Protein AF-A0A8T5WMW9-F1 (afdb_monomer)

Structure (mmCIF, N/CA/C/O backbone):
data_AF-A0A8T5WMW9-F1
#
_entry.id   AF-A0A8T5WMW9-F1
#
loop_
_atom_site.group_PDB
_atom_site.id
_atom_site.type_symbol
_atom_site.label_atom_id
_atom_site.label_alt_id
_atom_site.label_comp_id
_atom_site.label_asym_id
_atom_site.label_entity_id
_atom_site.label_seq_id
_atom_site.pdbx_PDB_ins_code
_atom_site.Cartn_x
_atom_site.Cartn_y
_atom_site.Cartn_z
_atom_site.occupancy
_atom_site.B_iso_or_equiv
_atom_site.auth_seq_id
_atom_site.auth_comp_id
_atom_site.auth_asym_id
_atom_site.auth_atom_id
_atom_site.pdbx_PDB_model_num
ATOM 1 N N . MET A 1 1 ? -25.796 -13.324 1.309 1.00 33.06 1 MET A N 1
ATOM 2 C CA . MET A 1 1 ? -25.576 -14.087 0.063 1.00 33.06 1 MET A CA 1
ATOM 3 C C . MET A 1 1 ? -24.129 -13.866 -0.349 1.00 33.06 1 MET A C 1
ATOM 5 O O . MET A 1 1 ? -23.845 -12.893 -1.033 1.00 33.06 1 MET A O 1
ATOM 9 N N . SER A 1 2 ? -23.211 -14.688 0.161 1.00 37.06 2 SER A N 1
ATOM 10 C CA . SER A 1 2 ? -21.808 -14.712 -0.258 1.00 37.06 2 SER A CA 1
ATOM 11 C C . SER A 1 2 ? -21.726 -15.506 -1.561 1.00 37.06 2 SER A C 1
ATOM 13 O O . SER A 1 2 ? -21.982 -16.705 -1.582 1.00 37.06 2 SER A O 1
ATOM 15 N N . ASN A 1 3 ? -21.465 -14.814 -2.668 1.00 36.22 3 ASN A N 1
ATOM 16 C CA . ASN A 1 3 ? -21.406 -15.403 -4.007 1.00 36.22 3 ASN A CA 1
ATOM 17 C C . ASN A 1 3 ? -19.974 -15.361 -4.570 1.00 36.22 3 ASN A C 1
ATOM 19 O O . ASN A 1 3 ? -19.788 -15.187 -5.769 1.00 36.22 3 ASN A O 1
ATOM 23 N N . ASP A 1 4 ? -18.970 -15.509 -3.699 1.00 46.19 4 ASP A N 1
ATOM 24 C CA . ASP A 1 4 ? -17.547 -15.574 -4.073 1.00 46.19 4 ASP A CA 1
ATOM 25 C C . ASP A 1 4 ? -17.046 -17.030 -4.237 1.00 46.19 4 ASP A C 1
ATOM 27 O O . ASP A 1 4 ? -15.858 -17.282 -4.424 1.00 46.19 4 ASP A O 1
ATOM 31 N N . GLY A 1 5 ? -17.960 -18.010 -4.254 1.00 38.88 5 GLY A N 1
ATOM 32 C CA . GLY A 1 5 ? -17.666 -19.449 -4.350 1.00 38.88 5 GLY A CA 1
ATOM 33 C C . GLY A 1 5 ? -17.042 -19.945 -5.665 1.00 38.88 5 GLY A C 1
ATOM 34 O O . GLY A 1 5 ? -16.945 -21.152 -5.851 1.00 38.88 5 GLY A O 1
ATOM 35 N N . ALA A 1 6 ? -16.625 -19.062 -6.576 1.00 40.75 6 ALA A N 1
ATOM 36 C CA . ALA A 1 6 ? -16.029 -19.438 -7.864 1.00 40.75 6 ALA A CA 1
ATOM 37 C C . ALA A 1 6 ? -14.504 -19.217 -7.956 1.00 40.75 6 ALA A C 1
ATOM 39 O O . ALA A 1 6 ? -13.912 -19.617 -8.951 1.00 40.75 6 ALA A O 1
ATOM 40 N N . TYR A 1 7 ? -13.863 -18.610 -6.947 1.00 49.50 7 TYR A N 1
ATOM 41 C CA . TYR A 1 7 ? -12.430 -18.252 -6.994 1.00 49.50 7 TYR A CA 1
ATOM 42 C C . TYR A 1 7 ? -11.539 -18.983 -5.980 1.00 49.50 7 TYR A C 1
ATOM 44 O O . TYR A 1 7 ? -10.352 -18.702 -5.885 1.00 49.50 7 TYR A O 1
ATOM 52 N N . MET A 1 8 ? -12.092 -19.936 -5.232 1.00 50.12 8 MET A N 1
ATOM 53 C CA . MET A 1 8 ? -11.418 -20.616 -4.114 1.00 50.12 8 MET A CA 1
ATOM 54 C C . MET A 1 8 ? -10.580 -21.844 -4.528 1.00 50.12 8 MET A C 1
ATOM 56 O O . MET A 1 8 ? -10.418 -22.749 -3.719 1.00 50.12 8 MET A O 1
ATOM 60 N N . GLY A 1 9 ? -10.109 -21.939 -5.777 1.00 58.06 9 GLY A N 1
ATOM 61 C CA . GLY A 1 9 ? -9.568 -23.211 -6.285 1.00 58.06 9 GLY A CA 1
ATOM 62 C C . GLY A 1 9 ? -8.241 -23.176 -7.030 1.00 58.06 9 GLY A C 1
ATOM 63 O O . GLY A 1 9 ? -7.642 -24.236 -7.182 1.00 58.06 9 GLY A O 1
ATOM 64 N N . GLU A 1 10 ? -7.785 -22.025 -7.519 1.00 78.50 10 GLU A N 1
ATOM 65 C CA . GLU A 1 10 ? -6.490 -21.959 -8.196 1.00 78.50 10 GLU A CA 1
ATOM 66 C C . GLU A 1 10 ? -5.423 -21.530 -7.191 1.00 78.50 10 GLU A C 1
ATOM 68 O O . GLU A 1 10 ? -5.435 -20.409 -6.687 1.00 78.50 10 GLU A O 1
ATOM 73 N N . GLU A 1 11 ? -4.510 -22.443 -6.877 1.00 92.00 11 GLU A N 1
ATOM 74 C CA . GLU A 1 11 ? -3.313 -22.126 -6.104 1.00 92.00 11 GLU A CA 1
ATOM 75 C C . GLU A 1 11 ? -2.273 -21.464 -7.016 1.00 92.00 11 GLU A C 1
ATOM 77 O O . GLU A 1 11 ? -2.175 -21.777 -8.208 1.00 92.00 11 GLU A O 1
ATOM 82 N N . LEU A 1 12 ? -1.453 -20.562 -6.466 1.00 95.44 12 LEU A N 1
ATOM 83 C CA . LEU A 1 12 ? -0.460 -19.823 -7.256 1.00 95.44 12 LEU A CA 1
ATOM 84 C C . LEU A 1 12 ? 0.505 -20.781 -7.971 1.00 95.44 12 LEU A C 1
ATOM 86 O O . LEU A 1 12 ? 0.788 -20.591 -9.153 1.00 95.44 12 LEU A O 1
ATOM 90 N N . ARG A 1 13 ? 0.986 -21.830 -7.297 1.00 94.69 13 ARG A N 1
ATOM 91 C CA . ARG A 1 13 ? 1.838 -22.856 -7.920 1.00 94.69 13 ARG A CA 1
ATOM 92 C C . ARG A 1 13 ? 1.172 -23.582 -9.082 1.00 94.69 13 ARG A C 1
ATOM 94 O O . ARG A 1 13 ? 1.869 -23.926 -10.035 1.00 94.69 13 ARG A O 1
ATOM 101 N N . ASP A 1 14 ? -0.133 -23.819 -9.026 1.00 95.25 14 ASP A N 1
ATOM 102 C CA . ASP A 1 14 ? -0.844 -24.470 -10.125 1.00 95.25 14 ASP A CA 1
ATOM 103 C C . ASP A 1 14 ? -0.980 -23.527 -11.317 1.00 95.25 14 ASP A C 1
ATOM 105 O O . ASP A 1 14 ? -0.620 -23.918 -12.427 1.00 95.25 14 ASP A O 1
ATOM 109 N N . PHE A 1 15 ? -1.340 -22.263 -11.082 1.00 96.25 15 PHE A N 1
ATOM 110 C CA . PHE A 1 15 ? -1.322 -21.227 -12.117 1.00 96.25 15 PHE A CA 1
ATOM 111 C C . PHE A 1 15 ? 0.057 -21.128 -12.789 1.00 96.25 15 PHE A C 1
ATOM 113 O O . PHE A 1 15 ? 0.168 -21.232 -14.012 1.00 96.25 15 PHE A O 1
ATOM 120 N N . LEU A 1 16 ? 1.128 -21.012 -11.995 1.00 96.19 16 LEU A N 1
ATOM 121 C CA . LEU A 1 16 ? 2.501 -20.861 -12.491 1.00 96.19 16 LEU A CA 1
ATOM 122 C C . LEU A 1 16 ? 2.993 -22.059 -13.320 1.00 96.19 16 LEU A C 1
ATOM 124 O O . LEU A 1 16 ? 3.872 -21.884 -14.158 1.00 96.19 16 LEU A O 1
ATOM 128 N N . ARG A 1 17 ? 2.423 -23.259 -13.140 1.00 95.69 17 ARG A N 1
ATOM 129 C CA . ARG A 1 17 ? 2.720 -24.439 -13.978 1.00 95.69 17 ARG A CA 1
ATOM 130 C C . ARG A 1 17 ? 2.068 -24.381 -15.359 1.00 95.69 17 ARG A C 1
ATOM 132 O O . ARG A 1 17 ? 2.499 -25.103 -16.254 1.00 95.69 17 ARG A O 1
ATOM 139 N N . THR A 1 18 ? 1.023 -23.573 -15.529 1.00 95.50 18 THR A N 1
ATOM 140 C CA . THR A 1 18 ? 0.281 -23.453 -16.797 1.00 95.50 18 THR A CA 1
ATOM 141 C C . THR A 1 18 ? 0.801 -22.342 -17.705 1.00 95.50 18 THR A C 1
ATOM 143 O O . THR A 1 18 ? 0.436 -22.288 -18.880 1.00 95.50 18 THR A O 1
ATOM 146 N N . VAL A 1 19 ? 1.667 -21.473 -17.183 1.00 95.31 19 VAL A N 1
ATOM 147 C CA . VAL A 1 19 ? 2.201 -20.301 -17.883 1.00 95.31 19 VAL A CA 1
ATOM 148 C C . VAL A 1 19 ? 3.719 -20.385 -18.018 1.00 95.31 19 VAL A C 1
ATOM 150 O O . VAL A 1 19 ? 4.400 -21.047 -17.238 1.00 95.31 19 VAL A O 1
ATOM 153 N N . ASP A 1 20 ? 4.273 -19.674 -18.998 1.00 95.06 20 ASP A N 1
ATOM 154 C CA . ASP A 1 20 ? 5.717 -19.451 -19.057 1.00 95.06 20 ASP A CA 1
ATOM 155 C C . ASP A 1 20 ? 6.116 -18.422 -17.993 1.00 95.06 20 ASP A C 1
ATOM 157 O O . ASP A 1 20 ? 6.078 -17.211 -18.220 1.00 95.06 20 ASP A O 1
ATOM 161 N N . ALA A 1 21 ? 6.504 -18.923 -16.820 1.00 89.06 21 ALA A N 1
ATOM 162 C CA . ALA A 1 21 ? 6.990 -18.135 -15.692 1.00 89.06 21 ALA A CA 1
ATOM 163 C C . ALA A 1 21 ? 8.073 -17.111 -16.084 1.00 89.06 21 ALA A C 1
ATOM 165 O O . ALA A 1 21 ? 8.080 -15.997 -15.564 1.00 89.06 21 ALA A O 1
ATOM 166 N N . SER A 1 22 ? 8.955 -17.452 -17.030 1.00 89.50 22 SER A N 1
ATOM 167 C CA . SER A 1 22 ? 10.065 -16.589 -17.451 1.00 89.50 22 SER A CA 1
ATOM 168 C C . SER A 1 22 ? 9.633 -15.408 -18.327 1.00 89.50 22 SER A C 1
ATOM 170 O O . SER A 1 22 ? 10.430 -14.500 -18.579 1.00 89.50 22 SER A O 1
ATOM 172 N N . ASN A 1 23 ? 8.382 -15.411 -18.797 1.00 94.94 23 ASN A N 1
ATOM 173 C CA . ASN A 1 23 ? 7.799 -14.384 -19.655 1.00 94.94 23 ASN A CA 1
ATOM 174 C C . ASN A 1 23 ? 6.387 -13.957 -19.206 1.00 94.94 23 ASN A C 1
ATOM 176 O O . ASN A 1 23 ? 5.615 -13.418 -20.000 1.00 94.94 23 ASN A O 1
ATOM 180 N N . LEU A 1 24 ? 6.048 -14.192 -17.938 1.00 97.25 24 LEU A N 1
ATOM 181 C CA . LEU A 1 24 ? 4.749 -13.865 -17.356 1.00 97.25 24 LEU A CA 1
ATOM 182 C C . LEU A 1 24 ? 4.517 -12.345 -17.330 1.00 97.25 24 LEU A C 1
ATOM 184 O O . LEU A 1 24 ? 5.390 -11.599 -16.902 1.00 97.25 24 LEU A O 1
ATOM 188 N N . ASP A 1 25 ? 3.341 -11.865 -17.740 1.00 97.62 25 ASP A N 1
ATOM 189 C CA . ASP A 1 25 ? 2.918 -10.474 -17.524 1.00 97.62 25 ASP A CA 1
ATOM 190 C C . ASP A 1 25 ? 2.029 -10.406 -16.275 1.00 97.62 25 ASP A C 1
ATOM 192 O O . ASP A 1 25 ? 1.104 -11.202 -16.115 1.00 97.62 25 ASP A O 1
ATOM 196 N N . ALA A 1 26 ? 2.257 -9.424 -15.401 1.00 97.25 26 ALA A N 1
ATOM 197 C CA . ALA A 1 26 ? 1.444 -9.235 -14.198 1.00 97.25 26 ALA A CA 1
ATOM 198 C C . ALA A 1 26 ? -0.044 -8.984 -14.515 1.00 97.25 26 ALA A C 1
ATOM 200 O O . ALA A 1 26 ? -0.904 -9.220 -13.670 1.00 97.25 26 ALA A O 1
ATOM 201 N N . LEU A 1 27 ? -0.361 -8.508 -15.727 1.00 97.19 27 LEU A N 1
ATOM 202 C CA . LEU A 1 27 ? -1.739 -8.307 -16.187 1.00 97.19 27 LEU A CA 1
ATOM 203 C C . LEU A 1 27 ? -2.515 -9.611 -16.412 1.00 97.19 27 LEU A C 1
ATOM 205 O O . LEU A 1 27 ? -3.744 -9.570 -16.412 1.00 97.19 27 LEU A O 1
ATOM 209 N N . ASP A 1 28 ? -1.816 -10.733 -16.594 1.00 97.19 28 ASP A N 1
ATOM 210 C CA . ASP A 1 28 ? -2.425 -12.044 -16.845 1.00 97.19 28 ASP A CA 1
ATOM 211 C C . ASP A 1 28 ? -2.688 -12.826 -15.550 1.00 97.19 28 ASP A C 1
ATOM 213 O O . ASP A 1 28 ? -3.263 -13.910 -15.587 1.00 97.19 28 ASP A O 1
ATOM 217 N N . ILE A 1 29 ? -2.280 -12.284 -14.399 1.00 97.25 29 ILE A N 1
ATOM 218 C CA . ILE A 1 29 ? -2.441 -12.925 -13.094 1.00 97.25 29 ILE A CA 1
ATOM 219 C C . ILE A 1 29 ? -3.836 -12.596 -12.544 1.00 97.25 29 ILE A C 1
ATOM 221 O O . ILE A 1 29 ? -4.156 -11.414 -12.351 1.00 97.25 29 ILE A O 1
ATOM 225 N N . PRO A 1 30 ? -4.669 -13.605 -12.234 1.00 97.19 30 PRO A N 1
ATOM 226 C CA . PRO A 1 30 ? -5.902 -13.392 -11.490 1.00 97.19 30 PRO A CA 1
ATOM 227 C C . PRO A 1 30 ? -5.644 -12.631 -10.183 1.00 97.19 30 PRO A C 1
ATOM 229 O O . PRO A 1 30 ? -4.748 -12.976 -9.413 1.00 97.19 30 PRO A O 1
ATOM 232 N N . VAL A 1 31 ? -6.446 -11.602 -9.887 1.00 96.94 31 VAL A N 1
ATOM 233 C CA . VAL A 1 31 ? -6.163 -10.670 -8.776 1.00 96.94 31 VAL A CA 1
ATOM 234 C C . VAL A 1 31 ? -6.054 -11.367 -7.417 1.00 96.94 31 VAL A C 1
ATOM 236 O O . VAL A 1 31 ? -5.268 -10.940 -6.575 1.00 96.94 31 VAL A O 1
ATOM 239 N N . HIS A 1 32 ? -6.795 -12.462 -7.219 1.00 96.25 32 HIS A N 1
ATOM 240 C CA . HIS A 1 32 ? -6.809 -13.217 -5.968 1.00 96.25 32 HIS A CA 1
ATOM 241 C C . HIS A 1 32 ? -5.473 -13.915 -5.669 1.00 96.25 32 HIS A C 1
ATOM 243 O O . HIS A 1 32 ? -5.099 -14.029 -4.501 1.00 96.25 32 HIS A O 1
ATOM 249 N N . LEU A 1 33 ? -4.701 -14.287 -6.699 1.00 96.94 33 LEU A N 1
ATOM 250 C CA . LEU A 1 33 ? -3.384 -14.909 -6.531 1.00 96.94 33 LEU A CA 1
ATOM 251 C C . LEU A 1 33 ? -2.355 -13.946 -5.931 1.00 96.94 33 LEU A C 1
ATOM 253 O O . LEU A 1 33 ? -1.374 -14.391 -5.338 1.00 96.94 33 LEU A O 1
ATOM 257 N N . ALA A 1 34 ? -2.585 -12.629 -5.994 1.00 96.12 34 ALA A N 1
ATOM 258 C CA . ALA A 1 34 ? -1.765 -11.661 -5.266 1.00 96.12 34 ALA A CA 1
ATOM 259 C C . ALA A 1 34 ? -1.859 -11.833 -3.741 1.00 96.12 34 ALA A C 1
ATOM 261 O O . ALA A 1 34 ? -0.952 -11.416 -3.023 1.00 96.12 34 ALA A O 1
ATOM 262 N N . GLY A 1 35 ? -2.931 -12.463 -3.252 1.00 95.25 35 GLY A N 1
ATOM 263 C CA . GLY A 1 35 ? -3.142 -12.778 -1.844 1.00 95.25 35 GLY A CA 1
ATOM 264 C C . GLY A 1 35 ? -2.518 -14.097 -1.386 1.00 95.25 35 GLY A C 1
ATOM 265 O O . GLY A 1 35 ? -2.589 -14.397 -0.197 1.00 95.25 35 GLY A O 1
ATOM 266 N N . SER A 1 36 ? -1.903 -14.873 -2.288 1.00 95.75 36 SER A N 1
ATOM 267 C CA . SER A 1 36 ? -1.282 -16.156 -1.936 1.00 95.75 36 SER A CA 1
ATOM 268 C C . SER A 1 36 ? -0.043 -15.967 -1.056 1.00 95.75 36 SER A C 1
ATOM 270 O O . SER A 1 36 ? 0.855 -15.182 -1.382 1.00 95.75 36 SER A O 1
ATOM 272 N N . GLU A 1 37 ? 0.029 -16.712 0.048 1.00 93.62 37 GLU A N 1
ATOM 273 C CA . GLU A 1 37 ? 1.192 -16.755 0.945 1.00 93.62 37 GLU A CA 1
ATOM 274 C C . GLU A 1 37 ? 2.416 -17.406 0.291 1.00 93.62 37 GLU A C 1
ATOM 276 O O . GLU A 1 37 ? 3.546 -17.151 0.715 1.00 93.62 37 GLU A O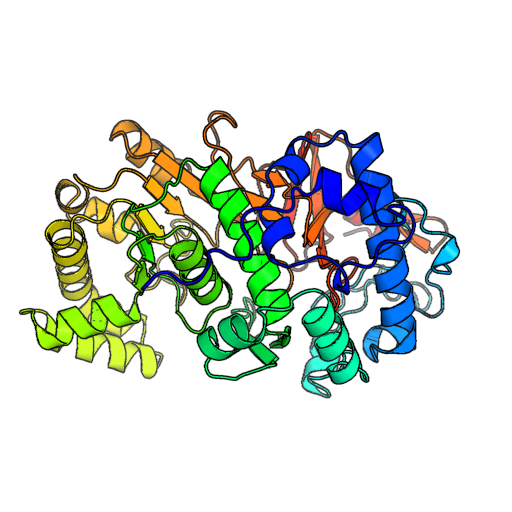 1
ATOM 281 N N . GLU A 1 38 ? 2.216 -18.180 -0.781 1.00 95.31 38 GLU A N 1
ATOM 282 C CA . GLU A 1 38 ? 3.297 -18.801 -1.548 1.00 95.31 38 GLU A CA 1
ATOM 283 C C . GLU A 1 38 ? 4.271 -17.760 -2.096 1.00 95.31 38 GLU A C 1
ATOM 285 O O . GLU A 1 38 ? 5.468 -18.009 -2.135 1.00 95.31 38 GLU A O 1
ATOM 290 N N . TRP A 1 39 ? 3.806 -16.549 -2.414 1.00 95.12 39 TRP A N 1
ATOM 291 C CA . TRP A 1 39 ? 4.691 -15.446 -2.790 1.00 95.12 39 TRP A CA 1
ATOM 292 C C . TRP A 1 39 ? 5.786 -15.180 -1.749 1.00 95.12 39 TRP A C 1
ATOM 294 O O . TRP A 1 39 ? 6.924 -14.895 -2.121 1.00 95.12 39 TRP A O 1
ATOM 304 N N . ASN A 1 40 ? 5.463 -15.283 -0.457 1.00 90.50 40 ASN A N 1
ATOM 305 C CA . ASN A 1 40 ? 6.396 -15.003 0.635 1.00 90.50 40 ASN A CA 1
ATOM 306 C C . ASN A 1 40 ? 7.325 -16.188 0.925 1.00 90.50 40 ASN A C 1
ATOM 308 O O . ASN A 1 40 ? 8.476 -15.975 1.297 1.00 90.50 40 ASN A O 1
ATOM 312 N N . THR A 1 41 ? 6.824 -17.415 0.767 1.00 91.94 41 THR A N 1
ATOM 313 C CA . THR A 1 41 ? 7.538 -18.655 1.121 1.00 91.94 41 THR A CA 1
ATOM 314 C C . THR A 1 41 ? 8.295 -19.285 -0.048 1.00 91.94 41 THR A C 1
ATOM 316 O O . THR A 1 41 ? 9.149 -20.140 0.173 1.00 91.94 41 THR A O 1
ATOM 319 N N . MET A 1 42 ? 8.012 -18.862 -1.283 1.00 94.56 42 MET A N 1
ATOM 320 C CA . MET A 1 42 ? 8.736 -19.272 -2.484 1.00 94.56 42 MET A CA 1
ATOM 321 C C . MET A 1 42 ? 10.209 -18.872 -2.395 1.00 94.56 42 MET A C 1
ATOM 323 O O . MET A 1 42 ? 10.539 -17.738 -2.027 1.00 94.56 42 MET A O 1
ATOM 327 N N . ASP A 1 43 ? 11.085 -19.812 -2.756 1.00 94.06 43 ASP A N 1
ATOM 328 C CA . ASP A 1 43 ? 12.526 -19.591 -2.769 1.00 94.06 43 ASP A CA 1
ATOM 329 C C . ASP A 1 43 ? 12.889 -18.442 -3.719 1.00 94.06 43 ASP A C 1
ATOM 331 O O . ASP A 1 43 ? 12.276 -18.266 -4.774 1.00 94.06 43 ASP A O 1
ATOM 335 N N . ALA A 1 44 ? 13.893 -17.643 -3.355 1.00 92.38 44 ALA A N 1
ATOM 336 C CA . ALA A 1 44 ? 14.290 -16.497 -4.164 1.00 92.38 44 ALA A CA 1
ATOM 337 C C . ALA A 1 44 ? 14.757 -16.911 -5.572 1.00 92.38 44 ALA A C 1
ATOM 339 O O . ALA A 1 44 ? 14.460 -16.205 -6.530 1.00 92.38 44 ALA A O 1
ATOM 340 N N . THR A 1 45 ? 15.415 -18.065 -5.724 1.00 94.00 45 THR A N 1
ATOM 341 C CA . THR A 1 45 ? 15.865 -18.566 -7.035 1.00 94.00 45 THR A CA 1
ATOM 342 C C . THR A 1 45 ? 14.705 -19.005 -7.931 1.00 94.00 45 THR A C 1
ATOM 344 O O . THR A 1 45 ? 14.814 -18.916 -9.151 1.00 94.00 45 THR A O 1
ATOM 347 N N . GLU A 1 46 ? 13.578 -19.415 -7.340 1.00 95.19 46 GLU A N 1
ATOM 348 C CA . GLU A 1 46 ? 12.327 -19.710 -8.052 1.00 95.19 46 GLU A CA 1
ATOM 349 C C . GLU A 1 46 ? 11.562 -18.413 -8.374 1.00 95.19 46 GLU A C 1
ATOM 351 O O . GLU A 1 46 ? 11.114 -18.202 -9.500 1.00 95.19 46 GLU A O 1
ATOM 356 N N . ARG A 1 47 ? 11.452 -17.509 -7.395 1.00 96.00 47 ARG A N 1
ATOM 357 C CA . ARG A 1 47 ? 10.645 -16.284 -7.478 1.00 96.00 47 ARG A CA 1
ATOM 358 C C . ARG A 1 47 ? 11.255 -15.205 -8.370 1.00 96.00 47 ARG A C 1
ATOM 360 O O . ARG A 1 47 ? 10.520 -14.518 -9.078 1.00 96.00 47 ARG A O 1
ATOM 367 N N . SER A 1 48 ? 12.572 -15.011 -8.327 1.00 95.56 48 SER A N 1
ATOM 368 C CA . SER A 1 48 ? 13.241 -13.906 -9.029 1.00 95.56 48 SER A CA 1
ATOM 369 C C . SER A 1 48 ? 13.053 -13.952 -10.553 1.00 95.56 48 SER A C 1
ATOM 371 O O . SER A 1 48 ? 12.699 -12.912 -11.112 1.00 95.56 48 SER A O 1
ATOM 373 N N . PRO A 1 49 ? 13.180 -15.107 -11.240 1.00 96.50 49 PRO A N 1
ATOM 374 C CA . PRO A 1 49 ? 12.881 -15.202 -12.672 1.00 96.50 49 PRO A CA 1
ATOM 375 C C . PRO A 1 49 ? 11.415 -14.903 -13.019 1.00 96.50 49 PRO A C 1
ATOM 377 O O . PRO A 1 49 ? 11.147 -14.254 -14.028 1.00 96.50 49 PRO A O 1
ATOM 380 N N . ILE A 1 50 ? 10.463 -15.314 -12.167 1.00 97.81 50 ILE A N 1
ATOM 381 C CA . ILE A 1 50 ? 9.029 -15.021 -12.345 1.00 97.81 50 ILE A CA 1
ATOM 382 C C . ILE A 1 50 ? 8.784 -13.506 -12.330 1.00 97.81 50 ILE A C 1
ATOM 384 O O . ILE A 1 50 ? 8.156 -12.948 -13.232 1.00 97.81 50 ILE A O 1
ATOM 388 N N . LEU A 1 51 ? 9.315 -12.821 -11.314 1.00 97.69 51 LEU A N 1
ATOM 389 C CA . LEU A 1 51 ? 9.206 -11.366 -11.197 1.00 97.69 51 LEU A CA 1
ATOM 390 C C . LEU A 1 51 ? 9.979 -10.643 -12.316 1.00 97.69 51 LEU A C 1
ATOM 392 O O . LEU A 1 51 ? 9.528 -9.600 -12.790 1.00 97.69 51 LEU A O 1
ATOM 396 N N . GLY A 1 52 ? 11.093 -11.214 -12.786 1.00 97.25 52 GLY A N 1
ATOM 397 C CA . GLY A 1 52 ? 11.840 -10.738 -13.953 1.00 97.25 52 GLY A CA 1
ATOM 398 C C . GLY A 1 52 ? 11.035 -10.787 -15.249 1.00 97.25 52 GLY A C 1
ATOM 399 O O . GLY A 1 52 ? 11.036 -9.815 -16.004 1.00 97.25 52 GLY A O 1
ATOM 400 N N . GLY A 1 53 ? 10.273 -11.861 -15.478 1.00 97.75 53 GLY A N 1
ATOM 401 C CA . GLY A 1 53 ? 9.320 -11.956 -16.589 1.00 97.75 53 GLY A CA 1
ATOM 402 C C . GLY A 1 53 ? 8.278 -10.830 -16.559 1.00 97.75 53 GLY A C 1
ATOM 403 O O . GLY A 1 53 ? 8.041 -10.168 -17.577 1.00 97.75 53 GLY A O 1
ATOM 404 N N . MET A 1 54 ? 7.731 -10.530 -15.375 1.00 98.25 54 MET A N 1
ATOM 405 C CA . MET A 1 54 ? 6.775 -9.425 -15.203 1.00 98.25 54 MET A CA 1
ATOM 406 C C . MET A 1 54 ? 7.424 -8.068 -15.461 1.00 98.25 54 MET A C 1
ATOM 408 O O . MET A 1 54 ? 6.857 -7.231 -16.167 1.00 98.25 54 MET A O 1
ATOM 412 N N . LEU A 1 55 ? 8.629 -7.856 -14.927 1.00 97.50 55 LEU A N 1
ATOM 413 C CA . LEU A 1 55 ? 9.396 -6.634 -15.138 1.00 97.50 55 LEU A CA 1
ATOM 414 C C . LEU A 1 55 ? 9.726 -6.432 -16.622 1.00 97.50 55 LEU A C 1
ATOM 416 O O . LEU A 1 55 ? 9.565 -5.325 -17.134 1.00 97.50 55 LEU A O 1
ATOM 420 N N . ARG A 1 56 ? 10.130 -7.489 -17.334 1.00 97.50 56 ARG A N 1
ATOM 421 C CA . ARG A 1 56 ? 10.404 -7.458 -18.777 1.00 97.50 56 ARG A CA 1
ATOM 422 C C . ARG A 1 56 ? 9.195 -6.955 -19.561 1.00 97.50 56 ARG A C 1
ATOM 424 O O . ARG A 1 56 ? 9.317 -5.983 -20.312 1.00 97.50 56 ARG A O 1
ATOM 431 N N . ASN A 1 57 ? 8.033 -7.575 -19.351 1.00 97.88 57 ASN A N 1
ATOM 432 C CA . ASN A 1 57 ? 6.782 -7.185 -20.008 1.00 97.88 57 ASN A CA 1
ATOM 433 C C . ASN A 1 57 ? 6.369 -5.750 -19.645 1.00 97.88 57 ASN A C 1
ATOM 435 O O . ASN A 1 57 ? 5.957 -4.972 -20.514 1.00 97.88 57 ASN A O 1
ATOM 439 N N . LEU A 1 58 ? 6.531 -5.365 -18.375 1.00 97.38 58 LEU A N 1
ATOM 440 C CA . LEU A 1 58 ? 6.273 -4.005 -17.919 1.00 97.38 58 LEU A CA 1
ATOM 441 C C . LEU A 1 58 ? 7.179 -2.991 -18.626 1.00 97.38 58 LEU A C 1
ATOM 443 O O . LEU A 1 58 ? 6.677 -1.980 -19.115 1.00 97.38 58 LEU A O 1
ATOM 447 N N . VAL A 1 59 ? 8.488 -3.237 -18.710 1.00 96.81 59 VAL A N 1
ATOM 448 C CA . VAL A 1 59 ? 9.452 -2.336 -19.363 1.00 96.81 59 VAL A CA 1
ATOM 449 C C . VAL A 1 59 ? 9.165 -2.223 -20.858 1.00 96.81 59 VAL A C 1
ATOM 451 O O . VAL A 1 59 ? 9.151 -1.109 -21.387 1.00 96.81 59 VAL A O 1
ATOM 454 N N . GLU A 1 60 ? 8.881 -3.336 -21.539 1.00 96.69 60 GLU A N 1
ATOM 455 C CA . GLU A 1 60 ? 8.505 -3.332 -22.957 1.00 96.69 60 GLU A CA 1
ATOM 456 C C . GLU A 1 60 ? 7.271 -2.458 -23.207 1.00 96.69 60 GLU A C 1
ATOM 458 O O . GLU A 1 60 ? 7.304 -1.545 -24.040 1.00 96.69 60 GLU A O 1
ATOM 463 N N . ARG A 1 61 ? 6.203 -2.690 -22.438 1.00 96.44 61 ARG A N 1
ATOM 464 C CA . ARG A 1 61 ? 4.965 -1.908 -22.506 1.00 96.44 61 ARG A CA 1
ATOM 465 C C . ARG A 1 61 ? 5.214 -0.437 -22.190 1.00 96.44 61 ARG A C 1
ATOM 467 O O . ARG A 1 61 ? 4.748 0.438 -22.916 1.00 96.44 61 ARG A O 1
ATOM 474 N N . THR A 1 62 ? 5.972 -0.158 -21.137 1.00 95.94 62 THR A N 1
ATOM 475 C CA . THR A 1 62 ? 6.226 1.196 -20.633 1.00 95.94 62 THR A CA 1
ATOM 476 C C . THR A 1 62 ? 7.004 2.040 -21.635 1.00 95.94 62 THR A C 1
ATOM 478 O O . THR A 1 62 ? 6.620 3.179 -21.902 1.00 95.94 62 THR A O 1
ATOM 481 N N . LYS A 1 63 ? 8.039 1.469 -22.268 1.00 95.38 63 LYS A N 1
ATOM 482 C CA . LYS A 1 63 ? 8.813 2.145 -23.323 1.00 95.38 63 LYS A CA 1
ATOM 483 C C . LYS A 1 63 ? 7.958 2.495 -24.542 1.00 95.38 63 LYS A C 1
ATOM 485 O O . LYS A 1 63 ? 8.241 3.492 -25.201 1.00 95.38 63 LYS A O 1
ATOM 490 N N . ARG A 1 64 ? 6.923 1.704 -24.845 1.00 96.12 64 ARG A N 1
ATOM 491 C CA . ARG A 1 64 ? 6.022 1.943 -25.984 1.00 96.12 64 ARG A CA 1
ATOM 492 C C . ARG A 1 64 ? 4.889 2.910 -25.659 1.00 96.12 64 ARG A C 1
ATOM 494 O O . ARG A 1 64 ? 4.632 3.814 -26.445 1.00 96.12 64 ARG A O 1
ATOM 501 N N . HIS A 1 65 ? 4.238 2.732 -24.514 1.00 97.56 65 HIS A N 1
ATOM 502 C CA . HIS A 1 65 ? 2.918 3.309 -24.259 1.00 97.56 65 HIS A CA 1
ATOM 503 C C . HIS A 1 65 ? 2.900 4.407 -23.201 1.00 97.56 65 HIS A C 1
ATOM 505 O O . HIS A 1 65 ? 1.987 5.224 -23.217 1.00 97.56 65 HIS A O 1
ATOM 511 N N . VAL A 1 66 ? 3.906 4.516 -22.326 1.00 97.38 66 VAL A N 1
ATOM 512 C CA . VAL A 1 66 ? 3.909 5.553 -21.281 1.00 97.38 66 VAL A CA 1
ATOM 513 C C . VAL A 1 66 ? 4.721 6.770 -21.746 1.00 97.38 66 VAL A C 1
ATOM 515 O O . VAL A 1 66 ? 5.937 6.645 -21.934 1.00 97.38 66 VAL A O 1
ATOM 518 N N . PRO A 1 67 ? 4.095 7.951 -21.942 1.00 96.44 67 PRO A N 1
ATOM 519 C CA . PRO A 1 67 ? 4.758 9.122 -22.524 1.00 96.44 67 PRO A CA 1
ATOM 520 C C . PRO A 1 67 ? 6.049 9.536 -21.809 1.00 96.44 67 PRO A C 1
ATOM 522 O O . PRO A 1 67 ? 7.052 9.814 -22.470 1.00 96.44 67 PRO A O 1
ATOM 525 N N . PHE A 1 68 ? 6.053 9.525 -20.469 1.00 94.69 68 PHE A N 1
ATOM 526 C CA . PHE A 1 68 ? 7.234 9.873 -19.676 1.00 94.69 68 PHE A CA 1
ATOM 527 C C . PHE A 1 68 ? 8.442 9.003 -20.034 1.00 94.69 68 PHE A C 1
ATOM 529 O O . PHE A 1 68 ? 9.510 9.512 -20.367 1.00 94.69 68 PHE A O 1
ATOM 536 N N . TYR A 1 69 ? 8.280 7.684 -19.976 1.00 93.94 69 TYR A N 1
ATOM 537 C CA . TYR A 1 69 ? 9.390 6.757 -20.164 1.00 93.94 69 TYR A CA 1
ATOM 538 C C . TYR A 1 69 ? 9.800 6.672 -21.632 1.00 93.94 69 TYR A C 1
ATOM 540 O O . TYR A 1 69 ? 10.989 6.691 -21.921 1.00 93.94 69 TYR A O 1
ATOM 548 N N . ARG A 1 70 ? 8.855 6.701 -22.579 1.00 93.69 70 ARG A N 1
ATOM 549 C CA . ARG A 1 70 ? 9.160 6.758 -24.021 1.00 93.69 70 ARG A CA 1
ATOM 550 C C . ARG A 1 70 ? 10.109 7.907 -24.373 1.00 93.69 70 ARG A C 1
ATOM 552 O O . ARG A 1 70 ? 10.997 7.741 -25.202 1.00 93.69 70 ARG A O 1
ATOM 559 N N . LYS A 1 71 ? 9.929 9.063 -23.724 1.00 90.81 71 LYS A N 1
ATOM 560 C CA . LYS A 1 71 ? 10.771 10.248 -23.920 1.00 90.81 71 LYS A CA 1
ATOM 561 C C . LYS A 1 71 ? 12.119 10.155 -23.198 1.00 90.81 71 LYS A C 1
ATOM 563 O O . LYS A 1 71 ? 13.118 10.611 -23.743 1.00 90.81 71 LYS A O 1
ATOM 568 N N . ASN A 1 72 ? 12.145 9.614 -21.979 1.00 86.94 72 ASN A N 1
ATOM 569 C CA . ASN A 1 72 ? 13.300 9.733 -21.079 1.00 86.94 72 ASN A CA 1
ATOM 570 C C . ASN A 1 72 ? 14.154 8.456 -20.955 1.00 86.94 72 ASN A C 1
ATOM 572 O O . ASN A 1 72 ? 15.284 8.521 -20.484 1.00 86.94 72 ASN A O 1
ATOM 576 N N . TRP A 1 73 ? 13.660 7.296 -21.391 1.00 88.75 73 TRP A N 1
ATOM 577 C CA . TRP A 1 73 ? 14.369 6.009 -21.360 1.00 88.75 73 TRP A CA 1
ATOM 578 C C . TRP A 1 73 ? 14.957 5.629 -22.723 1.00 88.75 73 TRP A C 1
ATOM 580 O O . TRP A 1 73 ? 14.861 4.484 -23.173 1.00 88.75 73 TRP A O 1
ATOM 590 N N . THR A 1 74 ? 15.601 6.588 -23.384 1.00 81.00 74 THR A N 1
ATOM 591 C CA . THR A 1 74 ? 16.299 6.351 -24.658 1.00 81.00 74 THR A CA 1
ATOM 592 C C . THR A 1 74 ? 17.446 5.348 -24.508 1.00 81.00 74 THR A C 1
ATOM 594 O O . THR A 1 74 ? 17.653 4.530 -25.399 1.00 81.00 74 THR A O 1
ATOM 597 N N . ASN A 1 75 ? 18.117 5.346 -23.350 1.00 79.56 75 ASN A N 1
ATOM 598 C CA . ASN A 1 75 ? 19.268 4.486 -23.048 1.00 79.56 75 ASN A CA 1
ATOM 599 C C . ASN A 1 75 ? 18.951 3.328 -22.085 1.00 79.56 75 ASN A C 1
ATOM 601 O O . ASN A 1 75 ? 19.867 2.646 -21.631 1.00 79.56 75 ASN A O 1
ATOM 605 N N . ALA A 1 76 ? 17.680 3.105 -21.733 1.00 86.00 76 ALA A N 1
ATOM 606 C CA . ALA A 1 76 ? 17.323 1.966 -20.888 1.00 86.00 76 ALA A CA 1
ATOM 607 C C . ALA A 1 76 ? 17.588 0.649 -21.639 1.00 86.00 76 ALA A C 1
ATOM 609 O O . ALA A 1 76 ? 17.274 0.586 -22.841 1.00 86.00 76 ALA A O 1
ATOM 610 N N . PRO A 1 77 ? 18.087 -0.401 -20.956 1.00 87.81 77 PRO A N 1
ATOM 611 C CA . PRO A 1 77 ? 18.381 -1.678 -21.590 1.00 87.81 77 PRO A CA 1
ATOM 612 C C . PRO A 1 77 ? 17.161 -2.215 -22.362 1.00 87.81 77 PRO A C 1
ATOM 614 O O . PRO A 1 77 ? 16.005 -1.913 -22.026 1.00 87.81 77 PRO A O 1
ATOM 617 N N . PRO A 1 78 ? 17.381 -2.952 -23.463 1.00 93.00 78 PRO A N 1
ATOM 618 C CA . PRO A 1 78 ? 16.294 -3.622 -24.160 1.00 93.00 78 PRO A CA 1
ATOM 619 C C . PRO A 1 78 ? 15.605 -4.618 -23.211 1.00 93.00 78 PRO A C 1
ATOM 621 O O . PRO A 1 78 ? 16.299 -5.282 -22.442 1.00 93.00 78 PRO A O 1
ATOM 624 N N . PRO A 1 79 ? 14.267 -4.773 -23.276 1.00 93.75 79 PRO A N 1
ATOM 625 C CA . PRO A 1 79 ? 13.538 -5.662 -22.368 1.00 93.75 79 PRO A CA 1
ATOM 626 C C . PRO A 1 79 ? 14.104 -7.087 -22.319 1.00 93.75 79 PRO A C 1
ATOM 628 O O . PRO A 1 79 ? 14.219 -7.660 -21.246 1.00 93.75 79 PRO A O 1
ATOM 631 N N . GLY A 1 80 ? 14.549 -7.635 -23.455 1.00 94.56 80 GLY A N 1
ATOM 632 C CA . GLY A 1 80 ? 15.135 -8.980 -23.525 1.00 94.56 80 GLY A CA 1
ATOM 633 C C . GLY A 1 80 ? 16.433 -9.189 -22.729 1.00 94.56 80 GLY A C 1
ATOM 634 O O . GLY A 1 80 ? 16.878 -10.324 -22.635 1.00 94.56 80 GLY A O 1
ATOM 635 N N . MET A 1 81 ? 17.043 -8.135 -22.168 1.00 94.81 81 MET A N 1
ATOM 636 C CA . MET A 1 81 ? 18.173 -8.253 -21.232 1.00 94.81 81 MET A CA 1
ATOM 637 C C . MET A 1 81 ? 17.741 -8.446 -19.773 1.00 94.81 81 MET A C 1
ATOM 639 O O . MET A 1 81 ? 18.598 -8.698 -18.941 1.00 94.81 81 MET A O 1
ATOM 643 N N . ILE A 1 82 ? 16.449 -8.318 -19.461 1.00 95.25 82 ILE A N 1
ATOM 644 C CA . ILE A 1 82 ? 15.905 -8.537 -18.118 1.00 95.25 82 ILE A CA 1
ATOM 645 C C . ILE A 1 82 ? 15.588 -10.025 -17.990 1.00 95.25 82 ILE A C 1
ATOM 647 O O . ILE A 1 82 ? 14.644 -10.510 -18.621 1.00 95.25 82 ILE A O 1
ATOM 651 N N . LEU A 1 83 ? 16.382 -10.752 -17.215 1.00 94.38 83 LEU A N 1
ATOM 652 C CA . LEU A 1 83 ? 16.252 -12.184 -16.955 1.00 94.38 83 LEU A CA 1
ATOM 653 C C . LEU A 1 83 ? 15.554 -12.445 -15.619 1.00 94.38 83 LEU A C 1
ATOM 655 O O . LEU A 1 83 ? 14.702 -13.330 -15.547 1.00 94.38 83 LEU A O 1
ATOM 659 N N . ASP A 1 84 ? 15.865 -11.647 -14.602 1.00 95.62 84 ASP A N 1
ATOM 660 C CA . ASP A 1 84 ? 15.289 -11.745 -13.263 1.00 95.62 84 ASP A CA 1
ATOM 661 C C . ASP A 1 84 ? 14.988 -10.353 -12.665 1.00 95.62 84 ASP A C 1
ATOM 663 O O . ASP A 1 84 ? 15.043 -9.326 -13.347 1.00 95.62 84 ASP A O 1
ATOM 667 N N . ILE A 1 85 ? 14.562 -10.314 -11.401 1.00 94.38 85 ILE A N 1
ATOM 668 C CA . ILE A 1 85 ? 14.209 -9.067 -10.714 1.00 94.38 85 ILE A CA 1
ATOM 669 C C . ILE A 1 85 ? 15.426 -8.229 -10.291 1.00 94.38 85 ILE A C 1
ATOM 671 O O . ILE A 1 85 ? 15.272 -7.028 -10.075 1.00 94.38 85 ILE A O 1
ATOM 675 N N . ASP A 1 86 ? 16.626 -8.805 -10.200 1.00 91.62 86 ASP A N 1
ATOM 676 C CA . ASP A 1 86 ? 17.841 -8.083 -9.798 1.00 91.62 86 ASP A CA 1
ATOM 677 C C . ASP A 1 86 ? 18.355 -7.177 -10.934 1.00 91.62 86 ASP A C 1
ATOM 679 O O . ASP A 1 86 ? 18.934 -6.105 -10.687 1.00 91.62 86 ASP A O 1
ATOM 683 N N . ASP A 1 87 ? 18.017 -7.520 -12.184 1.00 92.44 87 ASP A N 1
ATOM 684 C CA . ASP A 1 87 ? 18.216 -6.679 -13.373 1.00 92.44 87 ASP A CA 1
ATOM 685 C C . ASP A 1 87 ? 17.459 -5.345 -13.307 1.00 92.44 87 ASP A C 1
ATOM 687 O O . ASP A 1 87 ? 17.751 -4.419 -14.073 1.00 92.44 87 ASP A O 1
ATOM 691 N N . LEU A 1 88 ? 16.530 -5.185 -12.353 1.00 90.81 88 LEU A N 1
ATOM 692 C CA . LEU A 1 88 ? 15.911 -3.899 -12.046 1.00 90.81 88 LEU A CA 1
ATOM 693 C C . LEU A 1 88 ? 16.984 -2.814 -11.860 1.00 90.81 88 LEU A C 1
ATOM 695 O O . LEU A 1 88 ? 16.824 -1.708 -12.376 1.00 90.81 88 LEU A O 1
ATOM 699 N N . SER A 1 89 ? 18.104 -3.135 -11.199 1.00 88.12 89 SER A N 1
ATOM 700 C CA . SER A 1 89 ? 19.231 -2.218 -10.937 1.00 88.12 89 SER A CA 1
ATOM 701 C C . SER A 1 89 ? 19.878 -1.611 -12.195 1.00 88.12 89 SER A C 1
ATOM 703 O O . SER A 1 89 ? 20.513 -0.557 -12.108 1.00 88.12 89 SER A O 1
ATOM 705 N N . ALA A 1 90 ? 19.677 -2.221 -13.368 1.00 88.00 90 ALA A N 1
ATOM 706 C CA . ALA A 1 90 ? 20.158 -1.713 -14.651 1.00 88.00 90 ALA A CA 1
ATOM 707 C C . ALA A 1 90 ? 19.230 -0.657 -15.286 1.00 88.00 90 ALA A C 1
ATOM 709 O O . ALA A 1 90 ? 19.623 0.008 -16.250 1.00 88.00 90 ALA A O 1
ATOM 710 N N . LEU A 1 91 ? 18.002 -0.495 -14.783 1.00 89.06 91 LEU A N 1
ATOM 711 C CA . LEU A 1 91 ? 17.043 0.484 -15.294 1.00 89.06 91 LEU A CA 1
ATOM 712 C C . LEU A 1 91 ? 17.294 1.889 -14.714 1.00 89.06 91 LEU A C 1
ATOM 714 O O . LEU A 1 91 ? 17.682 2.015 -13.550 1.00 89.06 91 LEU A O 1
ATOM 718 N N . PRO A 1 92 ? 17.034 2.967 -15.483 1.00 86.56 92 PRO A N 1
ATOM 719 C CA . PRO A 1 92 ? 17.205 4.327 -14.983 1.00 86.56 92 PRO A CA 1
ATOM 720 C C . PRO A 1 92 ? 16.238 4.649 -13.838 1.00 86.56 92 PRO A C 1
ATOM 722 O O . PRO A 1 92 ? 15.034 4.412 -13.947 1.00 86.56 92 PRO A O 1
ATOM 725 N N . LEU A 1 93 ? 16.768 5.261 -12.778 1.00 85.94 93 LEU A N 1
ATOM 726 C CA . LEU A 1 93 ? 15.991 5.753 -11.643 1.00 85.94 93 LEU A CA 1
ATOM 727 C C . LEU A 1 93 ? 15.112 6.944 -12.048 1.00 85.94 93 LEU A C 1
ATOM 729 O O . LEU A 1 93 ? 15.534 7.821 -12.804 1.00 85.94 93 LEU A O 1
ATOM 733 N N . VAL A 1 94 ? 13.911 7.009 -11.479 1.00 87.19 94 VAL A N 1
ATOM 734 C CA . VAL A 1 94 ? 13.014 8.163 -11.584 1.00 87.19 94 VAL A CA 1
ATOM 735 C C . VAL A 1 94 ? 12.672 8.683 -10.196 1.00 87.19 94 VAL A C 1
ATOM 737 O O . VAL A 1 94 ? 12.613 7.929 -9.225 1.00 87.19 94 VAL A O 1
ATOM 740 N N . SER A 1 95 ? 12.421 9.980 -10.077 1.00 86.38 95 SER A N 1
ATOM 741 C CA . SER A 1 95 ? 12.016 10.593 -8.813 1.00 86.38 95 SER A CA 1
ATOM 742 C C . SER A 1 95 ? 10.807 11.494 -9.002 1.00 86.38 95 SER A C 1
ATOM 744 O O . SER A 1 95 ? 10.408 11.846 -10.113 1.00 86.38 95 SER A O 1
ATOM 746 N N . LYS A 1 96 ? 10.191 11.867 -7.883 1.00 83.62 96 LYS A N 1
ATOM 747 C CA . LYS A 1 96 ? 9.058 12.788 -7.889 1.00 83.62 96 LYS A CA 1
ATOM 748 C C . LYS A 1 96 ? 9.520 14.175 -8.323 1.00 83.62 96 LYS A C 1
ATOM 750 O O . LYS A 1 96 ? 9.028 14.716 -9.308 1.00 83.62 96 LYS A O 1
ATOM 755 N N . ASP A 1 97 ? 10.519 14.705 -7.632 1.00 80.88 97 ASP A N 1
ATOM 756 C CA . ASP A 1 97 ? 11.189 15.960 -7.964 1.00 80.88 97 ASP A CA 1
ATOM 757 C C . ASP A 1 97 ? 12.566 15.674 -8.541 1.00 80.88 97 ASP A C 1
ATOM 759 O O . ASP A 1 97 ? 13.199 14.687 -8.159 1.00 80.88 97 ASP A O 1
ATOM 763 N N . SER A 1 98 ? 13.023 16.525 -9.459 1.00 78.94 98 SER A N 1
ATOM 764 C CA . SER A 1 98 ? 14.355 16.366 -10.031 1.00 78.94 98 SER A CA 1
ATOM 765 C C . SER A 1 98 ? 15.375 16.541 -8.927 1.00 78.94 98 SER A C 1
ATOM 767 O O . SER A 1 98 ? 15.269 17.480 -8.135 1.00 78.94 98 SER A O 1
ATOM 769 N N . VAL A 1 99 ? 16.361 15.653 -8.888 1.00 74.81 99 VAL A N 1
ATOM 770 C CA . VAL A 1 99 ? 17.474 15.815 -7.966 1.00 74.81 99 VAL A CA 1
ATOM 771 C C . VAL A 1 99 ? 18.682 16.300 -8.750 1.00 74.81 99 VAL A C 1
ATOM 773 O O . VAL A 1 99 ? 19.084 15.594 -9.674 1.00 74.81 99 VAL A O 1
ATOM 776 N N . PRO A 1 100 ? 19.238 17.484 -8.430 1.00 66.31 100 PRO A N 1
ATOM 777 C CA . PRO A 1 100 ? 20.402 18.014 -9.130 1.00 66.31 100 PRO A CA 1
ATOM 778 C C . PRO A 1 100 ? 21.569 17.023 -9.111 1.00 66.31 100 PRO A C 1
ATOM 780 O O . PRO A 1 100 ? 21.813 16.360 -8.105 1.00 66.31 100 PRO A O 1
ATOM 783 N N . GLY A 1 101 ? 22.287 16.920 -10.229 1.00 64.06 101 GLY A N 1
ATOM 784 C CA . GLY A 1 101 ? 23.578 16.233 -10.269 1.00 64.06 101 GLY A CA 1
ATOM 785 C C . GLY A 1 101 ? 24.712 17.131 -9.770 1.00 64.06 101 GLY A C 1
ATOM 786 O O . GLY A 1 101 ? 24.479 18.260 -9.342 1.00 64.06 101 GLY A O 1
ATOM 787 N N . THR A 1 102 ? 25.956 16.667 -9.900 1.00 50.31 102 THR A N 1
ATOM 788 C CA . THR A 1 102 ? 27.192 17.392 -9.516 1.00 50.31 102 THR A CA 1
ATOM 789 C C . THR A 1 102 ? 27.479 18.683 -10.297 1.00 50.31 102 THR A C 1
ATOM 791 O O . THR A 1 102 ? 28.547 19.267 -10.143 1.00 50.31 102 THR A O 1
ATOM 794 N N . GLY A 1 103 ? 26.555 19.159 -11.137 1.00 46.62 103 GLY A N 1
ATOM 795 C CA . GLY A 1 103 ? 26.660 20.468 -11.786 1.00 46.62 103 GLY A CA 1
ATOM 796 C C . GLY A 1 103 ? 27.393 20.512 -13.134 1.00 46.62 103 GLY A C 1
ATOM 797 O O . GLY A 1 103 ? 27.766 21.604 -13.554 1.00 46.62 103 GLY A O 1
ATOM 798 N N . SER A 1 104 ? 27.582 19.395 -13.853 1.00 46.91 104 SER A N 1
ATOM 799 C CA . SER A 1 104 ? 28.034 19.432 -15.261 1.00 46.91 104 SER A CA 1
ATOM 800 C C . SER A 1 104 ? 26.876 19.241 -16.255 1.00 46.91 104 SER A C 1
ATOM 802 O O . SER A 1 104 ? 25.893 18.567 -15.951 1.00 46.91 104 SER A O 1
ATOM 804 N N . LEU A 1 105 ? 27.012 19.795 -17.471 1.00 42.41 105 LEU A N 1
ATOM 805 C CA . LEU A 1 105 ? 26.070 19.626 -18.601 1.00 42.41 105 LEU A CA 1
ATOM 806 C C . LEU A 1 105 ? 25.864 18.154 -19.020 1.00 42.41 105 LEU A C 1
ATOM 808 O O . LEU A 1 105 ? 24.887 17.826 -19.689 1.00 42.41 105 LEU A O 1
ATOM 812 N N . GLU A 1 106 ? 26.780 17.273 -18.619 1.00 51.91 106 GLU A N 1
ATOM 813 C CA . GLU A 1 106 ? 26.755 15.830 -18.882 1.00 51.91 106 GLU A CA 1
ATOM 814 C C . GLU A 1 106 ? 26.143 15.028 -17.715 1.00 51.91 106 GLU A C 1
ATOM 816 O O . GLU A 1 106 ? 25.821 13.853 -17.874 1.00 51.91 106 GLU A O 1
ATOM 821 N N . LYS A 1 107 ? 25.940 15.652 -16.543 1.00 56.41 107 LYS A N 1
ATOM 822 C CA . LYS A 1 107 ? 25.513 15.004 -15.291 1.00 56.41 107 LYS A CA 1
ATOM 823 C C . LYS A 1 107 ? 24.254 15.670 -14.735 1.00 56.41 107 LYS A C 1
ATOM 825 O O . LYS A 1 107 ? 24.259 16.276 -13.666 1.00 56.41 107 LYS A O 1
ATOM 830 N N . ASN A 1 108 ? 23.146 15.509 -15.457 1.00 57.75 108 ASN A N 1
ATOM 831 C CA . ASN A 1 108 ? 21.865 16.189 -15.198 1.00 57.75 108 ASN A CA 1
ATOM 832 C C . ASN A 1 108 ? 21.125 15.765 -13.906 1.00 57.75 108 ASN A C 1
ATOM 834 O O . ASN A 1 108 ? 20.047 16.289 -13.629 1.00 57.75 108 ASN A O 1
ATOM 838 N N . GLY A 1 109 ? 21.682 14.850 -13.105 1.00 71.75 109 GLY A N 1
ATOM 839 C CA . GLY A 1 109 ? 21.029 14.326 -11.901 1.00 71.75 109 GLY A CA 1
ATOM 840 C C . GLY A 1 109 ? 19.885 13.354 -12.204 1.00 71.75 109 GLY A C 1
ATOM 841 O O . GLY A 1 109 ? 19.831 12.795 -13.298 1.00 71.75 109 GLY A O 1
ATOM 842 N N . ILE A 1 110 ? 18.994 13.132 -11.234 1.00 77.25 110 ILE A N 1
ATOM 843 C CA . ILE A 1 110 ? 17.832 12.239 -11.382 1.00 77.25 110 ILE A CA 1
ATOM 844 C C . ILE A 1 110 ? 16.651 13.057 -11.896 1.00 77.25 110 ILE A C 1
ATOM 846 O O . ILE A 1 110 ? 16.324 14.109 -11.340 1.00 77.25 110 ILE A O 1
ATOM 850 N N . LEU A 1 111 ? 15.978 12.561 -12.933 1.00 77.81 111 LEU A N 1
ATOM 851 C CA . LEU A 1 111 ? 14.841 13.258 -13.514 1.00 77.81 111 LEU A CA 1
ATOM 852 C C . LEU A 1 111 ? 13.585 13.134 -12.639 1.00 77.81 111 LEU A C 1
ATOM 854 O O . LEU A 1 111 ? 13.114 12.034 -12.340 1.00 77.81 111 LEU A O 1
ATOM 858 N N . GLY A 1 112 ? 13.004 14.287 -12.312 1.00 84.75 112 GLY A N 1
ATOM 859 C CA . GLY A 1 112 ? 11.715 14.405 -11.649 1.00 84.75 112 GLY A CA 1
ATOM 860 C C . GLY A 1 112 ? 10.549 14.440 -12.626 1.00 84.75 112 GLY A C 1
ATOM 861 O O . GLY A 1 112 ? 10.584 15.182 -13.608 1.00 84.75 112 GLY A O 1
ATOM 862 N N . PHE A 1 113 ? 9.469 13.718 -12.332 1.00 86.88 113 PHE A N 1
ATOM 863 C CA . PHE A 1 113 ? 8.251 13.769 -13.148 1.00 86.88 113 PHE A CA 1
ATOM 864 C C . PHE A 1 113 ? 7.216 14.806 -12.677 1.00 86.88 113 PHE A C 1
ATOM 866 O O . PHE A 1 113 ? 6.323 15.149 -13.449 1.00 86.88 113 PHE A O 1
ATOM 873 N N . ARG A 1 114 ? 7.286 15.331 -11.440 1.00 84.94 114 ARG A N 1
ATOM 874 C CA . ARG A 1 114 ? 6.212 16.158 -10.840 1.00 84.94 114 ARG A CA 1
ATOM 875 C C . ARG A 1 114 ? 5.904 17.411 -11.655 1.00 84.94 114 ARG A C 1
ATOM 877 O O . ARG A 1 114 ? 4.737 17.685 -11.912 1.00 84.94 114 ARG A O 1
ATOM 884 N N . ALA A 1 115 ? 6.925 18.159 -12.076 1.00 82.31 115 ALA A N 1
ATOM 885 C CA . ALA A 1 115 ? 6.724 19.375 -12.867 1.00 82.31 115 ALA A CA 1
ATOM 886 C C . ALA A 1 115 ? 6.020 19.078 -14.202 1.00 82.31 115 ALA A C 1
ATOM 888 O O . ALA A 1 115 ? 5.133 19.819 -14.612 1.00 82.31 115 ALA A O 1
ATOM 889 N N . ALA A 1 116 ? 6.371 17.960 -14.842 1.00 85.06 116 ALA A N 1
ATOM 890 C CA . ALA A 1 116 ? 5.761 17.539 -16.094 1.00 85.06 116 ALA A CA 1
ATOM 891 C C . ALA A 1 116 ? 4.338 16.983 -15.894 1.00 85.06 116 ALA A C 1
ATOM 893 O O . ALA A 1 116 ? 3.470 17.256 -16.714 1.00 85.06 116 ALA A O 1
ATOM 894 N N . LEU A 1 117 ? 4.065 16.295 -14.778 1.00 85.56 117 LEU A N 1
ATOM 895 C CA . LEU A 1 117 ? 2.714 15.842 -14.419 1.00 85.56 117 LEU A CA 1
ATOM 896 C C . LEU A 1 117 ? 1.731 16.988 -14.159 1.00 85.56 117 LEU A C 1
ATOM 898 O O . LEU A 1 117 ? 0.533 16.816 -14.361 1.00 85.56 117 LEU A O 1
ATOM 902 N N . LEU A 1 118 ? 2.212 18.149 -13.701 1.00 82.38 118 LEU A N 1
ATOM 903 C CA . LEU A 1 118 ? 1.362 19.335 -13.555 1.00 82.38 118 LEU A CA 1
ATOM 904 C C . LEU A 1 118 ? 0.893 19.873 -14.913 1.00 82.38 118 LEU A C 1
ATOM 906 O O . LEU A 1 118 ? -0.203 20.418 -14.999 1.00 82.38 118 LEU A O 1
ATOM 910 N N . ALA A 1 119 ? 1.716 19.725 -15.953 1.00 86.25 119 ALA A N 1
ATOM 911 C CA . ALA A 1 119 ? 1.361 20.111 -17.314 1.00 86.25 119 ALA A CA 1
ATOM 912 C C . ALA A 1 119 ? 0.516 19.035 -18.015 1.00 86.25 119 ALA A C 1
ATOM 914 O O . ALA A 1 119 ? -0.415 19.367 -18.743 1.00 86.25 119 ALA A O 1
ATOM 915 N N . ASP A 1 120 ? 0.824 17.759 -17.774 1.00 90.50 120 ASP A N 1
ATOM 916 C CA . ASP A 1 120 ? 0.095 16.615 -18.315 1.00 90.50 120 ASP A CA 1
ATOM 917 C C . ASP A 1 120 ? -0.128 15.543 -17.231 1.00 90.50 120 ASP A C 1
ATOM 919 O O . ASP A 1 120 ? 0.749 14.708 -16.979 1.00 90.50 120 ASP A O 1
ATOM 923 N N . PRO A 1 121 ? -1.318 15.502 -16.608 1.00 88.19 121 PRO A N 1
ATOM 924 C CA . PRO A 1 121 ? -1.648 14.495 -15.604 1.00 88.19 121 PRO A CA 1
ATOM 925 C C . PRO A 1 121 ? -1.616 13.044 -16.113 1.00 88.19 121 PRO A C 1
ATOM 927 O O . PRO A 1 121 ? -1.651 12.125 -15.298 1.00 88.19 121 PRO A O 1
ATOM 930 N N . ASN A 1 122 ? -1.590 12.811 -17.431 1.00 92.94 122 ASN A N 1
ATOM 931 C CA . ASN A 1 122 ? -1.541 11.478 -18.035 1.00 92.94 122 ASN A CA 1
ATOM 932 C C . ASN A 1 122 ? -0.121 11.028 -18.399 1.00 92.94 122 ASN A C 1
ATOM 934 O O . ASN A 1 122 ? 0.050 9.933 -18.924 1.00 92.94 122 ASN A O 1
ATOM 938 N N . LEU A 1 123 ? 0.914 11.809 -18.079 1.00 94.25 123 LEU A N 1
ATOM 939 C CA . LEU A 1 123 ? 2.289 11.531 -18.504 1.00 94.25 123 LEU A CA 1
ATOM 940 C C . LEU A 1 123 ? 2.826 10.158 -18.052 1.00 94.25 123 LEU A C 1
ATOM 942 O O . LEU A 1 123 ? 3.664 9.561 -18.731 1.00 94.25 123 LEU A O 1
ATOM 946 N N . LEU A 1 124 ? 2.358 9.666 -16.899 1.00 95.06 124 LEU A N 1
ATOM 947 C CA . LEU A 1 124 ? 2.707 8.348 -16.353 1.00 95.06 124 LEU A CA 1
ATOM 948 C C . LEU A 1 124 ? 1.692 7.248 -16.704 1.00 95.06 124 LEU A C 1
ATOM 950 O O . LEU A 1 124 ? 1.889 6.103 -16.305 1.00 95.06 124 LEU A O 1
ATOM 954 N N . VAL A 1 125 ? 0.612 7.577 -17.412 1.00 96.94 125 VAL A N 1
ATOM 955 C CA . VAL A 1 125 ? -0.463 6.648 -17.773 1.00 96.94 125 VAL A CA 1
ATOM 956 C C . VAL A 1 125 ? -0.216 6.117 -19.195 1.00 96.94 125 VAL A C 1
ATOM 958 O O . VAL A 1 125 ? 0.062 6.912 -20.093 1.00 96.94 125 VAL A O 1
ATOM 961 N N . PRO A 1 126 ? -0.300 4.795 -19.432 1.00 97.44 126 PRO A N 1
ATOM 962 C CA . PRO A 1 126 ? -0.206 4.224 -20.770 1.00 97.44 126 PRO A CA 1
ATOM 963 C C . PRO A 1 126 ? -1.298 4.764 -21.700 1.00 97.44 126 PRO A C 1
ATOM 965 O O . PRO A 1 126 ? -2.473 4.784 -21.332 1.00 97.44 126 PRO A O 1
ATOM 968 N N . ASP A 1 127 ? -0.933 5.130 -22.929 1.00 97.50 127 ASP A N 1
ATOM 969 C CA . ASP A 1 127 ? -1.891 5.577 -23.954 1.00 97.50 127 ASP A CA 1
ATOM 970 C C . ASP A 1 127 ? -2.853 4.468 -24.424 1.00 97.50 127 ASP A C 1
ATOM 972 O O . ASP A 1 127 ? -3.908 4.755 -24.984 1.00 97.50 127 ASP A O 1
ATOM 976 N N . ASN A 1 128 ? -2.538 3.205 -24.127 1.00 97.69 128 ASN A N 1
ATOM 977 C CA . ASN A 1 128 ? -3.357 2.030 -24.416 1.00 97.69 128 ASN A CA 1
ATOM 978 C C . ASN A 1 128 ? -4.101 1.468 -23.186 1.00 97.69 128 ASN A C 1
ATOM 980 O O . ASN A 1 128 ? -4.441 0.285 -23.170 1.00 97.69 128 ASN A O 1
ATOM 984 N N . LEU A 1 129 ? -4.358 2.278 -22.150 1.00 97.81 129 LEU A N 1
ATOM 985 C CA . LEU A 1 129 ? -4.928 1.824 -20.871 1.00 97.81 129 LEU A CA 1
ATOM 986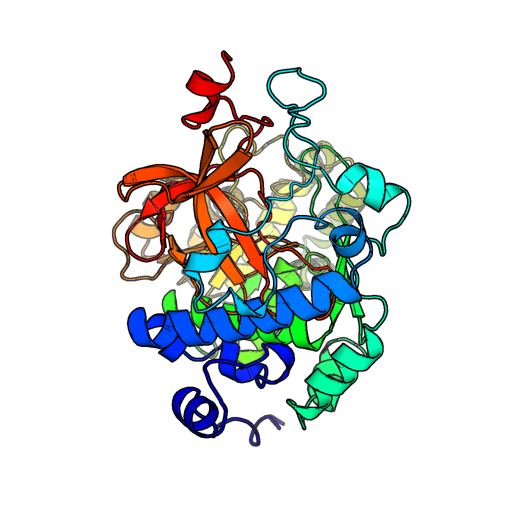 C C . LEU A 1 129 ? -6.200 0.964 -21.010 1.00 97.81 129 LEU A C 1
ATOM 988 O O . LEU A 1 129 ? -6.350 -0.015 -20.283 1.00 97.81 129 LEU A O 1
ATOM 992 N N . GLU A 1 130 ? -7.103 1.279 -21.939 1.00 97.75 130 GLU A N 1
ATOM 993 C CA . GLU A 1 130 ? -8.333 0.496 -22.142 1.00 97.75 130 GLU A CA 1
ATOM 994 C C . GLU A 1 130 ? -8.066 -0.945 -22.601 1.00 97.75 130 GLU A C 1
ATOM 996 O O . GLU A 1 130 ? -8.762 -1.865 -22.168 1.00 97.75 130 GLU A O 1
ATOM 1001 N N . GLU A 1 131 ? -7.053 -1.158 -23.446 1.00 98.12 131 GLU A N 1
ATOM 1002 C CA . GLU A 1 131 ? -6.616 -2.499 -23.854 1.00 98.12 131 GLU A CA 1
ATOM 1003 C C . GLU A 1 131 ? -6.053 -3.263 -22.654 1.00 98.12 131 GLU A C 1
ATOM 1005 O O . GLU A 1 131 ? -6.412 -4.416 -22.430 1.00 98.12 131 GLU A O 1
ATOM 1010 N N . LEU A 1 132 ? -5.236 -2.599 -21.829 1.00 98.00 132 LEU A N 1
ATOM 1011 C CA . LEU A 1 132 ? -4.670 -3.209 -20.624 1.00 98.00 132 LEU A CA 1
ATOM 1012 C C . LEU A 1 132 ? -5.764 -3.624 -19.636 1.00 98.00 132 LEU A C 1
ATOM 1014 O O . LEU A 1 132 ? -5.694 -4.709 -19.063 1.00 98.00 132 LEU A O 1
ATOM 1018 N N . ILE A 1 133 ? -6.799 -2.794 -19.476 1.00 98.38 133 ILE A N 1
ATOM 1019 C CA . ILE A 1 133 ? -7.966 -3.132 -18.655 1.00 98.38 133 ILE A CA 1
ATOM 1020 C C . ILE A 1 133 ? -8.690 -4.349 -19.235 1.00 98.38 133 ILE A C 1
ATOM 1022 O O . ILE A 1 133 ? -8.979 -5.276 -18.485 1.00 98.38 133 ILE A O 1
ATOM 1026 N N . ARG A 1 134 ? -8.953 -4.394 -20.550 1.00 98.12 134 ARG A N 1
ATOM 1027 C CA . ARG A 1 134 ? -9.607 -5.554 -21.187 1.00 98.12 134 ARG A CA 1
ATOM 1028 C C . ARG A 1 134 ? -8.802 -6.842 -21.014 1.00 98.12 134 ARG A C 1
ATOM 1030 O O . ARG A 1 134 ? -9.390 -7.888 -20.756 1.00 98.12 134 ARG A O 1
ATOM 1037 N N . ARG A 1 135 ? -7.473 -6.763 -21.100 1.00 97.19 135 ARG A N 1
ATOM 1038 C CA . ARG A 1 135 ? -6.582 -7.899 -20.839 1.00 97.19 135 ARG A CA 1
ATOM 1039 C C . ARG A 1 135 ? -6.691 -8.387 -19.392 1.00 97.19 135 ARG A C 1
ATOM 1041 O O . ARG A 1 135 ? -6.907 -9.575 -19.180 1.00 97.19 135 ARG A O 1
ATOM 1048 N N . GLN A 1 136 ? -6.647 -7.484 -18.409 1.00 97.06 136 GLN A N 1
ATOM 1049 C CA . GLN A 1 136 ? -6.854 -7.868 -17.006 1.00 97.06 136 GLN A CA 1
ATOM 1050 C C . GLN A 1 136 ? -8.251 -8.454 -16.760 1.00 97.06 136 GLN A C 1
ATOM 1052 O O . GLN A 1 136 ? -8.394 -9.391 -15.980 1.00 97.06 136 GLN A O 1
ATOM 1057 N N . GLU A 1 137 ? -9.290 -7.922 -17.411 1.00 98.00 137 GLU A N 1
ATOM 1058 C CA . GLU A 1 137 ? -10.655 -8.461 -17.327 1.00 98.00 137 GLU A CA 1
ATOM 1059 C C . GLU A 1 137 ? -10.729 -9.899 -17.858 1.00 98.00 137 GLU A C 1
ATOM 1061 O O . GLU A 1 137 ? -11.412 -10.727 -17.260 1.00 98.00 137 GLU A O 1
ATOM 1066 N N . ALA A 1 138 ? -9.982 -10.228 -18.918 1.00 97.38 138 ALA A N 1
ATOM 1067 C CA . ALA A 1 138 ? -9.901 -11.591 -19.446 1.00 97.38 138 ALA A CA 1
ATOM 1068 C C . ALA A 1 138 ? -9.251 -12.573 -18.454 1.00 97.38 138 ALA A C 1
ATOM 1070 O O . ALA A 1 138 ? -9.726 -13.699 -18.322 1.00 97.38 138 ALA A O 1
ATOM 1071 N N . ALA A 1 139 ? -8.236 -12.132 -17.703 1.00 96.00 139 ALA A N 1
ATOM 1072 C CA . ALA A 1 139 ? -7.632 -12.914 -16.618 1.00 96.00 139 ALA A CA 1
ATOM 1073 C C . ALA A 1 139 ? -8.530 -13.024 -15.367 1.00 96.00 139 ALA A C 1
ATOM 1075 O O . ALA A 1 139 ? -8.242 -13.786 -14.447 1.00 96.00 139 ALA A O 1
ATOM 1076 N N . ASN A 1 140 ? -9.631 -12.265 -15.304 1.00 96.69 140 ASN A N 1
ATOM 1077 C CA . ASN A 1 140 ? -10.519 -12.200 -14.146 1.00 96.69 140 ASN A CA 1
ATOM 1078 C C . ASN A 1 140 ? -11.997 -12.351 -14.561 1.00 96.69 140 ASN A C 1
ATOM 1080 O O . ASN A 1 140 ? -12.743 -11.374 -14.528 1.00 96.69 140 ASN A O 1
ATOM 1084 N N . PRO A 1 141 ? -12.486 -13.562 -14.893 1.00 92.25 141 PRO A N 1
ATOM 1085 C CA . PRO A 1 141 ? -13.881 -13.793 -15.308 1.00 92.25 141 PRO A CA 1
ATOM 1086 C C . PRO A 1 141 ? -14.991 -13.152 -14.433 1.00 92.25 141 PRO A C 1
ATOM 1088 O O . PRO A 1 141 ? -16.040 -12.753 -14.938 1.00 92.25 141 PRO A O 1
ATOM 1091 N N . GLY A 1 142 ? -14.767 -12.993 -13.126 1.00 93.06 142 GLY A N 1
ATOM 1092 C CA . GLY A 1 142 ? -15.649 -12.368 -12.137 1.00 93.06 142 GLY A CA 1
ATOM 1093 C C . GLY A 1 142 ? -15.485 -10.854 -12.003 1.00 93.06 142 GLY A C 1
ATOM 1094 O O . GLY A 1 142 ? -16.067 -10.251 -11.100 1.00 93.06 142 GLY A O 1
ATOM 1095 N N . HIS A 1 143 ? -14.734 -10.210 -12.900 1.00 97.00 143 HIS A N 1
ATOM 1096 C CA . HIS A 1 143 ? -14.433 -8.779 -12.8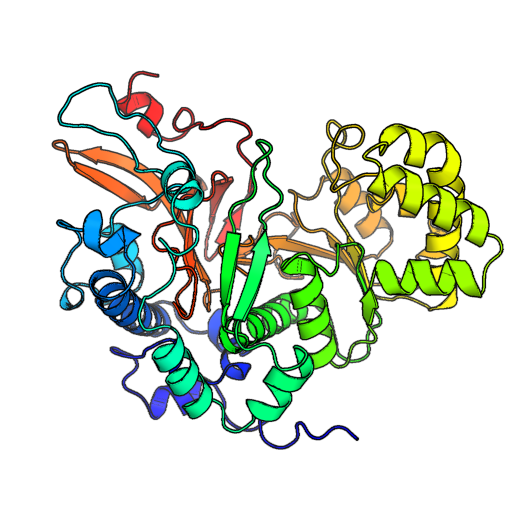54 1.00 97.00 143 HIS A CA 1
ATOM 1097 C C . HIS A 1 143 ? -15.683 -7.887 -12.771 1.00 97.00 143 HIS A C 1
ATOM 1099 O O . HIS A 1 143 ? -15.629 -6.802 -12.199 1.00 97.00 143 HIS A O 1
ATOM 1105 N N . ARG A 1 144 ? -16.837 -8.344 -13.282 1.00 97.44 144 ARG A N 1
ATOM 1106 C CA . ARG A 1 144 ? -18.115 -7.618 -13.181 1.00 97.44 144 ARG A CA 1
ATOM 1107 C C . ARG A 1 144 ? -18.561 -7.406 -11.734 1.00 97.44 144 ARG A C 1
ATOM 1109 O O . ARG A 1 144 ? -19.058 -6.335 -11.403 1.00 97.44 144 ARG A O 1
ATOM 1116 N N . ALA A 1 145 ? -18.374 -8.399 -10.866 1.00 96.06 145 ALA A N 1
ATOM 1117 C CA . ALA A 1 145 ? -18.654 -8.234 -9.442 1.00 96.06 145 ALA A CA 1
ATOM 1118 C C . ALA A 1 145 ? -17.656 -7.252 -8.815 1.00 96.06 145 ALA A C 1
ATOM 1120 O O . ALA A 1 145 ? -18.058 -6.355 -8.079 1.00 96.06 145 ALA A O 1
ATOM 1121 N N . ILE A 1 146 ? -16.376 -7.364 -9.185 1.00 96.88 146 ILE A N 1
ATOM 1122 C CA . ILE A 1 146 ? -15.301 -6.497 -8.694 1.00 96.88 146 ILE A CA 1
ATOM 1123 C C . ILE A 1 146 ? -15.572 -5.027 -9.052 1.00 96.88 146 ILE A C 1
ATOM 1125 O O . ILE A 1 146 ? -15.600 -4.179 -8.165 1.00 96.88 146 ILE A O 1
ATOM 1129 N N . VAL A 1 147 ? -15.839 -4.703 -10.322 1.00 97.31 147 VAL A N 1
ATOM 1130 C CA . VAL A 1 147 ? -16.060 -3.313 -10.763 1.00 97.31 147 VAL A CA 1
ATOM 1131 C C . VAL A 1 147 ? -17.296 -2.688 -10.108 1.00 97.31 147 VAL A C 1
ATOM 1133 O O . VAL A 1 147 ? -17.291 -1.499 -9.786 1.00 97.31 147 VAL A O 1
ATOM 1136 N N . ASN A 1 148 ? -18.335 -3.484 -9.833 1.00 96.62 148 ASN A N 1
ATOM 1137 C CA . ASN A 1 148 ? -19.525 -3.017 -9.120 1.00 96.62 148 ASN A CA 1
ATOM 1138 C C . ASN A 1 148 ? -19.196 -2.575 -7.687 1.00 96.62 148 ASN A C 1
ATOM 1140 O O . ASN A 1 148 ? -19.750 -1.579 -7.225 1.00 96.62 148 ASN A O 1
ATOM 1144 N N . ARG A 1 149 ? -18.239 -3.233 -7.015 1.00 94.44 149 ARG A N 1
ATOM 1145 C CA . ARG A 1 149 ? -17.748 -2.814 -5.688 1.00 94.44 149 ARG A CA 1
ATOM 1146 C C . ARG A 1 149 ? -17.052 -1.449 -5.719 1.00 94.44 149 ARG A C 1
ATOM 1148 O O . ARG A 1 149 ? -17.023 -0.754 -4.710 1.00 94.44 149 ARG A O 1
ATOM 1155 N N . TYR A 1 150 ? -16.574 -1.024 -6.887 1.00 94.81 150 TYR A N 1
ATOM 1156 C CA . TYR A 1 150 ? -16.016 0.311 -7.125 1.00 94.81 150 TYR A CA 1
ATOM 1157 C C . TYR A 1 150 ? -17.024 1.307 -7.725 1.00 94.81 150 TYR A C 1
ATOM 1159 O O . TYR A 1 150 ? -16.633 2.389 -8.179 1.00 94.81 150 TYR A O 1
ATOM 1167 N N . GLY A 1 151 ? -18.319 0.972 -7.726 1.00 95.44 151 GLY A N 1
ATOM 1168 C CA . GLY A 1 151 ? -19.381 1.811 -8.284 1.00 95.44 151 GLY A CA 1
ATOM 1169 C C . GLY A 1 151 ? -19.359 1.881 -9.813 1.00 95.44 151 GLY A C 1
ATOM 1170 O O . GLY A 1 151 ? -19.707 2.910 -10.383 1.00 95.44 151 GLY A O 1
ATOM 1171 N N . GLY A 1 152 ? -18.874 0.832 -10.486 1.00 96.50 152 GLY A N 1
ATOM 1172 C CA . GLY A 1 152 ? -18.770 0.774 -11.948 1.00 96.50 152 GLY A CA 1
ATOM 1173 C C . GLY A 1 152 ? -17.562 1.518 -12.532 1.00 96.50 152 GLY A C 1
ATOM 1174 O O . GLY A 1 152 ? -17.360 1.510 -13.747 1.00 96.50 152 GLY A O 1
ATOM 1175 N N . ARG A 1 153 ? -16.731 2.149 -11.693 1.00 97.00 153 ARG A N 1
ATOM 1176 C CA . ARG A 1 153 ? -15.542 2.890 -12.133 1.00 97.00 153 ARG A CA 1
ATOM 1177 C C . ARG A 1 153 ? -14.430 1.925 -12.537 1.00 97.00 153 ARG A C 1
ATOM 1179 O O . ARG A 1 153 ? -13.940 1.166 -11.708 1.00 97.00 153 ARG A O 1
ATOM 1186 N N . LYS A 1 154 ? -13.992 1.999 -13.799 1.00 97.69 154 LYS A N 1
ATOM 1187 C CA . LYS A 1 154 ? -12.852 1.212 -14.302 1.00 97.69 154 LYS A CA 1
ATOM 1188 C C . LYS A 1 154 ? -11.488 1.824 -13.976 1.00 97.69 154 LYS A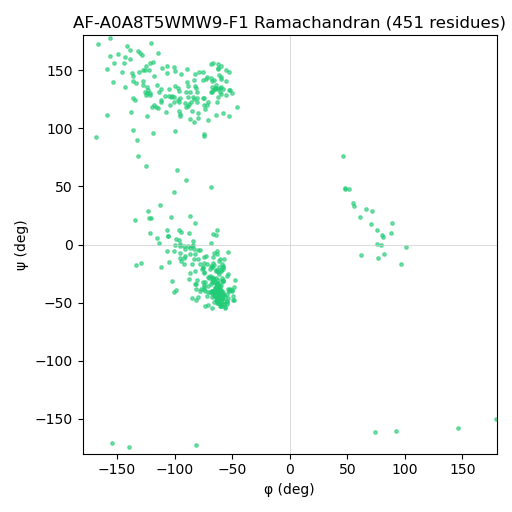 C 1
ATOM 1190 O O . LYS A 1 154 ? -10.498 1.100 -13.944 1.00 97.69 154 LYS A O 1
ATOM 1195 N N . ILE A 1 155 ? -11.440 3.133 -13.732 1.00 97.44 155 ILE A N 1
ATOM 1196 C CA . ILE A 1 155 ? -10.231 3.874 -13.361 1.00 97.44 155 ILE A CA 1
ATOM 1197 C C . ILE A 1 155 ? -10.499 4.579 -12.035 1.00 97.44 155 ILE A C 1
ATOM 1199 O O . ILE A 1 155 ? -11.542 5.212 -11.855 1.00 97.44 155 ILE A O 1
ATOM 1203 N N . LEU A 1 156 ? -9.553 4.458 -11.113 1.00 95.56 156 LEU A N 1
ATOM 1204 C CA . LEU A 1 156 ? -9.570 5.084 -9.800 1.00 95.56 156 LEU A CA 1
ATOM 1205 C C . LEU A 1 156 ? -8.424 6.087 -9.724 1.00 95.56 156 LEU A C 1
ATOM 1207 O O . LEU A 1 156 ? -7.317 5.800 -10.177 1.00 95.56 156 LEU A O 1
ATOM 1211 N N . GLU A 1 157 ? -8.701 7.261 -9.165 1.00 93.62 157 GLU A N 1
ATOM 1212 C CA . GLU A 1 157 ? -7.732 8.340 -9.013 1.00 93.62 157 GLU A CA 1
ATOM 1213 C C . GLU A 1 157 ? -7.434 8.570 -7.531 1.00 93.62 157 GLU A C 1
ATOM 1215 O O . GLU A 1 157 ? -8.347 8.693 -6.715 1.00 93.62 157 GLU A O 1
ATOM 1220 N N . PHE A 1 158 ? -6.150 8.639 -7.196 1.00 88.44 158 PHE A N 1
ATOM 1221 C CA . PHE A 1 158 ? -5.660 8.874 -5.846 1.00 88.44 158 PHE A CA 1
ATOM 1222 C C . PHE A 1 158 ? -4.681 10.038 -5.850 1.00 88.44 158 PHE A C 1
ATOM 1224 O O . PHE A 1 158 ? -3.841 10.146 -6.739 1.00 88.44 158 PHE A O 1
ATOM 1231 N N . SER A 1 159 ? -4.746 10.885 -4.828 1.00 81.19 159 SER A N 1
ATOM 1232 C CA . SER A 1 159 ? -3.763 11.945 -4.617 1.00 81.19 159 SER A CA 1
ATOM 1233 C C . SER A 1 159 ? -2.837 11.562 -3.471 1.00 81.19 159 SER A C 1
ATOM 1235 O O . SER A 1 159 ? -3.294 11.241 -2.371 1.00 81.19 159 SER A O 1
ATOM 1237 N N . SER A 1 160 ? -1.524 11.612 -3.704 1.00 71.75 160 SER A N 1
ATOM 1238 C CA . SER A 1 160 ? -0.555 11.510 -2.613 1.00 71.75 160 SER A CA 1
ATOM 1239 C C . SER A 1 160 ? -0.733 12.725 -1.695 1.00 71.75 160 SER A C 1
ATOM 1241 O O . SER A 1 160 ? -0.789 13.845 -2.201 1.00 71.75 160 SER A O 1
ATOM 1243 N N . GLY A 1 161 ? -0.710 12.551 -0.371 1.00 60.69 161 GLY A N 1
ATOM 1244 C CA . GLY A 1 161 ? -0.909 13.640 0.604 1.00 60.69 161 GLY A CA 1
ATOM 1245 C C . GLY A 1 161 ? 0.127 14.780 0.609 1.00 60.69 161 GLY A C 1
ATOM 1246 O O . GLY A 1 161 ? 0.148 15.533 1.570 1.00 60.69 161 GLY A O 1
ATOM 1247 N N . GLY A 1 162 ? 0.993 14.880 -0.408 1.00 52.53 162 GLY A N 1
ATOM 1248 C CA . GLY A 1 162 ? 1.837 16.035 -0.711 1.00 52.53 162 GLY A CA 1
ATOM 1249 C C . GLY A 1 162 ? 2.566 16.608 0.499 1.00 52.53 162 GLY A C 1
ATOM 1250 O O . GLY A 1 162 ? 2.200 17.678 0.966 1.00 52.53 162 GLY A O 1
ATOM 1251 N N . SER A 1 163 ? 3.637 15.958 0.965 1.00 47.25 163 SER A N 1
ATOM 1252 C CA . SER A 1 163 ? 4.489 16.478 2.054 1.00 47.25 163 SER A CA 1
ATOM 1253 C C . SER A 1 163 ? 5.082 17.873 1.774 1.00 47.25 163 SER A C 1
ATOM 1255 O O . SER A 1 163 ? 5.565 18.521 2.692 1.00 47.25 163 SER A O 1
ATOM 1257 N N . GLN A 1 164 ? 5.002 18.356 0.526 1.00 47.31 164 GLN A N 1
ATOM 1258 C CA . GLN A 1 164 ? 5.420 19.691 0.074 1.00 47.31 164 GLN A CA 1
ATOM 1259 C C . GLN A 1 164 ? 4.263 20.518 -0.538 1.00 47.31 164 GLN A C 1
ATOM 1261 O O . GLN A 1 164 ? 4.489 21.391 -1.372 1.00 47.31 164 GLN A O 1
ATOM 1266 N N . GLY A 1 165 ? 3.005 20.216 -0.196 1.00 46.66 165 GLY A N 1
ATOM 1267 C CA . GLY A 1 165 ? 1.841 21.028 -0.586 1.00 46.66 165 GLY A CA 1
ATOM 1268 C C . GLY A 1 165 ? 1.296 20.807 -2.004 1.00 46.66 165 GLY A C 1
ATOM 1269 O O . GLY A 1 165 ? 0.392 21.525 -2.424 1.00 46.66 165 GLY A O 1
ATOM 1270 N N . ARG A 1 166 ? 1.805 19.822 -2.761 1.00 61.22 166 ARG A N 1
ATOM 1271 C CA . ARG A 1 166 ? 1.258 19.417 -4.072 1.00 61.22 166 ARG A CA 1
ATOM 1272 C C . ARG A 1 166 ? 1.229 17.895 -4.196 1.00 61.22 166 ARG A C 1
ATOM 1274 O O . ARG A 1 166 ? 2.277 17.248 -4.189 1.00 61.22 166 ARG A O 1
ATOM 1281 N N . GLY A 1 167 ? 0.031 17.322 -4.272 1.00 67.38 167 GLY A N 1
ATOM 1282 C CA . GLY A 1 167 ? -0.147 15.884 -4.457 1.00 67.38 167 GLY A CA 1
ATOM 1283 C C . GLY A 1 167 ? 0.225 15.437 -5.872 1.00 67.38 167 GLY A C 1
ATOM 1284 O O . GLY A 1 167 ? -0.001 16.156 -6.840 1.00 67.38 167 GLY A O 1
ATOM 1285 N N . THR A 1 168 ? 0.807 14.246 -5.996 1.00 75.50 168 THR A N 1
ATOM 1286 C CA . THR A 1 168 ? 0.898 13.522 -7.266 1.00 75.50 168 THR A CA 1
ATOM 1287 C C . THR A 1 168 ? -0.372 12.713 -7.437 1.00 75.50 168 THR A C 1
ATOM 1289 O O . THR A 1 168 ? -0.773 12.001 -6.516 1.00 75.50 168 THR A O 1
ATOM 1292 N N . ILE A 1 169 ? -0.976 12.833 -8.615 1.00 86.12 169 ILE A N 1
ATOM 1293 C CA . ILE A 1 169 ? -2.123 12.029 -9.010 1.00 86.12 169 ILE A CA 1
ATOM 1294 C C . ILE A 1 169 ? -1.623 10.664 -9.491 1.00 86.12 169 ILE A C 1
ATOM 1296 O O . ILE A 1 169 ? -0.779 10.578 -10.384 1.00 86.12 169 ILE A O 1
ATOM 1300 N N . THR A 1 170 ? -2.165 9.604 -8.905 1.00 89.88 170 THR A N 1
ATOM 1301 C CA . THR A 1 170 ? -1.989 8.217 -9.324 1.00 89.88 170 THR A CA 1
ATOM 1302 C C . THR A 1 170 ? -3.322 7.705 -9.859 1.00 89.88 170 THR A C 1
ATOM 1304 O O . THR A 1 170 ? -4.318 7.716 -9.138 1.00 89.88 170 THR A O 1
ATOM 1307 N N . ARG A 1 171 ? -3.351 7.235 -11.108 1.00 94.69 171 ARG A N 1
ATOM 1308 C CA . ARG A 1 171 ? -4.524 6.603 -11.729 1.00 94.69 171 ARG A CA 1
ATOM 1309 C C . ARG A 1 171 ? -4.285 5.115 -11.880 1.00 94.69 171 ARG A C 1
ATOM 1311 O O . ARG A 1 171 ? -3.276 4.737 -12.453 1.00 94.69 171 ARG A O 1
ATOM 1318 N N . LEU A 1 172 ? -5.192 4.271 -11.416 1.00 96.12 172 LEU A N 1
ATOM 1319 C CA . LEU A 1 172 ? -5.057 2.814 -11.508 1.00 96.12 172 LEU A CA 1
ATOM 1320 C C . LEU A 1 172 ? -6.335 2.202 -12.066 1.00 96.12 172 LEU A C 1
ATOM 1322 O O . LEU A 1 172 ? -7.427 2.716 -11.815 1.00 96.12 172 LEU A O 1
ATOM 1326 N N . SER A 1 173 ? -6.215 1.092 -12.793 1.00 97.62 173 SER A N 1
ATOM 1327 C CA . SER A 1 173 ? -7.380 0.264 -13.088 1.00 97.62 173 SER A CA 1
ATOM 1328 C C . SER A 1 173 ? -7.970 -0.288 -11.788 1.00 97.62 173 SER A C 1
ATOM 1330 O O . SER A 1 173 ? -7.264 -0.526 -10.805 1.00 97.62 173 SER A O 1
ATOM 1332 N N . TYR A 1 174 ? -9.276 -0.534 -11.778 1.00 97.88 174 TYR A N 1
ATOM 1333 C CA . TYR A 1 174 ? -9.934 -1.159 -10.629 1.00 97.88 174 TYR A CA 1
ATOM 1334 C C . TYR A 1 174 ? -9.357 -2.546 -10.290 1.00 97.88 174 TYR A C 1
ATOM 1336 O O . TYR A 1 174 ? -9.300 -2.906 -9.119 1.00 97.88 174 TYR A O 1
ATOM 1344 N N . LEU A 1 175 ? -8.878 -3.300 -11.289 1.00 98.00 175 LEU A N 1
ATOM 1345 C CA . LEU A 1 175 ? -8.236 -4.603 -11.084 1.00 98.00 175 LEU A CA 1
ATOM 1346 C C . LEU A 1 175 ? -6.818 -4.472 -10.524 1.00 98.00 175 LEU A C 1
ATOM 1348 O O . LEU A 1 175 ? -6.423 -5.304 -9.717 1.00 98.00 175 LEU A O 1
ATOM 1352 N N . ALA A 1 176 ? -6.076 -3.415 -10.870 1.00 97.00 176 ALA A N 1
ATOM 1353 C CA . ALA A 1 176 ? -4.809 -3.118 -10.210 1.00 97.00 176 ALA A CA 1
ATOM 1354 C C . ALA A 1 176 ? -5.026 -2.806 -8.720 1.00 97.00 176 ALA A C 1
ATOM 1356 O O . ALA A 1 176 ? -4.322 -3.346 -7.872 1.00 97.00 176 ALA A O 1
ATOM 1357 N N . VAL A 1 177 ? -6.045 -2.004 -8.390 1.00 96.56 177 VAL A N 1
ATOM 1358 C CA . VAL A 1 177 ? -6.385 -1.699 -6.989 1.00 96.56 177 VAL A CA 1
ATOM 1359 C C . VAL A 1 177 ? -6.855 -2.944 -6.234 1.00 96.56 177 VAL A C 1
ATOM 1361 O O . VAL A 1 177 ? -6.459 -3.124 -5.084 1.00 96.56 177 VAL A O 1
ATOM 1364 N N . GLU A 1 178 ? -7.663 -3.806 -6.859 1.00 97.19 178 GLU A N 1
ATOM 1365 C CA . GLU A 1 178 ? -8.114 -5.060 -6.240 1.00 97.19 178 GLU A CA 1
ATOM 1366 C C . GLU A 1 178 ? -6.939 -6.036 -6.039 1.00 97.19 178 GLU A C 1
ATOM 1368 O O . GLU A 1 178 ? -6.830 -6.645 -4.980 1.00 97.19 178 GLU A O 1
ATOM 1373 N N . MET A 1 179 ? -6.007 -6.134 -6.993 1.00 97.19 179 MET A N 1
ATOM 1374 C CA . MET A 1 179 ? -4.785 -6.940 -6.857 1.00 97.19 179 MET A CA 1
ATOM 1375 C C . MET A 1 179 ? -3.917 -6.475 -5.679 1.00 97.19 179 MET A C 1
ATOM 1377 O O . MET A 1 179 ? -3.476 -7.283 -4.862 1.00 97.19 179 MET A O 1
ATOM 1381 N N . GLU A 1 180 ? -3.706 -5.165 -5.547 1.00 96.06 180 GLU A N 1
ATOM 1382 C CA . GLU A 1 180 ? -3.014 -4.589 -4.392 1.00 96.06 180 GLU A CA 1
ATOM 1383 C C . GLU A 1 180 ? -3.788 -4.827 -3.076 1.00 96.06 180 GLU A C 1
ATOM 1385 O O . GLU A 1 180 ? -3.168 -5.037 -2.033 1.00 96.06 180 GLU A O 1
ATOM 1390 N N . ALA A 1 181 ? -5.128 -4.857 -3.101 1.00 96.19 181 ALA A N 1
ATOM 1391 C CA . ALA A 1 181 ? -5.941 -5.194 -1.929 1.00 96.19 181 ALA A CA 1
ATOM 1392 C C . ALA A 1 181 ? -5.779 -6.665 -1.508 1.00 96.19 181 ALA A C 1
ATOM 1394 O O . ALA A 1 181 ? -5.648 -6.937 -0.318 1.00 96.19 181 ALA A O 1
ATOM 1395 N N . TYR A 1 182 ? -5.705 -7.610 -2.449 1.00 97.06 182 TYR A N 1
ATOM 1396 C CA . TYR A 1 182 ? -5.372 -9.007 -2.140 1.00 97.06 182 TYR A CA 1
ATOM 1397 C C . TYR A 1 182 ? -3.955 -9.151 -1.568 1.00 97.06 182 TYR A C 1
ATOM 1399 O O . TYR A 1 182 ? -3.748 -9.884 -0.602 1.00 97.06 182 TYR A O 1
ATOM 1407 N N . ALA A 1 183 ? -2.979 -8.403 -2.086 1.00 95.69 183 ALA A N 1
ATOM 1408 C CA . ALA A 1 183 ? -1.646 -8.370 -1.486 1.00 95.69 183 ALA A CA 1
ATOM 1409 C C . ALA A 1 183 ? -1.653 -7.782 -0.065 1.00 95.69 183 ALA A C 1
ATOM 1411 O O . ALA A 1 183 ? -0.908 -8.255 0.798 1.00 95.69 183 ALA A O 1
ATOM 1412 N N . LEU A 1 184 ? -2.522 -6.802 0.208 1.00 94.56 184 LEU A N 1
ATOM 1413 C CA . LEU A 1 184 ? -2.754 -6.309 1.563 1.00 94.56 184 LEU A CA 1
ATOM 1414 C C . LEU A 1 184 ? -3.394 -7.386 2.449 1.00 94.56 184 LEU A C 1
ATOM 1416 O O . LEU A 1 184 ? -2.933 -7.555 3.567 1.00 94.56 184 LEU A O 1
ATOM 1420 N N . VAL A 1 185 ? -4.367 -8.171 1.966 1.00 95.75 185 VAL A N 1
ATOM 1421 C CA . VAL A 1 185 ? -4.928 -9.318 2.718 1.00 95.75 185 VAL A CA 1
ATOM 1422 C C . VAL A 1 185 ? -3.826 -10.268 3.179 1.00 95.75 185 VAL A C 1
ATOM 1424 O O . VAL A 1 185 ? -3.790 -10.648 4.349 1.00 95.75 185 VAL A O 1
ATOM 1427 N N . ARG A 1 186 ? -2.884 -10.606 2.291 1.00 94.06 186 ARG A N 1
ATOM 1428 C CA . ARG A 1 186 ? -1.718 -11.423 2.649 1.00 94.06 186 ARG A CA 1
ATOM 1429 C C . ARG A 1 186 ? -0.885 -10.768 3.752 1.00 94.06 186 ARG A C 1
ATOM 1431 O O . ARG A 1 186 ? -0.535 -11.434 4.719 1.00 94.06 186 ARG A O 1
ATOM 1438 N N . ALA A 1 187 ? -0.595 -9.472 3.637 1.00 92.69 187 ALA A N 1
ATOM 1439 C CA . ALA A 1 187 ? 0.135 -8.743 4.672 1.00 92.69 187 ALA A CA 1
ATOM 1440 C C . ALA A 1 187 ? -0.619 -8.731 6.015 1.00 92.69 187 ALA A C 1
ATOM 1442 O O . ALA A 1 187 ? -0.030 -8.996 7.057 1.00 92.69 187 ALA A O 1
ATOM 1443 N N . LEU A 1 188 ? -1.932 -8.495 6.015 1.00 93.44 188 LEU A N 1
ATOM 1444 C CA . LEU A 1 188 ? -2.757 -8.511 7.226 1.00 93.44 188 LEU A CA 1
ATOM 1445 C C . LEU A 1 188 ? -2.768 -9.895 7.895 1.00 93.44 188 LEU A C 1
ATOM 1447 O O . LEU A 1 188 ? -2.623 -9.981 9.112 1.00 93.44 188 LEU A O 1
ATOM 1451 N N . ARG A 1 189 ? -2.840 -10.982 7.118 1.00 93.69 189 ARG A N 1
ATOM 1452 C CA . ARG A 1 189 ? -2.722 -12.356 7.642 1.00 93.69 189 ARG A CA 1
ATOM 1453 C C . ARG A 1 189 ? -1.361 -12.627 8.281 1.00 93.69 189 ARG A C 1
ATOM 1455 O O . ARG A 1 189 ? -1.311 -13.207 9.360 1.00 93.69 189 ARG A O 1
ATOM 1462 N N . MET A 1 190 ? -0.266 -12.133 7.694 1.00 90.75 190 MET A N 1
ATOM 1463 C CA . MET A 1 190 ? 1.073 -12.215 8.308 1.00 90.75 190 MET A CA 1
ATOM 1464 C C . MET A 1 190 ? 1.167 -11.469 9.649 1.00 90.75 190 MET A C 1
ATOM 1466 O O . MET A 1 190 ? 2.002 -11.799 10.494 1.00 90.75 190 MET A O 1
ATOM 1470 N N . ASN A 1 191 ? 0.309 -10.468 9.850 1.00 89.56 191 ASN A N 1
ATOM 1471 C CA . ASN A 1 191 ? 0.166 -9.758 11.118 1.00 89.56 191 ASN A CA 1
ATOM 1472 C C . ASN A 1 191 ? -0.778 -10.462 12.102 1.00 89.56 191 ASN A C 1
ATOM 1474 O O . ASN A 1 191 ? -0.937 -9.980 13.214 1.00 89.56 191 ASN A O 1
ATOM 1478 N N . GLY A 1 192 ? -1.384 -11.591 11.734 1.00 91.69 192 GLY A N 1
ATOM 1479 C CA . GLY A 1 192 ? -2.285 -12.349 12.600 1.00 91.69 192 GLY A CA 1
ATOM 1480 C C . GLY A 1 192 ? -3.748 -11.912 12.543 1.00 91.69 192 GLY A C 1
ATOM 1481 O O . GLY A 1 192 ? -4.532 -12.387 13.359 1.00 91.69 192 GLY A O 1
ATOM 1482 N N . LEU A 1 193 ? -4.140 -11.050 11.594 1.00 94.25 193 LEU A N 1
ATOM 1483 C CA . LEU A 1 193 ? -5.549 -10.693 11.411 1.00 94.25 193 LEU A CA 1
ATOM 1484 C C . LEU A 1 193 ? -6.321 -11.856 10.780 1.00 94.25 193 LEU A C 1
ATOM 1486 O O . LEU A 1 193 ? -5.829 -12.550 9.885 1.00 94.25 193 LEU A O 1
ATOM 1490 N N . GLN A 1 194 ? -7.556 -12.040 11.232 1.00 94.56 194 GLN A N 1
ATOM 1491 C CA . GLN A 1 194 ? -8.397 -13.19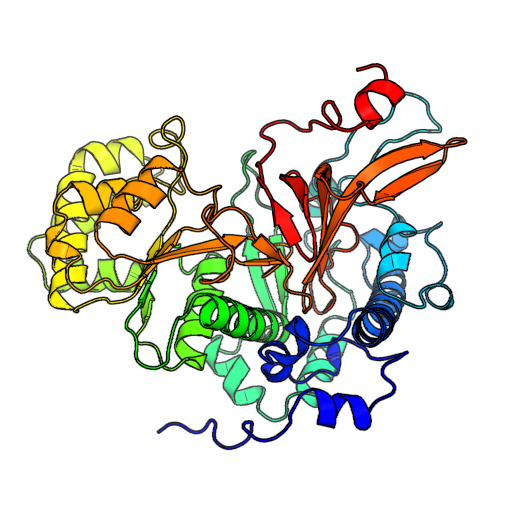3 10.926 1.00 94.56 194 GLN A CA 1
ATOM 1492 C C . GLN A 1 194 ? -9.776 -12.777 10.409 1.00 94.56 194 GLN A C 1
ATOM 1494 O O . GLN A 1 194 ? -10.218 -11.640 10.578 1.00 94.56 194 GLN A O 1
ATOM 1499 N N . SER A 1 195 ? -10.469 -13.731 9.781 1.00 96.25 195 SER A N 1
ATOM 1500 C CA . SER A 1 195 ? -11.852 -13.531 9.345 1.00 96.25 195 SER A CA 1
ATOM 1501 C C . SER A 1 195 ? -12.782 -13.249 10.527 1.00 96.25 195 SER A C 1
ATOM 1503 O O . SER A 1 195 ? -12.577 -13.751 11.633 1.00 96.25 195 SER A O 1
ATOM 1505 N N . GLY A 1 196 ? -13.793 -12.411 10.296 1.00 94.94 196 GLY A N 1
ATOM 1506 C CA . GLY A 1 196 ? -14.799 -12.030 11.287 1.00 94.94 196 GLY A CA 1
ATOM 1507 C C . GLY A 1 196 ? -14.346 -11.011 12.339 1.00 94.94 196 GLY A C 1
ATOM 1508 O O . GLY A 1 196 ? -15.208 -10.448 13.016 1.00 94.94 196 GLY A O 1
ATOM 1509 N N . GLN A 1 197 ? -13.046 -10.710 12.455 1.00 97.31 197 GLN A N 1
ATOM 1510 C CA . GLN A 1 197 ? -12.575 -9.636 13.331 1.00 97.31 197 GLN A CA 1
ATOM 1511 C C . GLN A 1 197 ? -13.128 -8.281 12.877 1.00 97.31 197 GLN A C 1
ATOM 1513 O O . GLN A 1 197 ? -13.088 -7.937 11.696 1.00 97.31 197 GLN A O 1
ATOM 1518 N N . SER A 1 198 ? -13.634 -7.482 13.814 1.00 98.12 198 SER A N 1
ATOM 1519 C CA . SER A 1 198 ? -14.108 -6.126 13.510 1.00 98.12 198 SER A CA 1
ATOM 1520 C C . SER A 1 198 ? -12.952 -5.128 13.445 1.00 98.12 198 SER A C 1
ATOM 1522 O O . SER A 1 198 ? -12.100 -5.107 14.332 1.00 98.12 198 SER A O 1
ATOM 1524 N N . ILE A 1 199 ? -12.940 -4.269 12.424 1.00 97.75 199 ILE A N 1
ATOM 1525 C CA . ILE A 1 199 ? -11.881 -3.278 12.208 1.00 97.75 199 ILE A CA 1
ATOM 1526 C C . ILE A 1 199 ? -12.436 -1.856 12.103 1.00 97.75 199 ILE A C 1
ATOM 1528 O O . ILE A 1 199 ? -13.335 -1.582 11.309 1.00 97.75 199 ILE A O 1
ATOM 1532 N N . ALA A 1 200 ? -11.876 -0.933 12.885 1.00 96.56 200 ALA A N 1
ATOM 1533 C CA . ALA A 1 200 ? -12.090 0.504 12.732 1.00 96.56 200 ALA A CA 1
ATOM 1534 C C . ALA A 1 200 ? -10.897 1.134 12.006 1.00 96.56 200 ALA A C 1
ATOM 1536 O O . ALA A 1 200 ? -9.761 0.953 12.431 1.00 96.56 200 ALA A O 1
ATOM 1537 N N . CYS A 1 201 ? -11.152 1.880 10.932 1.00 91.88 201 CYS A N 1
ATOM 1538 C CA . CYS A 1 201 ? -10.120 2.517 10.114 1.00 91.88 201 CYS A CA 1
ATOM 1539 C C . CYS A 1 201 ? -10.242 4.037 10.183 1.00 91.88 201 CYS A C 1
ATOM 1541 O O . CYS A 1 201 ? -11.254 4.610 9.765 1.00 91.88 201 CYS A O 1
ATOM 1543 N N . PHE A 1 202 ? -9.196 4.695 10.683 1.00 87.31 202 PHE A N 1
ATOM 1544 C CA . PHE A 1 202 ? -9.159 6.150 10.832 1.00 87.31 202 PHE A CA 1
ATOM 1545 C C . PHE A 1 202 ? -8.492 6.880 9.657 1.00 87.31 202 PHE A C 1
ATOM 1547 O O . PHE A 1 202 ? -8.458 8.118 9.649 1.00 87.31 202 PHE A O 1
ATOM 1554 N N . TYR A 1 203 ? -8.035 6.158 8.628 1.00 78.19 203 TYR A N 1
ATOM 1555 C CA . TYR A 1 203 ? -7.703 6.778 7.347 1.00 78.19 203 TYR A CA 1
ATOM 1556 C C . TYR A 1 203 ? -8.919 7.428 6.686 1.00 78.19 203 TYR A C 1
ATOM 1558 O O . TYR A 1 203 ? -10.077 7.073 6.906 1.00 78.19 203 TYR A O 1
ATOM 1566 N N . ASN A 1 204 ? -8.633 8.411 5.835 1.00 73.88 204 ASN A N 1
ATOM 1567 C CA . ASN A 1 204 ? -9.629 8.951 4.926 1.00 73.88 204 ASN A CA 1
ATOM 1568 C C . ASN A 1 204 ? -9.985 7.878 3.882 1.00 73.88 204 ASN A C 1
ATOM 1570 O O . ASN A 1 204 ? -9.091 7.287 3.278 1.00 73.88 204 ASN A O 1
ATOM 1574 N N . ASP A 1 205 ? -11.271 7.644 3.652 1.00 70.75 205 ASP A N 1
ATOM 1575 C CA . ASP A 1 205 ? -11.765 6.649 2.694 1.00 70.75 205 ASP A CA 1
ATOM 1576 C C . ASP A 1 205 ? -11.548 7.067 1.231 1.00 70.75 205 ASP A C 1
ATOM 1578 O O . ASP A 1 205 ? -11.526 6.234 0.330 1.00 70.75 205 ASP A O 1
ATOM 1582 N N . THR A 1 206 ? -11.291 8.353 0.991 1.00 74.75 206 THR A N 1
ATOM 1583 C CA . THR A 1 206 ? -10.821 8.862 -0.308 1.00 74.75 206 THR A CA 1
ATOM 1584 C C . THR A 1 206 ? -9.319 8.653 -0.536 1.00 74.75 206 THR A C 1
ATOM 1586 O O . THR A 1 206 ? -8.835 8.795 -1.660 1.00 74.75 206 THR A O 1
ATOM 1589 N N . HIS A 1 207 ? -8.555 8.298 0.504 1.00 81.88 207 HIS A N 1
ATOM 1590 C CA . HIS A 1 207 ? -7.141 7.955 0.373 1.00 81.88 207 HIS A CA 1
ATOM 1591 C C . HIS A 1 207 ? -6.988 6.492 -0.055 1.00 81.88 207 HIS A C 1
ATOM 1593 O O . HIS A 1 207 ? -7.682 5.614 0.457 1.00 81.88 207 HIS A O 1
ATOM 1599 N N . LYS A 1 208 ? -6.014 6.213 -0.934 1.00 86.94 208 LYS A N 1
ATOM 1600 C CA . LYS A 1 208 ? -5.750 4.866 -1.475 1.00 86.94 208 LYS A CA 1
ATOM 1601 C C . LYS A 1 208 ? -5.677 3.794 -0.380 1.00 86.94 208 LYS A C 1
ATOM 1603 O O . LYS A 1 208 ? -6.363 2.784 -0.466 1.00 86.94 208 LYS A O 1
ATOM 1608 N N . GLY A 1 209 ? -4.915 4.069 0.683 1.00 84.69 209 GLY A N 1
ATOM 1609 C CA . GLY A 1 209 ? -4.763 3.156 1.819 1.00 84.69 209 GLY A CA 1
ATOM 1610 C C . GLY A 1 209 ? -6.073 2.837 2.551 1.00 84.69 209 GLY A C 1
ATOM 1611 O O . GLY A 1 209 ? -6.308 1.680 2.876 1.00 84.69 209 GLY A O 1
ATOM 1612 N N . GLY A 1 210 ? -6.951 3.831 2.742 1.00 86.06 210 GLY A N 1
ATOM 1613 C CA . GLY A 1 210 ? -8.248 3.627 3.398 1.00 86.06 210 GLY A CA 1
ATOM 1614 C C . GLY A 1 210 ? -9.183 2.771 2.546 1.00 86.06 210 GLY A C 1
ATOM 1615 O O . GLY A 1 210 ? -9.746 1.797 3.041 1.00 86.06 210 GLY A O 1
ATOM 1616 N N . LEU A 1 211 ? -9.266 3.069 1.242 1.00 90.88 211 LEU A N 1
ATOM 1617 C CA . LEU A 1 211 ? -10.029 2.256 0.293 1.00 90.88 211 LEU A CA 1
ATOM 1618 C C . LEU A 1 211 ? -9.510 0.815 0.254 1.00 90.88 211 LEU A C 1
ATOM 1620 O O . LEU A 1 211 ? -10.290 -0.125 0.307 1.00 90.88 211 LEU A O 1
ATOM 1624 N N . GLN A 1 212 ? -8.197 0.614 0.157 1.00 91.88 212 GLN A N 1
ATOM 1625 C CA . GLN A 1 212 ? -7.623 -0.728 0.050 1.00 91.88 212 GLN A CA 1
ATOM 1626 C C . GLN A 1 212 ? -7.785 -1.544 1.324 1.00 91.88 212 GLN A C 1
ATOM 1628 O O . GLN A 1 212 ? -8.013 -2.746 1.227 1.00 91.88 212 GLN A O 1
ATOM 1633 N N . LEU A 1 213 ? -7.732 -0.911 2.495 1.00 92.31 213 LEU A N 1
ATOM 1634 C CA . LEU A 1 213 ? -8.042 -1.592 3.743 1.00 92.31 213 LEU A CA 1
ATOM 1635 C C . LEU A 1 213 ? -9.520 -1.980 3.826 1.00 92.31 213 LEU A C 1
ATOM 1637 O O . LEU A 1 213 ? -9.820 -3.091 4.247 1.00 92.31 213 LEU A O 1
ATOM 1641 N N . GLU A 1 214 ? -10.435 -1.121 3.368 1.00 94.75 214 GLU A N 1
ATOM 1642 C CA . GLU A 1 214 ? -11.852 -1.479 3.240 1.00 94.75 214 GLU A CA 1
ATOM 1643 C C . GLU A 1 214 ? -12.030 -2.692 2.315 1.00 94.75 214 GLU A C 1
ATOM 1645 O O . GLU A 1 214 ? -12.730 -3.644 2.660 1.00 94.75 214 GLU A O 1
ATOM 1650 N N . ARG A 1 215 ? -11.357 -2.697 1.155 1.00 95.50 215 ARG A N 1
ATOM 1651 C CA . ARG A 1 215 ? -11.372 -3.836 0.225 1.00 95.50 215 ARG A CA 1
ATOM 1652 C C . ARG A 1 215 ? -10.816 -5.105 0.876 1.00 95.50 215 ARG A C 1
ATOM 1654 O O . ARG A 1 215 ? -11.454 -6.150 0.788 1.00 95.50 215 ARG A O 1
ATOM 1661 N N . ALA A 1 216 ? -9.664 -5.017 1.539 1.00 95.56 216 ALA A N 1
ATOM 1662 C CA . ALA A 1 216 ? -9.026 -6.149 2.204 1.00 95.56 216 ALA A CA 1
ATOM 1663 C C . ALA A 1 216 ? -9.898 -6.708 3.336 1.00 95.56 216 ALA A C 1
ATOM 1665 O O . ALA A 1 216 ? -10.095 -7.918 3.407 1.00 95.56 216 ALA A O 1
ATOM 1666 N N . ALA A 1 217 ? -10.499 -5.840 4.154 1.00 96.50 217 ALA A N 1
ATOM 1667 C CA . ALA A 1 217 ? -11.438 -6.236 5.198 1.00 96.50 217 ALA A CA 1
ATOM 1668 C C . ALA A 1 217 ? -12.651 -6.974 4.616 1.00 96.50 217 ALA A C 1
ATOM 1670 O O . ALA A 1 217 ? -13.039 -8.012 5.137 1.00 96.50 217 ALA A O 1
ATOM 1671 N N . GLN A 1 218 ? -13.207 -6.505 3.494 1.00 95.94 218 GLN A N 1
ATOM 1672 C CA . GLN A 1 218 ? -14.304 -7.207 2.821 1.00 95.94 218 GLN A CA 1
ATOM 1673 C C . GLN A 1 218 ? -13.889 -8.588 2.295 1.00 95.94 218 GLN A C 1
ATOM 1675 O O . GLN A 1 218 ? -14.638 -9.542 2.477 1.00 95.94 218 GLN A O 1
ATOM 1680 N N . ILE A 1 219 ? -12.704 -8.711 1.683 1.00 96.06 219 ILE A N 1
ATOM 1681 C CA . ILE A 1 219 ? -12.159 -10.003 1.223 1.00 96.06 219 ILE A CA 1
ATOM 1682 C C . ILE A 1 219 ? -11.932 -10.956 2.408 1.00 96.06 219 ILE A C 1
ATOM 1684 O O . ILE A 1 219 ? -12.125 -12.161 2.281 1.00 96.06 219 ILE A O 1
ATOM 1688 N N . MET A 1 220 ? -11.529 -10.421 3.560 1.00 96.44 220 MET A N 1
ATOM 1689 C CA . MET A 1 220 ? -11.336 -11.174 4.800 1.00 96.44 220 MET A CA 1
ATOM 1690 C C . MET A 1 220 ? -12.628 -11.371 5.602 1.00 96.44 220 MET A C 1
ATOM 1692 O O . MET A 1 220 ? -12.561 -11.933 6.685 1.00 96.44 220 MET A O 1
ATOM 1696 N N . GLU A 1 221 ? -13.787 -10.922 5.114 1.00 97.12 221 GLU A N 1
ATOM 1697 C CA . GLU A 1 221 ? -15.072 -10.999 5.830 1.00 97.12 221 GLU A CA 1
ATOM 1698 C C . GLU A 1 221 ? -15.046 -10.326 7.220 1.00 97.12 221 GLU A C 1
ATOM 1700 O O . GLU A 1 221 ? -15.722 -10.735 8.164 1.00 97.12 221 GLU A O 1
ATOM 1705 N N . MET A 1 222 ? -14.258 -9.263 7.351 1.00 97.62 222 MET A N 1
ATOM 1706 C CA . MET A 1 222 ? -14.132 -8.451 8.557 1.00 97.62 222 MET A CA 1
ATOM 1707 C C . MET A 1 222 ? -15.176 -7.321 8.559 1.00 97.62 222 MET A C 1
ATOM 1709 O O . MET A 1 222 ? -15.226 -6.536 7.604 1.00 97.62 222 MET A O 1
ATOM 1713 N N . PRO A 1 223 ? -15.994 -7.162 9.621 1.00 97.94 223 PRO A N 1
ATOM 1714 C CA . PRO A 1 223 ? -16.842 -5.984 9.781 1.00 97.94 223 PRO A CA 1
ATOM 1715 C C . PRO A 1 223 ? -16.010 -4.692 9.787 1.00 97.94 223 PRO A C 1
ATOM 1717 O O . PRO A 1 223 ? -15.231 -4.455 10.710 1.00 97.94 223 PRO A O 1
ATOM 1720 N N . PHE A 1 224 ? -16.181 -3.854 8.762 1.00 97.06 224 PHE A N 1
ATOM 1721 C CA . PHE A 1 224 ? -15.379 -2.646 8.552 1.00 97.06 224 PHE A CA 1
ATOM 1722 C C . PHE A 1 224 ? -16.125 -1.371 8.962 1.00 97.06 224 PHE A C 1
ATOM 1724 O O . PHE A 1 224 ? -17.232 -1.094 8.493 1.00 97.06 224 PHE A O 1
ATOM 1731 N N . TYR A 1 225 ? -15.483 -0.555 9.795 1.00 96.50 225 TYR A N 1
ATOM 1732 C CA . TYR A 1 225 ? -15.987 0.727 10.274 1.00 96.50 225 TYR A CA 1
ATOM 1733 C C . TYR A 1 225 ? -15.048 1.847 9.821 1.00 96.50 225 TYR A C 1
ATOM 1735 O O . TYR A 1 225 ? -14.027 2.124 10.451 1.00 96.50 225 TYR A O 1
ATOM 1743 N N . SER A 1 226 ? -15.384 2.495 8.705 1.00 92.69 226 SER A N 1
ATOM 1744 C CA . SER A 1 226 ? -14.614 3.637 8.204 1.00 92.69 226 SER A CA 1
ATOM 1745 C C . SER A 1 226 ? -14.753 4.849 9.124 1.00 92.69 226 SER A C 1
ATOM 1747 O O . SER A 1 226 ? -15.780 5.033 9.779 1.00 92.69 226 SER A O 1
ATOM 1749 N N . LYS A 1 227 ? -13.767 5.750 9.099 1.00 89.25 227 LYS A N 1
ATOM 1750 C CA . LYS A 1 227 ? -13.848 7.056 9.768 1.00 89.25 227 LYS A CA 1
ATOM 1751 C C . LYS A 1 227 ? -15.149 7.794 9.445 1.00 89.25 227 LYS A C 1
ATOM 1753 O O . LYS A 1 227 ? -15.780 8.334 10.350 1.00 89.25 227 LYS A O 1
ATOM 1758 N N . ARG A 1 228 ? -15.556 7.802 8.168 1.00 89.56 228 ARG A N 1
ATOM 1759 C CA . ARG A 1 228 ? -16.817 8.417 7.734 1.00 89.56 228 ARG A CA 1
ATOM 1760 C C . ARG A 1 228 ? -18.008 7.758 8.422 1.00 89.56 228 ARG A C 1
ATOM 1762 O O . ARG A 1 228 ? -18.786 8.473 9.041 1.00 89.56 228 ARG A O 1
ATOM 1769 N N . LYS A 1 229 ? -18.100 6.426 8.393 1.00 92.56 229 LYS A N 1
ATOM 1770 C CA . LYS A 1 229 ? -19.192 5.688 9.036 1.00 92.56 229 LYS A CA 1
ATOM 1771 C C . LYS A 1 229 ? -19.254 5.940 10.545 1.00 92.56 229 LYS A C 1
ATOM 1773 O O . LYS A 1 229 ? -20.331 6.164 11.080 1.00 92.56 229 LYS A O 1
ATOM 1778 N N . ILE A 1 230 ? -18.109 5.932 11.229 1.00 93.56 230 ILE A N 1
ATOM 1779 C CA . ILE A 1 230 ? -18.037 6.222 12.669 1.00 93.56 230 ILE A CA 1
ATOM 1780 C C . ILE A 1 230 ? -18.598 7.621 12.949 1.00 93.56 230 ILE A C 1
ATOM 1782 O O . ILE A 1 230 ? -19.378 7.803 13.876 1.00 93.56 230 ILE A O 1
ATOM 1786 N N . PHE A 1 231 ? -18.226 8.614 12.138 1.00 92.88 231 PHE A N 1
ATOM 1787 C CA . PHE A 1 231 ? -18.686 9.990 12.319 1.00 92.88 231 PHE A CA 1
ATOM 1788 C C . PHE A 1 231 ? -20.179 10.131 11.998 1.00 92.88 231 PHE A C 1
ATOM 1790 O O . PHE A 1 231 ? -20.883 10.803 12.743 1.00 92.88 231 PHE A O 1
ATOM 1797 N N . GLU A 1 232 ? -20.670 9.482 10.939 1.00 94.31 232 GLU A N 1
ATOM 1798 C CA . GLU A 1 232 ? -22.098 9.427 10.597 1.00 94.31 232 GLU A CA 1
ATOM 1799 C C . GLU A 1 232 ? -22.919 8.827 11.745 1.00 94.31 232 GLU A C 1
ATOM 1801 O O . GLU A 1 232 ? -23.863 9.458 12.219 1.00 94.31 232 GLU A O 1
ATOM 1806 N N . ASP A 1 233 ? -22.512 7.664 12.258 1.00 95.88 233 ASP A N 1
ATOM 1807 C CA . ASP A 1 233 ? -23.189 7.002 13.374 1.00 95.88 233 ASP A CA 1
ATOM 1808 C C . ASP A 1 233 ? -23.155 7.886 14.647 1.00 95.88 233 ASP A C 1
ATOM 1810 O O . ASP A 1 233 ? -24.155 7.995 15.356 1.00 95.88 233 ASP A O 1
ATOM 1814 N N . LEU A 1 234 ? -22.042 8.585 14.926 1.00 95.44 234 LEU A N 1
ATOM 1815 C CA . LEU A 1 234 ? -21.949 9.531 16.050 1.00 95.44 234 LEU A CA 1
ATOM 1816 C C . LEU A 1 234 ? -22.831 10.778 15.868 1.00 95.44 234 LEU A C 1
ATOM 1818 O O . LEU A 1 234 ? -23.254 11.373 16.860 1.00 95.44 234 LEU A O 1
ATOM 1822 N N . VAL A 1 235 ? -23.113 11.203 14.637 1.00 95.81 235 VAL A N 1
ATOM 1823 C CA . VAL A 1 235 ? -24.034 12.320 14.374 1.00 95.81 235 VAL A CA 1
ATOM 1824 C C . VAL A 1 235 ? -25.488 11.906 14.580 1.00 95.81 235 VAL A C 1
ATOM 1826 O O . VAL A 1 235 ? -26.278 12.715 15.063 1.00 95.81 235 VAL A O 1
ATOM 1829 N N . ILE A 1 236 ? -25.840 10.670 14.227 1.00 93.62 236 ILE A N 1
ATOM 1830 C CA . ILE A 1 236 ? -27.222 10.181 14.281 1.00 93.62 236 ILE A CA 1
ATOM 1831 C C . ILE A 1 236 ? -27.597 9.745 15.704 1.00 93.62 236 ILE A C 1
ATOM 1833 O O . ILE A 1 236 ? -28.629 10.172 16.218 1.00 93.62 236 ILE A O 1
ATOM 1837 N N . ASP A 1 237 ? -26.742 8.955 16.360 1.00 85.38 237 ASP A N 1
ATOM 1838 C CA . ASP A 1 237 ? -27.118 8.168 17.544 1.00 85.38 237 ASP A CA 1
ATOM 1839 C C . ASP A 1 237 ? -26.262 8.473 18.788 1.00 85.38 237 ASP A C 1
ATOM 1841 O O . ASP A 1 237 ? -26.052 7.607 19.640 1.00 85.38 237 ASP A O 1
ATOM 1845 N N . SER A 1 238 ? -25.724 9.692 18.927 1.00 91.62 238 SER A N 1
ATOM 1846 C CA . SER A 1 238 ? -24.878 10.021 20.083 1.00 91.62 238 SER A CA 1
ATOM 1847 C C . SER A 1 238 ? -25.033 11.459 20.598 1.00 91.62 238 SER A C 1
ATOM 1849 O O . SER A 1 238 ? -25.366 12.371 19.834 1.00 91.62 238 SER A O 1
ATOM 1851 N N . PRO A 1 239 ? -24.712 11.718 21.883 1.00 95.62 239 PRO A N 1
ATOM 1852 C CA . PRO A 1 239 ? -24.675 13.079 22.424 1.00 95.62 239 PRO A CA 1
ATOM 1853 C C . PRO A 1 239 ? -23.567 13.951 21.799 1.00 95.62 239 PRO A C 1
ATOM 1855 O O . PRO A 1 239 ? -23.526 15.157 22.042 1.00 95.62 239 PRO A O 1
ATOM 1858 N N . TYR A 1 240 ? -22.681 13.376 20.976 1.00 96.12 240 TYR A N 1
ATOM 1859 C CA . TYR A 1 240 ? -21.541 14.063 20.365 1.00 96.12 240 TYR A CA 1
ATOM 1860 C C . TYR A 1 240 ? -21.861 14.730 19.025 1.00 96.12 240 TYR A C 1
ATOM 1862 O O . TYR A 1 240 ? -20.985 15.391 18.464 1.00 96.12 240 TYR A O 1
ATOM 1870 N N . ALA A 1 241 ? -23.095 14.616 18.520 1.00 96.19 241 ALA A N 1
ATOM 1871 C CA . ALA A 1 241 ? -23.486 15.093 17.191 1.00 96.19 241 ALA A CA 1
ATOM 1872 C C . ALA A 1 241 ? -23.051 16.540 16.899 1.00 96.19 241 ALA A C 1
ATOM 1874 O O . ALA A 1 241 ? -22.423 16.817 15.876 1.00 96.19 241 ALA A O 1
ATOM 1875 N N . LYS A 1 242 ? -23.302 17.469 17.833 1.00 96.69 242 LYS A N 1
ATOM 1876 C CA . LYS A 1 242 ? -22.917 18.883 17.683 1.00 96.69 242 LYS A CA 1
ATOM 1877 C C . LYS A 1 242 ? -21.398 19.064 17.564 1.00 96.69 242 LYS A C 1
ATOM 1879 O O . LYS A 1 242 ? -20.944 19.876 16.760 1.00 96.69 242 LYS A O 1
ATOM 1884 N N . SER A 1 243 ? -20.626 18.320 18.353 1.00 95.69 243 SER A N 1
ATOM 1885 C CA . SER A 1 243 ? -19.161 18.383 18.345 1.00 95.69 243 SER A CA 1
ATOM 1886 C C . SER A 1 243 ? -18.582 17.767 17.075 1.00 95.69 243 SER A C 1
ATOM 1888 O O . SER A 1 243 ? -17.679 18.353 16.487 1.00 95.69 243 SER A O 1
ATOM 1890 N N . VAL A 1 244 ? -19.129 16.643 16.600 1.00 93.00 244 VAL A N 1
ATOM 1891 C CA . VAL A 1 244 ? -18.692 16.004 15.347 1.00 93.00 244 VAL A CA 1
ATOM 1892 C C . VAL A 1 244 ? -18.963 16.908 14.144 1.00 93.00 244 VAL A C 1
ATOM 1894 O O . VAL A 1 244 ? -18.046 17.154 13.363 1.00 93.00 244 VAL A O 1
ATOM 1897 N N . LEU A 1 245 ? -20.167 17.482 14.033 1.00 94.38 245 LEU A N 1
ATOM 1898 C CA . LEU A 1 245 ? -20.504 18.420 12.953 1.00 94.38 245 LEU A CA 1
ATOM 1899 C C . LEU A 1 245 ? -19.624 19.678 12.990 1.00 94.38 245 LEU A C 1
ATOM 1901 O O . LEU A 1 245 ? -19.133 20.124 11.953 1.00 94.38 245 LEU A O 1
ATOM 1905 N N . GLY A 1 246 ? -19.388 20.236 14.184 1.00 93.94 246 GLY A N 1
ATOM 1906 C CA . GLY A 1 246 ? -18.495 21.382 14.365 1.00 93.94 246 GLY A CA 1
ATOM 1907 C C . GLY A 1 246 ? -17.051 21.068 13.968 1.00 93.94 246 GLY A C 1
ATOM 1908 O O . GLY A 1 246 ? -16.419 21.854 13.265 1.00 93.94 246 GLY A O 1
ATOM 1909 N N . PHE A 1 247 ? -16.554 19.892 14.359 1.00 90.25 247 PHE A N 1
ATOM 1910 C CA . PHE A 1 247 ? -15.228 19.408 13.990 1.00 90.25 247 PHE A CA 1
ATOM 1911 C C . PHE A 1 247 ? -15.097 19.220 12.474 1.00 90.25 247 PHE A C 1
ATOM 1913 O O . PHE A 1 247 ? -14.159 19.737 11.877 1.00 90.25 247 PHE A O 1
ATOM 1920 N N . GLN A 1 248 ? -16.044 18.527 11.832 1.00 88.62 248 GLN A N 1
ATOM 1921 C CA . GLN A 1 248 ? -16.029 18.294 10.383 1.00 88.62 248 GLN A CA 1
ATOM 1922 C C . GLN A 1 248 ? -16.070 19.598 9.584 1.00 88.62 248 GLN A C 1
ATOM 1924 O O . GLN A 1 248 ? -15.334 19.725 8.608 1.00 88.62 248 GLN A O 1
ATOM 1929 N N . ARG A 1 249 ? -16.884 20.573 10.013 1.00 92.25 249 ARG A N 1
ATOM 1930 C CA . ARG A 1 249 ? -16.958 21.888 9.367 1.00 92.25 249 ARG A CA 1
ATOM 1931 C C . ARG A 1 249 ? -15.612 22.612 9.413 1.00 92.25 249 ARG A C 1
ATOM 1933 O O . ARG A 1 249 ? -15.097 22.971 8.362 1.00 92.25 249 ARG A O 1
ATOM 1940 N N . LEU A 1 250 ? -15.016 22.748 10.600 1.00 87.75 250 LEU A N 1
ATOM 1941 C CA . LEU A 1 250 ? -13.727 23.433 10.756 1.00 87.75 250 LEU A CA 1
ATOM 1942 C C . LEU A 1 250 ? -12.597 22.708 10.005 1.00 87.75 250 LEU A C 1
ATOM 1944 O O . LEU A 1 250 ? -11.757 23.348 9.381 1.00 87.75 250 LEU A O 1
ATOM 1948 N N . MET A 1 251 ? -12.603 21.370 9.984 1.00 82.38 251 MET A N 1
ATOM 1949 C CA . MET A 1 251 ? -11.657 20.594 9.172 1.00 82.38 251 MET A CA 1
ATOM 1950 C C . MET A 1 251 ? -11.824 20.856 7.667 1.00 82.38 251 MET A C 1
ATOM 1952 O O . MET A 1 251 ? -10.823 20.936 6.958 1.00 82.38 251 MET A O 1
ATOM 1956 N N . ALA A 1 252 ? -13.060 20.999 7.174 1.00 82.62 252 ALA A N 1
ATOM 1957 C CA . ALA A 1 252 ? -13.339 21.326 5.773 1.00 82.62 252 ALA A CA 1
ATOM 1958 C C . ALA A 1 252 ? -12.939 22.767 5.408 1.00 82.62 252 ALA A C 1
ATOM 1960 O O . ALA A 1 252 ? -12.556 23.027 4.270 1.00 82.62 252 ALA A O 1
ATOM 1961 N N . GLU A 1 253 ? -12.979 23.682 6.378 1.00 86.62 253 GLU A N 1
ATOM 1962 C CA . GLU A 1 253 ? -12.524 25.075 6.255 1.00 86.62 253 GLU A CA 1
ATOM 1963 C C . GLU A 1 253 ? -10.990 25.213 6.366 1.00 86.62 253 GLU A C 1
ATOM 1965 O O . GLU A 1 253 ? -10.446 26.296 6.165 1.00 86.62 253 GLU A O 1
ATOM 1970 N N . GLY A 1 254 ? -10.269 24.118 6.642 1.00 81.12 254 GLY A N 1
ATOM 1971 C CA . GLY A 1 254 ? -8.814 24.119 6.823 1.00 81.12 254 GLY A CA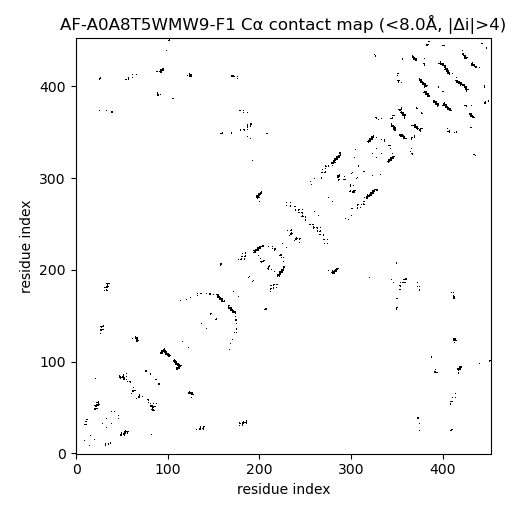 1
ATOM 1972 C C . GLY A 1 254 ? -8.355 24.583 8.211 1.00 81.12 254 GLY A C 1
ATOM 1973 O O . GLY A 1 254 ? -7.156 24.713 8.445 1.00 81.12 254 GLY A O 1
ATOM 1974 N N . GLU A 1 255 ? -9.278 24.778 9.154 1.00 85.25 255 GLU A N 1
ATOM 1975 C CA . GLU A 1 255 ? -9.019 25.245 10.520 1.00 85.25 255 GLU A CA 1
ATOM 1976 C C . GLU A 1 255 ? -8.773 24.071 11.487 1.00 85.25 255 GLU A C 1
ATOM 1978 O O . GLU A 1 255 ? -9.449 23.910 12.506 1.00 85.25 255 GLU A O 1
ATOM 1983 N N . SER A 1 256 ? -7.806 23.202 11.170 1.00 78.50 256 SER A N 1
ATOM 1984 C CA . SER A 1 256 ? -7.589 21.951 11.918 1.00 78.50 256 SER A CA 1
ATOM 1985 C C . SER A 1 256 ? -7.208 22.150 13.388 1.00 78.50 256 SER A C 1
ATOM 1987 O O . SER A 1 256 ? -7.609 21.354 14.240 1.00 78.50 256 SER A O 1
ATOM 1989 N N . GLU A 1 257 ? -6.451 23.205 13.703 1.00 83.62 257 GLU A N 1
ATOM 1990 C CA . GLU A 1 257 ? -6.083 23.545 15.084 1.00 83.62 257 GLU A CA 1
ATOM 1991 C C . GLU A 1 257 ? -7.320 23.942 15.896 1.00 83.62 257 GLU A C 1
ATOM 1993 O O . GLU A 1 257 ? -7.580 23.361 16.952 1.00 83.62 257 GLU A O 1
ATOM 1998 N N . LEU A 1 258 ? -8.143 24.842 15.347 1.00 88.12 258 LEU A N 1
ATOM 1999 C CA . LEU A 1 258 ? -9.371 25.303 15.991 1.00 88.12 258 LEU A CA 1
ATOM 2000 C C . LEU A 1 258 ? -10.400 24.175 16.133 1.00 88.12 258 LEU A C 1
ATOM 2002 O O . LEU A 1 258 ? -11.087 24.084 17.153 1.00 88.12 258 LEU A O 1
ATOM 2006 N N . ALA A 1 259 ? -10.492 23.287 15.136 1.00 86.81 259 ALA A N 1
ATOM 2007 C CA . ALA A 1 259 ? -11.321 22.087 15.204 1.00 86.81 259 ALA A CA 1
ATOM 2008 C C . ALA A 1 259 ? -10.942 21.223 16.413 1.00 86.81 259 ALA A C 1
ATOM 2010 O O . ALA A 1 259 ? -11.807 20.812 17.195 1.00 86.81 259 ALA A O 1
ATOM 2011 N N . ASN A 1 260 ? -9.642 20.973 16.590 1.00 84.25 260 ASN A N 1
ATOM 2012 C CA . ASN A 1 260 ? -9.134 20.171 17.693 1.00 84.25 260 ASN A CA 1
ATOM 2013 C C . ASN A 1 260 ? -9.331 20.858 19.053 1.00 84.25 260 ASN A C 1
ATOM 2015 O O . ASN A 1 260 ? -9.745 20.190 20.000 1.00 84.25 260 ASN A O 1
ATOM 2019 N N . GLU A 1 261 ? -9.092 22.168 19.139 1.00 89.56 261 GLU A N 1
ATOM 2020 C CA . GLU A 1 261 ? -9.286 22.957 20.360 1.00 89.56 261 GLU A CA 1
ATOM 2021 C C . GLU A 1 261 ? -10.753 22.951 20.815 1.00 89.56 261 GLU A C 1
ATOM 2023 O O . GLU A 1 261 ? -11.049 22.650 21.971 1.00 89.56 261 GLU A O 1
ATOM 2028 N N . ARG A 1 262 ? -11.692 23.235 19.903 1.00 93.25 262 ARG A N 1
ATOM 2029 C CA . ARG A 1 262 ? -13.111 23.423 20.252 1.00 93.25 262 ARG A CA 1
ATOM 2030 C C . ARG A 1 262 ? -13.899 22.130 20.386 1.00 93.25 262 ARG A C 1
ATOM 2032 O O . ARG A 1 262 ? -14.844 22.069 21.170 1.00 93.25 262 ARG A O 1
ATOM 2039 N N . HIS A 1 263 ? -13.571 21.122 19.581 1.00 93.31 263 HIS A N 1
ATOM 2040 C CA . HIS A 1 263 ? -14.400 19.923 19.443 1.00 93.31 263 HIS A CA 1
ATOM 2041 C C . HIS A 1 263 ? -13.627 18.616 19.623 1.00 93.31 263 HIS A C 1
ATOM 2043 O O . HIS A 1 263 ? -14.243 17.575 19.851 1.00 93.31 263 HIS A O 1
ATOM 2049 N N . GLY A 1 264 ? -12.292 18.643 19.563 1.00 89.88 264 GLY A N 1
ATOM 2050 C CA . GLY A 1 264 ? -11.468 17.436 19.543 1.00 89.88 264 GLY A CA 1
ATOM 2051 C C . GLY A 1 264 ? -11.653 16.538 20.768 1.00 89.88 264 GLY A C 1
ATOM 2052 O O . GLY A 1 264 ? -11.719 15.323 20.615 1.00 89.88 264 GLY A O 1
ATOM 2053 N N . ALA A 1 265 ? -11.777 17.102 21.974 1.00 91.75 265 ALA A N 1
ATOM 2054 C CA . ALA A 1 265 ? -11.942 16.313 23.200 1.00 91.75 265 ALA A CA 1
ATOM 2055 C C . ALA A 1 265 ? -13.234 15.474 23.197 1.00 91.75 265 ALA A C 1
ATOM 2057 O O . ALA A 1 265 ? -13.183 14.265 23.434 1.00 91.75 265 ALA A O 1
ATOM 2058 N N . GLU A 1 266 ? -14.365 16.097 22.856 1.00 94.62 266 GLU A N 1
ATOM 2059 C CA . GLU A 1 266 ? -15.668 15.428 22.762 1.00 94.62 266 GLU A CA 1
ATOM 2060 C C . GLU A 1 266 ? -15.712 14.430 21.601 1.00 94.62 266 GLU A C 1
ATOM 2062 O O . GLU A 1 266 ? -16.207 13.319 21.766 1.00 94.62 266 GLU A O 1
ATOM 2067 N N . VAL A 1 267 ? -15.128 14.771 20.446 1.00 92.69 267 VAL A N 1
ATOM 2068 C CA . VAL A 1 267 ? -15.022 13.839 19.310 1.00 92.69 267 VAL A CA 1
ATOM 2069 C C . VAL A 1 267 ? -14.214 12.598 19.695 1.00 92.69 267 VAL A C 1
ATOM 2071 O O . VAL A 1 267 ? -14.658 11.479 19.449 1.00 92.69 267 VAL A O 1
ATOM 2074 N N . ARG A 1 268 ? -13.060 12.763 20.358 1.00 93.81 268 ARG A N 1
ATOM 2075 C CA . ARG A 1 268 ? -12.255 11.631 20.848 1.00 93.81 268 ARG A CA 1
ATOM 2076 C C . ARG A 1 268 ? -13.019 10.776 21.856 1.00 93.81 268 ARG A C 1
ATOM 2078 O O . ARG A 1 268 ? -12.899 9.555 21.822 1.00 93.81 268 ARG A O 1
ATOM 2085 N N . LYS A 1 269 ? -13.810 11.399 22.735 1.00 96.00 269 LYS A N 1
ATOM 2086 C CA . LYS A 1 269 ? -14.668 10.681 23.683 1.00 96.00 269 LYS A CA 1
ATOM 2087 C C . LYS A 1 269 ? -15.732 9.850 22.963 1.00 96.00 269 LYS A C 1
ATOM 2089 O O . LYS A 1 269 ? -15.837 8.659 23.241 1.00 96.00 269 LYS A O 1
ATOM 2094 N N . GLY A 1 270 ? -16.431 10.432 21.988 1.00 96.38 270 GLY A N 1
ATOM 2095 C CA . GLY A 1 270 ? -17.401 9.704 21.170 1.00 96.38 270 GLY A CA 1
ATOM 2096 C C . GLY A 1 270 ? -16.784 8.530 20.413 1.00 96.38 270 GLY A C 1
ATOM 2097 O O . GLY A 1 270 ? -17.343 7.438 20.411 1.00 96.38 270 GLY A O 1
ATOM 2098 N N . ILE A 1 271 ? -15.587 8.706 19.848 1.00 95.81 271 ILE A N 1
ATOM 2099 C CA . ILE A 1 271 ? -14.863 7.619 19.170 1.00 95.81 271 ILE A CA 1
ATOM 2100 C C . ILE A 1 271 ? -14.536 6.472 20.132 1.00 95.81 271 ILE A C 1
ATOM 2102 O O . ILE A 1 271 ? -14.731 5.312 19.778 1.00 95.81 271 ILE A O 1
ATOM 2106 N N . ARG A 1 272 ? -14.074 6.764 21.350 1.00 97.38 272 ARG A N 1
ATOM 2107 C CA . ARG A 1 272 ? -13.810 5.727 22.359 1.00 97.38 272 ARG A CA 1
ATOM 2108 C C . ARG A 1 272 ? -15.068 4.950 22.739 1.00 97.38 272 ARG A C 1
ATOM 2110 O O . ARG A 1 272 ? -15.046 3.723 22.769 1.00 97.38 272 ARG A O 1
ATOM 2117 N N . GLU A 1 273 ? -16.180 5.643 22.970 1.00 97.31 273 GLU A N 1
ATOM 2118 C CA . GLU A 1 273 ? -17.464 4.988 23.252 1.00 97.31 273 GLU A CA 1
ATOM 2119 C C . GLU A 1 273 ? -17.952 4.150 22.061 1.00 97.31 273 GLU A C 1
ATOM 2121 O O . GLU A 1 273 ? -18.504 3.062 22.248 1.00 97.31 273 GLU A O 1
ATOM 2126 N N . TYR A 1 274 ? -17.684 4.597 20.832 1.00 97.56 274 TYR A N 1
ATOM 2127 C CA . TYR A 1 274 ? -17.955 3.823 19.625 1.00 97.56 274 TYR A CA 1
ATOM 2128 C C . TYR A 1 274 ? -17.132 2.527 19.579 1.00 97.56 274 TYR A C 1
ATOM 2130 O O . TYR A 1 274 ? -17.703 1.451 19.411 1.00 97.56 274 TYR A O 1
ATOM 2138 N N . ILE A 1 275 ? -15.812 2.614 19.788 1.00 97.81 275 ILE A N 1
ATOM 2139 C CA . ILE A 1 275 ? -14.900 1.456 19.824 1.00 97.81 275 ILE A CA 1
ATOM 2140 C C . ILE A 1 275 ? -15.389 0.430 20.853 1.00 97.81 275 ILE A C 1
ATOM 2142 O O . ILE A 1 275 ? -15.584 -0.742 20.518 1.00 97.81 275 ILE A O 1
ATOM 2146 N N . LYS A 1 276 ? -15.686 0.895 22.071 1.00 97.69 276 LYS A N 1
ATOM 2147 C CA . LYS A 1 276 ? -16.180 0.064 23.172 1.00 97.69 276 LYS A CA 1
ATOM 2148 C C . LYS A 1 276 ? -17.528 -0.590 22.860 1.00 97.69 276 LYS A C 1
ATOM 2150 O O . LYS A 1 276 ? -17.698 -1.790 23.063 1.00 97.69 276 LYS A O 1
ATOM 2155 N N . SER A 1 277 ? -18.497 0.182 22.365 1.00 97.06 277 SER A N 1
ATOM 2156 C CA . SER A 1 277 ? -19.866 -0.300 22.118 1.00 97.06 277 SER A CA 1
ATOM 2157 C C . SER A 1 277 ? -19.960 -1.270 20.941 1.00 97.06 277 SER A C 1
ATOM 2159 O O . SER A 1 277 ? -20.728 -2.230 21.001 1.00 97.06 277 SER A O 1
ATOM 2161 N N . LYS A 1 278 ? -19.161 -1.063 19.889 1.00 97.50 278 LYS A N 1
ATOM 2162 C CA . LYS A 1 278 ? -19.077 -1.977 18.742 1.00 97.50 278 LYS A CA 1
ATOM 2163 C C . LYS A 1 278 ? -18.138 -3.158 18.978 1.00 97.50 278 LYS A C 1
ATOM 2165 O O . LYS A 1 278 ? -18.076 -4.031 18.118 1.00 97.50 278 LYS A O 1
ATOM 2170 N N . ARG A 1 279 ? -17.456 -3.202 20.133 1.00 97.81 279 ARG A N 1
ATOM 2171 C CA . ARG A 1 279 ? -16.464 -4.225 20.494 1.00 97.81 279 ARG A CA 1
ATOM 2172 C C . ARG A 1 279 ? -15.413 -4.404 19.397 1.00 97.81 279 ARG A C 1
ATOM 2174 O O . ARG A 1 279 ? -15.151 -5.525 18.968 1.00 97.81 279 ARG A O 1
ATOM 2181 N N . ILE A 1 280 ? -14.865 -3.286 18.919 1.00 98.38 280 ILE A N 1
ATOM 2182 C CA . ILE A 1 280 ? -13.847 -3.288 17.864 1.00 98.38 280 ILE A CA 1
ATOM 2183 C C . ILE A 1 280 ? -12.645 -4.129 18.313 1.00 98.38 280 ILE A C 1
ATOM 2185 O O . ILE A 1 280 ? -12.191 -3.970 19.445 1.00 98.38 280 ILE A O 1
ATOM 2189 N N . GLN A 1 281 ? -12.145 -5.003 17.436 1.00 98.44 281 GLN A N 1
ATOM 2190 C CA . GLN A 1 281 ? -11.003 -5.887 17.715 1.00 98.44 281 GLN A CA 1
ATOM 2191 C C . GLN A 1 281 ? -9.705 -5.396 17.080 1.00 98.44 281 GLN A C 1
ATOM 2193 O O . GLN A 1 281 ? -8.631 -5.585 17.645 1.00 98.44 281 GLN A O 1
ATOM 2198 N N . VAL A 1 282 ? -9.799 -4.732 15.930 1.00 98.00 282 VAL A N 1
ATOM 2199 C CA . VAL A 1 282 ? -8.660 -4.169 15.210 1.00 98.00 282 VAL A CA 1
ATOM 2200 C C . VAL A 1 282 ? -8.855 -2.668 15.045 1.00 98.00 282 VAL A C 1
ATOM 2202 O O . VAL A 1 282 ? -9.887 -2.214 14.552 1.00 98.00 282 VAL A O 1
ATOM 2205 N N . VAL A 1 283 ? -7.856 -1.874 15.417 1.00 96.50 283 VAL A N 1
ATOM 2206 C CA . VAL A 1 283 ? -7.855 -0.433 15.133 1.00 96.50 283 VAL A CA 1
ATOM 2207 C C . VAL A 1 283 ? -6.729 -0.108 14.171 1.00 96.50 283 VAL A C 1
ATOM 2209 O O . VAL A 1 283 ? -5.559 -0.261 14.503 1.00 96.50 283 VAL A O 1
ATOM 2212 N N . GLU A 1 284 ? -7.084 0.383 12.990 1.00 93.00 284 GLU A N 1
ATOM 2213 C CA . GLU A 1 284 ? -6.144 0.995 12.064 1.00 93.00 284 GLU A CA 1
ATOM 2214 C C . GLU A 1 284 ? -6.148 2.513 12.238 1.00 93.00 284 GLU A C 1
ATOM 2216 O O . GLU A 1 284 ? -7.196 3.164 12.201 1.00 93.00 284 GLU A O 1
ATOM 2221 N N . SER A 1 285 ? -4.963 3.079 12.455 1.00 89.88 285 SER A N 1
ATOM 2222 C CA . SER A 1 285 ? -4.783 4.520 12.597 1.00 89.88 285 SER A CA 1
ATOM 2223 C C . SER A 1 285 ? -3.349 4.934 12.263 1.00 89.88 285 SER A C 1
ATOM 2225 O O . SER A 1 285 ? -2.468 4.117 11.997 1.00 89.88 285 SER A O 1
ATOM 2227 N N . VAL A 1 286 ? -3.097 6.238 12.313 1.00 82.81 286 VAL A N 1
ATOM 2228 C CA . VAL A 1 286 ? -1.753 6.805 12.241 1.00 82.81 286 VAL A CA 1
ATOM 2229 C C . VAL A 1 286 ? -1.246 7.148 13.637 1.00 82.81 286 VAL A C 1
ATOM 2231 O O . VAL A 1 286 ? -2.001 7.565 14.518 1.00 82.81 286 VAL A O 1
ATOM 2234 N N . GLN A 1 287 ? 0.067 7.052 13.821 1.00 82.56 287 GLN A N 1
ATOM 2235 C CA . GLN A 1 287 ? 0.741 7.587 14.997 1.00 82.56 287 GLN A CA 1
ATOM 2236 C C . GLN A 1 287 ? 1.973 8.380 14.548 1.00 82.56 287 GLN A C 1
ATOM 2238 O O . GLN A 1 287 ? 3.047 7.801 14.391 1.00 82.56 287 GLN A O 1
ATOM 2243 N N . PRO A 1 288 ? 1.841 9.695 14.286 1.00 75.31 288 PRO A N 1
ATOM 2244 C CA . PRO A 1 288 ? 3.000 10.506 13.952 1.00 75.31 288 PRO A CA 1
ATOM 2245 C C . PRO A 1 288 ? 3.941 10.617 15.170 1.00 75.31 288 PRO A C 1
ATOM 2247 O O . PRO A 1 288 ? 3.484 10.494 16.316 1.00 75.31 288 PRO A O 1
ATOM 2250 N N . PRO A 1 289 ? 5.243 10.882 14.956 1.00 72.25 289 PRO A N 1
ATOM 2251 C CA . PRO A 1 289 ? 6.167 11.173 16.048 1.00 72.25 289 PRO A CA 1
ATOM 2252 C C . PRO A 1 289 ? 5.717 12.410 16.838 1.00 72.25 289 PRO A C 1
ATOM 2254 O O . PRO A 1 289 ? 5.079 13.303 16.278 1.00 72.25 289 PRO A O 1
ATOM 2257 N N . THR A 1 290 ? 6.082 12.502 18.120 1.00 71.25 290 THR A N 1
ATOM 2258 C CA . THR A 1 290 ? 5.581 13.535 19.049 1.00 71.25 290 THR A CA 1
ATOM 2259 C C . THR A 1 290 ? 5.734 14.966 18.520 1.00 71.25 290 THR A C 1
ATOM 2261 O O . THR A 1 290 ? 4.810 15.767 18.639 1.00 71.25 290 THR A O 1
ATOM 2264 N N . GLY A 1 291 ? 6.850 15.272 17.847 1.00 63.62 291 GLY A N 1
ATOM 2265 C CA . GLY A 1 291 ? 7.106 16.588 17.242 1.00 63.62 291 GLY A CA 1
ATOM 2266 C C . GLY A 1 291 ? 6.194 16.961 16.062 1.00 63.62 291 GLY A C 1
ATOM 2267 O O . GLY A 1 291 ? 6.186 18.112 15.641 1.00 63.62 291 GLY A O 1
ATOM 2268 N N . TYR A 1 292 ? 5.407 16.017 15.540 1.00 60.28 292 TYR A N 1
ATOM 2269 C CA . TYR A 1 292 ? 4.518 16.197 14.386 1.00 60.28 292 TYR A CA 1
ATOM 2270 C C . TYR A 1 292 ? 3.029 16.086 14.740 1.00 60.28 292 TYR A C 1
ATOM 2272 O O . TYR A 1 292 ? 2.188 16.206 13.848 1.00 60.28 292 TYR A O 1
ATOM 2280 N N . LEU A 1 293 ? 2.685 15.875 16.016 1.00 60.25 293 LEU A N 1
ATOM 2281 C CA . LEU A 1 293 ? 1.292 15.736 16.461 1.00 60.25 293 LEU A CA 1
ATOM 2282 C C . LEU A 1 293 ? 0.470 17.018 16.252 1.00 60.25 293 LEU A C 1
ATOM 2284 O O . LEU A 1 293 ? -0.702 16.930 15.898 1.00 60.25 293 LEU A O 1
ATOM 2288 N N . ALA A 1 294 ? 1.081 18.194 16.434 1.00 49.84 294 ALA A N 1
ATOM 2289 C CA . ALA A 1 294 ? 0.402 19.485 16.301 1.00 49.84 294 ALA A CA 1
ATOM 2290 C C . ALA A 1 294 ? 0.258 19.958 14.840 1.00 49.84 294 ALA A C 1
ATOM 2292 O O . ALA A 1 294 ? -0.730 20.596 14.498 1.00 49.84 294 ALA A O 1
ATOM 2293 N N . ASN A 1 295 ? 1.201 19.592 13.962 1.00 44.75 295 ASN A N 1
ATOM 2294 C CA . ASN A 1 295 ? 1.378 20.239 12.653 1.00 44.75 295 ASN A CA 1
ATOM 2295 C C . ASN A 1 295 ? 0.901 19.407 11.451 1.00 44.75 295 ASN A C 1
ATOM 2297 O O . ASN A 1 295 ? 1.172 19.773 10.307 1.00 44.75 295 ASN A O 1
ATOM 2301 N N . ASN A 1 296 ? 0.246 18.261 11.660 1.00 51.44 296 ASN A N 1
ATOM 2302 C CA . ASN A 1 296 ? -0.060 17.341 10.564 1.00 51.44 296 ASN A CA 1
ATOM 2303 C C . ASN A 1 296 ? -1.565 17.116 10.380 1.00 51.44 296 ASN A C 1
ATOM 2305 O O . ASN A 1 296 ? -2.217 16.512 11.230 1.00 51.44 296 ASN A O 1
ATOM 2309 N N . GLN A 1 297 ? -2.091 17.491 9.208 1.00 52.28 297 GLN A N 1
ATOM 2310 C CA . GLN A 1 297 ? -3.457 17.166 8.767 1.00 52.28 297 GLN A CA 1
ATOM 2311 C C . GLN A 1 297 ? -3.760 15.657 8.818 1.00 52.28 297 GLN A C 1
ATOM 2313 O O . GLN A 1 297 ? -4.915 15.264 8.954 1.00 52.28 297 GLN A O 1
ATOM 2318 N N . LYS A 1 298 ? -2.734 14.794 8.728 1.00 50.03 298 LYS A N 1
ATOM 2319 C CA . LYS A 1 298 ? -2.901 13.339 8.877 1.00 50.03 298 LYS A CA 1
ATOM 2320 C C . LYS A 1 298 ? -3.139 12.909 10.328 1.00 50.03 298 LYS A C 1
ATOM 2322 O O . LYS A 1 298 ? -3.838 11.929 10.541 1.00 50.03 298 LYS A O 1
ATOM 2327 N N . GLY A 1 299 ? -2.568 13.618 11.305 1.00 49.31 299 GLY A N 1
ATOM 2328 C CA . GLY A 1 299 ? -2.627 13.279 12.735 1.00 49.31 299 GLY A CA 1
ATOM 2329 C C . GLY A 1 299 ? -3.648 14.083 13.544 1.00 49.31 299 GLY A C 1
ATOM 2330 O O . GLY A 1 299 ? -3.850 13.791 14.722 1.00 49.31 299 GLY A O 1
ATOM 2331 N N . SER A 1 300 ? -4.295 15.080 12.933 1.00 52.75 300 SER A N 1
ATOM 2332 C CA . SER A 1 300 ? -5.197 16.019 13.605 1.00 52.75 300 SER A CA 1
ATOM 2333 C C . SER A 1 300 ? -6.278 15.290 14.418 1.00 52.75 300 SER A C 1
ATOM 2335 O O . SER A 1 300 ? -7.173 14.659 13.851 1.00 52.75 300 SER A O 1
ATOM 2337 N N . ALA A 1 301 ? -6.170 15.388 15.748 1.00 54.81 301 ALA A N 1
ATOM 2338 C CA . ALA A 1 301 ? -7.070 14.858 16.781 1.00 54.81 301 ALA A CA 1
ATOM 2339 C C . ALA A 1 301 ? -7.268 13.329 16.863 1.00 54.81 301 ALA A C 1
ATOM 2341 O O . ALA A 1 301 ? -7.885 12.877 17.829 1.00 54.81 301 ALA A O 1
ATOM 2342 N N . LEU A 1 302 ? -6.775 12.551 15.896 1.00 74.25 302 LEU A N 1
ATOM 2343 C CA . LEU A 1 302 ? -7.080 11.119 15.740 1.00 74.25 302 LEU A CA 1
ATOM 2344 C C . LEU A 1 302 ? -5.846 10.213 15.786 1.00 74.25 302 LEU A C 1
ATOM 2346 O O . LEU A 1 302 ? -5.958 9.022 15.499 1.00 74.25 302 LEU A O 1
ATOM 2350 N N . ALA A 1 303 ? -4.682 10.762 16.150 1.00 84.12 303 ALA A N 1
ATOM 2351 C CA . ALA A 1 303 ? -3.520 9.945 16.468 1.00 84.12 303 ALA A CA 1
ATOM 2352 C C . ALA A 1 303 ? -3.906 8.880 17.505 1.00 84.12 303 ALA A C 1
ATOM 2354 O O . ALA A 1 303 ? -4.575 9.185 18.499 1.00 84.12 303 ALA A O 1
ATOM 2355 N N . PHE A 1 304 ? -3.504 7.636 17.254 1.00 91.00 304 PHE A N 1
ATOM 2356 C CA . PHE A 1 304 ? -3.974 6.492 18.029 1.00 91.00 304 PHE A CA 1
ATOM 2357 C C . PHE A 1 304 ? -3.746 6.657 19.538 1.00 91.00 304 PHE A C 1
ATOM 2359 O O . PHE A 1 304 ? -4.685 6.506 20.319 1.00 91.00 304 PHE A O 1
ATOM 2366 N N . MET A 1 305 ? -2.536 7.044 19.952 1.00 92.06 305 MET A N 1
ATOM 2367 C CA . MET A 1 305 ? -2.201 7.180 21.373 1.00 92.06 305 MET A CA 1
ATOM 2368 C C . MET A 1 305 ? -3.029 8.268 22.062 1.00 92.06 305 MET A C 1
ATOM 2370 O O . MET A 1 305 ? -3.437 8.091 23.203 1.00 92.06 305 MET A O 1
ATOM 2374 N N . THR A 1 306 ? -3.397 9.341 21.355 1.00 88.88 306 THR A N 1
ATOM 2375 C CA . THR A 1 306 ? -4.287 10.383 21.897 1.00 88.88 306 THR A CA 1
ATOM 2376 C C . THR A 1 306 ? -5.706 9.863 22.152 1.00 88.88 306 THR A C 1
ATOM 2378 O O . THR A 1 306 ? -6.402 10.355 23.044 1.00 88.88 306 THR A O 1
ATOM 2381 N N . LEU A 1 307 ? -6.168 8.881 21.371 1.00 91.88 307 LEU A N 1
ATOM 2382 C CA . LEU A 1 307 ? -7.423 8.189 21.650 1.00 91.88 307 LEU A CA 1
ATOM 2383 C C . LEU A 1 307 ? -7.251 7.249 22.842 1.00 91.88 307 LEU A C 1
ATOM 2385 O O . LEU A 1 307 ? -8.020 7.370 23.792 1.00 91.88 307 LEU A O 1
ATOM 2389 N N . TYR A 1 308 ? -6.240 6.380 22.795 1.00 95.50 308 TYR A N 1
ATOM 2390 C CA . TYR A 1 308 ? -5.980 5.330 23.780 1.00 95.50 308 TYR A CA 1
ATOM 2391 C C . TYR A 1 308 ? -5.742 5.869 25.197 1.00 95.50 308 TYR A C 1
ATOM 2393 O O . TYR A 1 308 ? -6.445 5.485 26.127 1.00 95.50 308 TYR A O 1
ATOM 2401 N N . GLU A 1 309 ? -4.821 6.817 25.371 1.00 94.56 309 GLU A N 1
ATOM 2402 C CA . GLU A 1 309 ? -4.449 7.361 26.687 1.00 94.56 309 GLU A CA 1
ATOM 2403 C C . GLU A 1 309 ? -5.602 8.106 27.376 1.00 94.56 309 GLU A C 1
ATOM 2405 O O . GLU A 1 309 ? -5.625 8.223 28.599 1.00 94.56 309 GLU A O 1
ATOM 2410 N N . GLY A 1 310 ? -6.581 8.594 26.604 1.00 93.50 310 GLY A N 1
ATOM 2411 C CA . GLY A 1 310 ? -7.737 9.306 27.145 1.00 93.50 310 GLY A CA 1
ATOM 2412 C C . GLY A 1 310 ? -8.729 8.418 27.904 1.00 93.50 310 GLY A C 1
ATOM 2413 O O . GLY A 1 310 ? -9.435 8.929 28.768 1.00 93.50 310 GLY A O 1
ATOM 2414 N N . ASP A 1 311 ? -8.813 7.129 27.566 1.00 96.81 311 ASP A N 1
ATOM 2415 C CA . ASP A 1 311 ? -9.515 6.091 28.338 1.00 96.81 311 ASP A CA 1
ATOM 2416 C C . ASP A 1 311 ? -9.125 4.707 27.777 1.00 96.81 311 ASP A C 1
ATOM 2418 O O . ASP A 1 311 ? -9.760 4.224 26.832 1.00 96.81 311 ASP A O 1
ATOM 2422 N N . PRO A 1 312 ? -8.088 4.063 28.348 1.00 97.19 312 PRO A N 1
ATOM 2423 C CA . PRO A 1 312 ? -7.629 2.748 27.906 1.00 97.19 312 PRO A CA 1
ATOM 2424 C C . PRO A 1 312 ? -8.704 1.657 27.978 1.00 97.19 312 PRO A C 1
ATOM 2426 O O . PRO A 1 312 ? -8.686 0.745 27.159 1.00 97.19 312 PRO A O 1
ATOM 2429 N N . SER A 1 313 ? -9.678 1.767 28.896 1.00 97.44 313 SER A N 1
ATOM 2430 C CA . SER A 1 313 ? -10.743 0.760 29.056 1.00 97.44 313 SER A CA 1
ATOM 2431 C C . SER A 1 313 ? -11.710 0.713 27.871 1.00 97.44 313 SER A C 1
ATOM 2433 O O . SER A 1 313 ? -12.436 -0.261 27.668 1.00 97.44 313 SER A O 1
ATOM 2435 N N . ALA A 1 314 ? -11.738 1.766 27.050 1.00 97.44 314 ALA A N 1
ATOM 2436 C CA . ALA A 1 314 ? -12.474 1.750 25.794 1.00 97.44 314 ALA A CA 1
ATOM 2437 C C . ALA A 1 314 ? -11.896 0.746 24.784 1.00 97.44 314 ALA A C 1
ATOM 2439 O O . ALA A 1 314 ? -12.593 0.372 23.842 1.00 97.44 314 ALA A O 1
ATOM 2440 N N . PHE A 1 315 ? -10.653 0.305 24.994 1.00 97.81 315 PHE A N 1
ATOM 2441 C CA . PHE A 1 315 ? -9.908 -0.579 24.107 1.00 97.81 315 PHE A CA 1
ATOM 2442 C C . PHE A 1 315 ? -9.776 -2.009 24.649 1.00 97.81 315 PHE A C 1
ATOM 2444 O O . PHE A 1 315 ? -9.034 -2.794 24.075 1.00 97.81 315 PHE A O 1
ATOM 2451 N N . ASP A 1 316 ? -10.525 -2.390 25.690 1.00 97.50 316 ASP A N 1
ATOM 2452 C CA . ASP A 1 316 ? -10.461 -3.738 26.286 1.00 97.50 316 ASP A CA 1
ATOM 2453 C C . ASP A 1 316 ? -10.813 -4.873 25.298 1.00 97.50 316 ASP A C 1
ATOM 2455 O O . ASP A 1 316 ? -10.446 -6.024 25.521 1.00 97.50 316 ASP A O 1
ATOM 2459 N N . SER A 1 317 ? -11.549 -4.578 24.216 1.00 97.62 317 SER A N 1
ATOM 2460 C CA . SER A 1 317 ? -11.836 -5.540 23.139 1.00 97.62 317 SER A CA 1
ATOM 2461 C C . SER A 1 317 ? -10.814 -5.529 22.004 1.00 97.62 317 SER A C 1
ATOM 2463 O O . SER A 1 317 ? -10.903 -6.380 21.125 1.00 97.62 317 SER A O 1
ATOM 2465 N N . VAL A 1 318 ? -9.903 -4.552 21.978 1.00 98.06 318 VAL A N 1
ATOM 2466 C CA . VAL A 1 318 ? -8.931 -4.387 20.896 1.00 98.06 318 VAL A CA 1
ATOM 2467 C C . VAL A 1 318 ? -7.795 -5.375 21.110 1.00 98.06 318 VAL A C 1
ATOM 2469 O O . VAL A 1 318 ? -7.014 -5.261 22.047 1.00 98.06 318 VAL A O 1
ATOM 2472 N N . GLU A 1 319 ? -7.699 -6.335 20.204 1.00 96.56 319 GLU A N 1
ATOM 2473 C CA . GLU A 1 319 ? -6.648 -7.350 20.167 1.00 96.56 319 GLU A CA 1
ATOM 2474 C C . GLU A 1 319 ? -5.431 -6.841 19.387 1.00 96.56 319 GLU A C 1
ATOM 2476 O O . GLU A 1 319 ? -4.295 -7.224 19.672 1.00 96.56 319 GLU A O 1
ATOM 2481 N N . HIS A 1 320 ? -5.664 -5.958 18.407 1.00 96.06 320 HIS A N 1
ATOM 2482 C CA . HIS A 1 320 ? -4.650 -5.549 17.443 1.00 96.06 320 HIS A CA 1
ATOM 2483 C C . HIS A 1 320 ? -4.744 -4.068 17.064 1.00 96.06 320 HIS A C 1
ATOM 2485 O O . HIS A 1 320 ? -5.812 -3.552 16.736 1.00 96.06 320 HIS A O 1
ATOM 2491 N N . VAL A 1 321 ? -3.603 -3.384 17.015 1.00 94.62 321 VAL A N 1
ATOM 2492 C CA . VAL A 1 321 ? -3.480 -2.018 16.499 1.00 94.62 321 VAL A CA 1
ATOM 2493 C C . VAL A 1 321 ? -2.554 -2.005 15.288 1.00 94.62 321 VAL A C 1
ATOM 2495 O O . VAL A 1 321 ? -1.377 -2.364 15.351 1.00 94.62 321 VAL A O 1
ATOM 2498 N N . PHE A 1 322 ? -3.098 -1.578 14.155 1.00 91.12 322 PHE A N 1
ATOM 2499 C CA . PHE A 1 322 ? -2.382 -1.447 12.897 1.00 91.12 322 PHE A CA 1
ATOM 2500 C C . PHE A 1 322 ? -1.997 0.021 12.687 1.00 91.12 322 PHE A C 1
ATOM 2502 O O . PHE A 1 322 ? -2.816 0.843 12.282 1.00 91.12 322 PHE A O 1
ATOM 2509 N N . LEU A 1 323 ? -0.755 0.371 13.030 1.00 87.75 323 LEU A N 1
ATOM 2510 C CA . LEU A 1 323 ? -0.253 1.744 12.967 1.00 87.75 323 LEU A CA 1
ATOM 2511 C C . LEU A 1 323 ? 0.479 1.965 11.654 1.00 87.75 323 LEU A C 1
ATOM 2513 O O . LEU A 1 323 ? 1.561 1.421 11.463 1.00 87.75 323 LEU A O 1
ATOM 2517 N N . THR A 1 324 ? -0.074 2.767 10.748 1.00 81.56 324 THR A N 1
ATOM 2518 C CA . THR A 1 324 ? 0.514 2.965 9.415 1.00 81.56 324 THR A CA 1
ATOM 2519 C C . THR A 1 324 ? 0.862 4.427 9.137 1.00 81.56 324 THR A C 1
ATOM 2521 O O . THR A 1 324 ? 0.565 5.346 9.904 1.00 81.56 324 THR A O 1
ATOM 2524 N N . GLY A 1 325 ? 1.530 4.665 8.008 1.00 74.50 325 GLY A N 1
ATOM 2525 C CA . GLY A 1 325 ? 1.771 6.010 7.487 1.00 74.50 325 GLY A CA 1
ATOM 2526 C C . GLY A 1 325 ? 2.944 6.768 8.107 1.00 74.50 325 GLY A C 1
ATOM 2527 O O . GLY A 1 325 ? 3.294 7.811 7.554 1.00 74.50 325 GLY A O 1
ATOM 2528 N N . PHE A 1 326 ? 3.564 6.263 9.173 1.00 76.31 326 PHE A N 1
ATOM 2529 C CA . PHE A 1 326 ? 4.808 6.749 9.784 1.00 76.31 326 PHE A CA 1
ATOM 2530 C C . PHE A 1 326 ? 5.563 5.568 10.399 1.00 76.31 326 PHE A C 1
ATOM 2532 O O . PHE A 1 326 ? 4.965 4.517 10.625 1.00 76.31 326 PHE A O 1
ATOM 2539 N N . SER A 1 327 ? 6.845 5.759 10.709 1.00 82.75 327 SER A N 1
ATOM 2540 C CA . SER A 1 327 ? 7.561 4.865 11.619 1.00 82.75 327 SER A CA 1
ATOM 2541 C C . SER A 1 327 ? 6.850 4.893 12.973 1.00 82.75 327 SER A C 1
ATOM 2543 O O . SER A 1 327 ? 6.548 5.967 13.503 1.00 82.75 327 SER A O 1
ATOM 2545 N N . VAL A 1 328 ? 6.543 3.718 13.509 1.00 84.69 328 VAL A N 1
ATOM 2546 C CA . VAL A 1 328 ? 5.815 3.575 14.766 1.00 84.69 328 VAL A CA 1
ATOM 2547 C C . VAL A 1 328 ? 6.733 4.000 15.912 1.00 84.69 328 VAL A C 1
ATOM 2549 O O . VAL A 1 328 ? 7.811 3.416 16.066 1.00 84.69 328 VAL A O 1
ATOM 2552 N N . PRO A 1 329 ? 6.341 4.986 16.741 1.00 87.00 329 PRO A N 1
ATOM 2553 C CA . PRO A 1 329 ? 7.141 5.372 17.894 1.00 87.00 329 PRO A CA 1
ATOM 2554 C C . PRO A 1 329 ? 7.306 4.204 18.867 1.00 87.00 329 PRO A C 1
ATOM 2556 O O . PRO A 1 329 ? 6.320 3.586 19.275 1.00 87.00 329 PRO A O 1
ATOM 2559 N N . LYS A 1 330 ? 8.548 3.945 19.289 1.00 88.25 330 LYS A N 1
ATOM 2560 C 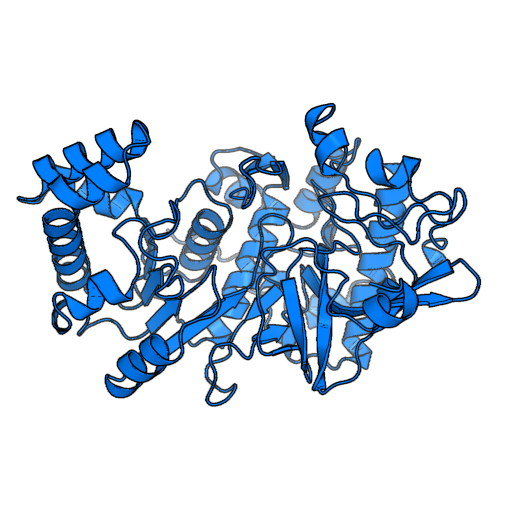CA . LYS A 1 330 ? 8.885 2.859 20.221 1.00 88.25 330 LYS A CA 1
ATOM 2561 C C . LYS A 1 330 ? 8.045 2.898 21.505 1.00 88.25 330 LYS A C 1
ATOM 2563 O O . LYS A 1 330 ? 7.555 1.866 21.941 1.00 88.25 330 LYS A O 1
ATOM 2568 N N . THR A 1 331 ? 7.790 4.090 22.043 1.00 89.75 331 THR A N 1
ATOM 2569 C CA . THR A 1 331 ? 6.968 4.281 23.248 1.00 89.75 331 THR A CA 1
ATOM 2570 C C . THR A 1 331 ? 5.516 3.838 23.063 1.00 89.75 331 THR A C 1
ATOM 2572 O O . THR A 1 331 ? 4.952 3.205 23.953 1.00 89.75 331 THR A O 1
ATOM 2575 N N . ALA A 1 332 ? 4.908 4.135 21.909 1.00 88.56 332 ALA A N 1
ATOM 2576 C CA . ALA A 1 332 ? 3.550 3.698 21.587 1.00 88.56 332 ALA A CA 1
ATOM 2577 C C . ALA A 1 332 ? 3.488 2.169 21.482 1.00 88.56 332 ALA A C 1
ATOM 2579 O O . ALA A 1 332 ? 2.600 1.535 22.045 1.00 88.56 332 ALA A O 1
ATOM 2580 N N . TYR A 1 333 ? 4.474 1.583 20.805 1.00 89.19 333 TYR A N 1
ATOM 2581 C CA . TYR A 1 333 ? 4.604 0.141 20.659 1.00 89.19 333 TYR A CA 1
ATOM 2582 C C . TYR A 1 333 ? 4.758 -0.585 22.008 1.00 89.19 333 TYR A C 1
ATOM 2584 O O . TYR A 1 333 ? 4.002 -1.515 22.288 1.00 89.19 333 TYR A O 1
ATOM 2592 N N . GLU A 1 334 ? 5.681 -0.138 22.863 1.00 90.69 334 GLU A N 1
ATOM 2593 C CA . GLU A 1 334 ? 5.921 -0.732 24.187 1.00 90.69 334 GLU A CA 1
ATOM 2594 C C . GLU A 1 334 ? 4.681 -0.625 25.084 1.00 90.69 334 GLU A C 1
ATOM 2596 O O . GLU A 1 334 ? 4.240 -1.628 25.644 1.00 90.69 334 GLU A O 1
ATOM 2601 N N . THR A 1 335 ? 4.044 0.551 25.124 1.00 93.25 335 THR A N 1
ATOM 2602 C CA . THR A 1 335 ? 2.838 0.796 25.936 1.00 93.25 335 THR A CA 1
ATOM 2603 C C . THR A 1 335 ? 1.695 -0.159 25.583 1.00 93.25 335 THR A C 1
ATOM 2605 O O . THR A 1 335 ? 0.982 -0.640 26.466 1.00 93.25 335 THR A O 1
ATOM 2608 N N . LEU A 1 336 ? 1.491 -0.433 24.293 1.00 93.06 336 LEU A N 1
ATOM 2609 C CA . LEU A 1 336 ? 0.418 -1.316 23.830 1.00 93.06 336 LEU A CA 1
ATOM 2610 C C . LEU A 1 336 ? 0.753 -2.791 24.052 1.00 93.06 336 LEU A C 1
ATOM 2612 O O . LEU A 1 336 ? -0.109 -3.552 24.494 1.00 93.06 336 LEU A O 1
ATOM 2616 N N . ARG A 1 337 ? 2.015 -3.189 23.850 1.00 90.69 337 ARG A N 1
ATOM 2617 C CA . ARG A 1 337 ? 2.464 -4.558 24.138 1.00 90.69 337 ARG A CA 1
ATOM 2618 C C . ARG A 1 337 ? 2.351 -4.917 25.614 1.00 90.69 337 ARG A C 1
ATOM 2620 O O . ARG A 1 337 ? 1.890 -6.013 25.923 1.00 90.69 337 ARG A O 1
ATOM 2627 N N . GLU A 1 338 ? 2.703 -4.008 26.523 1.00 92.31 338 GLU A N 1
ATOM 2628 C CA . GLU A 1 338 ? 2.526 -4.199 27.975 1.00 92.31 338 GLU A CA 1
ATOM 2629 C C . GLU A 1 338 ? 1.063 -4.454 28.369 1.00 92.31 338 GLU A C 1
ATOM 2631 O O . GLU A 1 338 ? 0.775 -5.018 29.425 1.00 92.31 338 GLU A O 1
ATOM 2636 N N . ARG A 1 339 ? 0.128 -4.059 27.503 1.00 92.50 339 ARG A N 1
ATOM 2637 C CA . ARG A 1 339 ? -1.318 -4.202 27.685 1.00 92.50 339 ARG A CA 1
ATOM 2638 C C . ARG A 1 339 ? -1.896 -5.410 26.954 1.00 92.50 339 ARG A C 1
ATOM 2640 O O . ARG A 1 339 ? -3.106 -5.601 26.978 1.00 92.50 339 ARG A O 1
ATOM 2647 N N . GLY A 1 340 ? -1.042 -6.231 26.343 1.00 93.12 340 GLY A N 1
ATOM 2648 C CA . GLY A 1 340 ? -1.444 -7.417 25.591 1.00 93.12 340 GLY A CA 1
ATOM 2649 C C . GLY A 1 340 ? -2.038 -7.111 24.217 1.00 93.12 340 GLY A C 1
ATOM 2650 O O . GLY A 1 340 ? -2.603 -8.009 23.603 1.00 93.12 340 GLY A O 1
ATOM 2651 N N . ILE A 1 341 ? -1.911 -5.874 23.729 1.00 94.69 341 ILE A N 1
ATOM 2652 C CA . ILE A 1 341 ? -2.405 -5.466 22.415 1.00 94.69 341 ILE A CA 1
ATOM 2653 C C . ILE A 1 341 ? -1.287 -5.681 21.392 1.00 94.69 341 ILE A C 1
ATOM 2655 O O . ILE A 1 341 ? -0.196 -5.115 21.520 1.00 94.69 341 ILE A O 1
ATOM 2659 N N . ALA A 1 342 ? -1.549 -6.493 20.368 1.00 93.06 342 ALA A N 1
ATOM 2660 C CA . ALA A 1 342 ? -0.613 -6.683 19.270 1.00 93.06 342 ALA A CA 1
ATOM 2661 C C . ALA A 1 342 ? -0.485 -5.386 18.463 1.00 93.06 342 ALA A C 1
ATOM 2663 O O . ALA A 1 342 ? -1.468 -4.685 18.225 1.00 93.06 342 ALA A O 1
ATOM 2664 N N . VAL A 1 343 ? 0.727 -5.057 18.022 1.00 91.94 343 VAL A N 1
ATOM 2665 C CA . VAL A 1 343 ? 0.976 -3.871 17.201 1.00 91.94 343 VAL A CA 1
ATOM 2666 C C . VAL A 1 343 ? 1.696 -4.297 15.942 1.00 91.94 343 VAL A C 1
ATOM 2668 O O . VAL A 1 343 ? 2.702 -4.999 15.999 1.00 91.94 343 VAL A O 1
ATOM 2671 N N . SER A 1 344 ? 1.205 -3.834 14.802 1.00 91.19 344 SER A N 1
ATOM 2672 C CA . SER A 1 344 ? 1.886 -4.037 13.529 1.00 91.19 344 SER A CA 1
ATOM 2673 C C . SER A 1 344 ? 1.839 -2.800 12.654 1.00 91.19 344 SER A C 1
ATOM 2675 O O . SER A 1 344 ? 1.023 -1.904 12.872 1.00 91.19 344 SER A O 1
ATOM 2677 N N . THR A 1 345 ? 2.651 -2.798 11.605 1.00 88.38 345 THR A N 1
ATOM 2678 C CA . THR A 1 345 ? 2.616 -1.775 10.568 1.00 88.38 345 THR A CA 1
ATOM 2679 C C . THR A 1 345 ? 2.773 -2.394 9.184 1.00 88.38 345 THR A C 1
ATOM 2681 O O . THR A 1 345 ? 3.269 -3.508 9.012 1.00 88.38 345 THR A O 1
ATOM 2684 N N . THR A 1 346 ? 2.345 -1.651 8.177 1.00 85.88 346 THR A N 1
ATOM 2685 C CA . THR A 1 346 ? 2.653 -1.906 6.775 1.00 85.88 346 THR A CA 1
ATOM 2686 C C . THR A 1 346 ? 3.074 -0.589 6.167 1.00 85.88 346 THR A C 1
ATOM 2688 O O . THR A 1 346 ? 2.479 0.463 6.423 1.00 85.88 346 THR A O 1
ATOM 2691 N N . TRP A 1 347 ? 4.103 -0.658 5.340 1.00 86.25 347 TRP A N 1
ATOM 2692 C CA . TRP A 1 347 ? 4.554 0.462 4.552 1.00 86.25 347 TRP A CA 1
ATOM 2693 C C . TRP A 1 347 ? 4.020 0.332 3.126 1.00 86.25 347 TRP A C 1
ATOM 2695 O O . TRP A 1 347 ? 4.047 -0.731 2.492 1.00 86.25 347 TRP A O 1
ATOM 2705 N N . GLY A 1 348 ? 3.549 1.460 2.609 1.00 84.31 348 GLY A N 1
ATOM 2706 C CA . GLY A 1 348 ? 3.099 1.622 1.238 1.00 84.31 348 GLY A CA 1
ATOM 2707 C C . GLY A 1 348 ? 2.944 3.098 0.899 1.00 84.31 348 GLY A C 1
ATOM 2708 O O . GLY A 1 348 ? 3.024 3.980 1.760 1.00 84.31 348 GLY A O 1
ATOM 2709 N N . SER A 1 349 ? 2.688 3.362 -0.373 1.00 82.44 349 SER A N 1
ATOM 2710 C CA . SER A 1 349 ? 2.434 4.692 -0.905 1.00 82.44 349 SER A CA 1
ATOM 2711 C C . SER A 1 349 ? 1.340 4.673 -1.961 1.00 82.44 349 SER A C 1
ATOM 2713 O O . SER A 1 349 ? 0.879 3.619 -2.404 1.00 82.44 349 SER A O 1
ATOM 2715 N N . SER A 1 350 ? 0.897 5.859 -2.379 1.00 83.81 350 SER A N 1
ATOM 2716 C CA . SER A 1 350 ? -0.065 5.959 -3.478 1.00 83.81 350 SER A CA 1
ATOM 2717 C C . SER A 1 350 ? 0.521 5.367 -4.763 1.00 83.81 350 SER A C 1
ATOM 2719 O O . SER A 1 350 ? -0.182 4.679 -5.500 1.00 83.81 350 SER A O 1
ATOM 2721 N N . GLU A 1 351 ? 1.822 5.569 -4.965 1.00 84.50 351 GLU A N 1
ATOM 2722 C CA . GLU A 1 351 ? 2.600 5.103 -6.105 1.00 84.50 351 GLU A CA 1
ATOM 2723 C C . GLU A 1 351 ? 2.912 3.591 -6.068 1.00 84.50 351 GLU A C 1
ATOM 2725 O O . GLU A 1 351 ? 3.147 2.997 -7.119 1.00 84.50 351 GLU A O 1
ATOM 2730 N N . ALA A 1 352 ? 2.913 2.959 -4.887 1.00 79.88 352 ALA A N 1
ATOM 2731 C CA . ALA A 1 352 ? 3.371 1.580 -4.699 1.00 79.88 352 ALA A CA 1
ATOM 2732 C C . ALA A 1 352 ? 2.796 0.953 -3.411 1.00 79.88 352 ALA A C 1
ATOM 2734 O O . ALA A 1 352 ? 3.161 1.364 -2.307 1.00 79.88 352 ALA A O 1
ATOM 2735 N N . MET A 1 353 ? 1.901 -0.040 -3.517 1.00 79.38 353 MET A N 1
ATOM 2736 C CA . MET A 1 353 ? 1.291 -0.680 -2.341 1.00 79.38 353 MET A CA 1
ATOM 2737 C C . MET A 1 353 ? 1.019 -2.184 -2.541 1.00 79.38 353 MET A C 1
ATOM 2739 O O . MET A 1 353 ? 0.728 -2.612 -3.650 1.00 79.38 353 MET A O 1
ATOM 2743 N N . ALA A 1 354 ? 1.081 -3.032 -1.510 1.00 77.44 354 ALA A N 1
ATOM 2744 C CA . ALA A 1 354 ? 1.908 -2.886 -0.303 1.00 77.44 354 ALA A CA 1
ATOM 2745 C C . ALA A 1 354 ? 3.373 -3.210 -0.649 1.00 77.44 354 ALA A C 1
ATOM 2747 O O . ALA A 1 354 ? 3.611 -4.014 -1.548 1.00 77.44 354 ALA A O 1
ATOM 2748 N N . LEU A 1 355 ? 4.341 -2.571 0.018 1.00 78.88 355 LEU A N 1
ATOM 2749 C CA . LEU A 1 355 ? 5.765 -2.872 -0.204 1.00 78.88 355 LEU A CA 1
ATOM 2750 C C . LEU A 1 355 ? 6.340 -3.774 0.885 1.00 78.88 355 LEU A C 1
ATOM 2752 O O . LEU A 1 355 ? 7.159 -4.643 0.604 1.00 78.88 355 LEU A O 1
ATOM 2756 N N . GLY A 1 356 ? 5.963 -3.534 2.137 1.00 81.25 356 GLY A N 1
ATOM 2757 C CA . GLY A 1 356 ? 6.500 -4.295 3.249 1.00 81.25 356 GLY A CA 1
ATOM 2758 C C . GLY A 1 356 ? 5.604 -4.236 4.466 1.00 81.25 356 GLY A C 1
ATOM 2759 O O . GLY A 1 356 ? 4.889 -3.260 4.680 1.00 81.25 356 GLY A O 1
ATOM 2760 N N . THR A 1 357 ? 5.643 -5.291 5.263 1.00 86.50 357 THR A N 1
ATOM 2761 C CA . THR A 1 357 ? 4.800 -5.461 6.441 1.00 86.50 357 THR A CA 1
ATOM 2762 C C . THR A 1 357 ? 5.609 -6.001 7.601 1.00 86.50 357 THR A C 1
ATOM 2764 O O . THR A 1 357 ? 6.529 -6.791 7.407 1.00 86.50 357 THR A O 1
ATOM 2767 N N . HIS A 1 358 ? 5.244 -5.621 8.819 1.00 82.25 358 HIS A N 1
ATOM 2768 C CA . HIS A 1 358 ? 5.640 -6.401 9.979 1.00 82.25 358 HIS A CA 1
ATOM 2769 C C . HIS A 1 358 ? 5.012 -7.802 9.866 1.00 82.25 358 HIS A C 1
ATOM 2771 O O . HIS A 1 358 ? 3.984 -7.981 9.210 1.00 82.25 358 HIS A O 1
ATOM 2777 N N . ALA A 1 359 ? 5.647 -8.808 10.451 1.00 75.00 359 ALA A N 1
ATOM 2778 C CA . ALA A 1 359 ? 4.992 -10.080 10.719 1.00 75.00 359 ALA A CA 1
ATOM 2779 C C . ALA A 1 359 ? 4.998 -10.268 12.225 1.00 75.00 359 ALA A C 1
ATOM 2781 O O . ALA A 1 359 ? 5.979 -9.910 12.873 1.00 75.00 359 ALA A O 1
ATOM 2782 N N . ILE A 1 360 ? 3.951 -10.877 12.773 1.00 68.88 360 ILE A N 1
ATOM 2783 C CA . ILE A 1 360 ? 3.808 -11.050 14.228 1.00 68.88 360 ILE A CA 1
ATOM 2784 C C . ILE A 1 360 ? 4.979 -11.834 14.863 1.00 68.88 360 ILE A C 1
ATOM 2786 O O . ILE A 1 360 ? 5.194 -11.782 16.069 1.00 68.88 360 ILE A O 1
ATOM 2790 N N . LEU A 1 361 ? 5.761 -12.542 14.038 1.00 57.72 361 LEU A N 1
ATOM 2791 C CA . LEU A 1 361 ? 6.938 -13.326 14.417 1.00 57.72 361 LEU A CA 1
ATOM 2792 C C . LEU A 1 361 ? 8.286 -12.609 14.169 1.00 57.72 361 LEU A C 1
ATOM 2794 O O . LEU A 1 361 ? 9.331 -13.187 14.453 1.00 57.72 361 LEU A O 1
ATOM 2798 N N . ALA A 1 362 ? 8.302 -11.380 13.635 1.00 58.19 362 ALA A N 1
ATOM 2799 C CA . ALA A 1 362 ? 9.509 -10.706 13.124 1.00 58.19 362 ALA A CA 1
ATOM 2800 C C . ALA A 1 362 ? 10.388 -10.006 14.192 1.00 58.19 362 ALA A C 1
ATOM 2802 O O . ALA A 1 362 ? 11.238 -9.178 13.856 1.00 58.19 362 ALA A O 1
ATOM 2803 N N . GLY A 1 363 ? 10.232 -10.361 15.470 1.00 61.19 363 GLY A N 1
ATOM 2804 C CA . GLY A 1 363 ? 11.054 -9.859 16.576 1.00 61.19 363 GLY A CA 1
ATOM 2805 C C . GLY A 1 363 ? 10.494 -8.613 17.267 1.00 61.19 363 GLY A C 1
ATOM 2806 O O . GLY A 1 363 ? 9.302 -8.327 17.195 1.00 61.19 363 GLY A O 1
ATOM 2807 N N . ASP A 1 364 ? 11.361 -7.889 17.982 1.00 68.94 364 ASP A N 1
ATOM 2808 C CA . ASP A 1 364 ? 10.931 -6.861 18.938 1.00 68.94 364 ASP A CA 1
ATOM 2809 C C . ASP A 1 364 ? 10.651 -5.480 18.342 1.00 68.94 364 ASP A C 1
ATOM 2811 O O . ASP A 1 364 ? 9.987 -4.695 19.007 1.00 68.94 364 ASP A O 1
ATOM 2815 N N . ASP A 1 365 ? 11.099 -5.160 17.127 1.00 84.44 365 ASP A N 1
ATOM 2816 C CA . ASP A 1 365 ? 10.843 -3.847 16.515 1.00 84.44 365 ASP A CA 1
ATOM 2817 C C . ASP A 1 365 ? 9.814 -3.956 15.388 1.00 84.44 365 ASP A C 1
ATOM 2819 O O . ASP A 1 365 ? 10.073 -4.538 14.332 1.00 84.44 365 ASP A O 1
ATOM 2823 N N . VAL A 1 366 ? 8.649 -3.344 15.604 1.00 85.31 366 VAL A N 1
ATOM 2824 C CA . VAL A 1 366 ? 7.551 -3.285 14.631 1.00 85.31 366 VAL A CA 1
ATOM 2825 C C . VAL A 1 366 ? 7.936 -2.572 13.329 1.00 85.31 366 VAL A C 1
ATOM 2827 O O . VAL A 1 366 ? 7.299 -2.784 12.302 1.00 85.31 366 VAL A O 1
ATOM 2830 N N . ASN A 1 367 ? 8.997 -1.760 13.335 1.00 86.00 367 ASN A N 1
ATOM 2831 C CA . ASN A 1 367 ? 9.509 -1.079 12.144 1.00 86.00 367 ASN A CA 1
ATOM 2832 C C . ASN A 1 367 ? 10.452 -1.950 11.296 1.00 86.00 367 ASN A C 1
ATOM 2834 O O . ASN A 1 367 ? 10.935 -1.492 10.257 1.00 86.00 367 ASN A O 1
ATOM 2838 N N . ASN A 1 368 ? 10.714 -3.195 11.708 1.00 88.38 368 ASN A N 1
ATOM 2839 C CA . ASN A 1 368 ? 11.372 -4.193 10.871 1.00 88.38 368 ASN A CA 1
ATOM 2840 C C . ASN A 1 368 ? 10.324 -4.847 9.969 1.00 88.38 368 ASN A C 1
ATOM 2842 O O . ASN A 1 368 ? 9.496 -5.643 10.424 1.00 88.38 368 ASN A O 1
ATOM 2846 N N . LEU A 1 369 ? 10.346 -4.478 8.690 1.00 89.31 369 LEU A N 1
ATOM 2847 C CA . LEU A 1 369 ? 9.353 -4.892 7.710 1.00 89.31 369 LEU A CA 1
ATOM 2848 C C . LEU A 1 369 ? 9.923 -5.961 6.791 1.00 89.31 369 LEU A C 1
ATOM 2850 O O . LEU A 1 369 ? 11.003 -5.808 6.231 1.00 89.31 369 LEU A O 1
ATOM 2854 N N . ILE A 1 370 ? 9.150 -7.011 6.575 1.00 89.00 370 ILE A N 1
ATOM 2855 C CA . ILE A 1 370 ? 9.375 -8.014 5.544 1.00 89.00 370 ILE A CA 1
ATOM 2856 C C . ILE A 1 370 ? 8.847 -7.449 4.228 1.00 89.00 370 ILE A C 1
ATOM 2858 O O . ILE A 1 370 ? 7.723 -6.945 4.180 1.00 89.00 370 ILE A O 1
ATOM 2862 N N . ALA A 1 371 ? 9.643 -7.520 3.164 1.00 88.88 371 ALA A N 1
ATOM 2863 C CA . ALA A 1 371 ? 9.206 -7.110 1.838 1.00 88.88 371 ALA A CA 1
ATOM 2864 C C . ALA A 1 371 ? 8.109 -8.055 1.330 1.00 88.88 371 ALA A C 1
ATOM 2866 O O . ALA A 1 371 ? 8.244 -9.276 1.379 1.00 88.88 371 ALA A O 1
ATOM 2867 N N . THR A 1 372 ? 7.029 -7.490 0.802 1.00 90.44 372 THR A N 1
ATOM 2868 C CA . THR A 1 372 ? 6.001 -8.249 0.094 1.00 90.44 372 THR A CA 1
ATOM 2869 C C . THR A 1 372 ? 6.378 -8.290 -1.386 1.00 90.44 372 THR A C 1
ATOM 2871 O O . THR A 1 372 ? 6.445 -7.229 -1.997 1.00 90.44 372 THR A O 1
ATOM 2874 N N . PRO A 1 373 ? 6.627 -9.460 -1.994 1.00 91.06 373 PRO A N 1
ATOM 2875 C CA . PRO A 1 373 ? 7.331 -9.522 -3.279 1.00 91.06 373 PRO A CA 1
ATOM 2876 C C . PRO A 1 373 ? 6.454 -9.266 -4.518 1.00 91.06 373 PRO A C 1
ATOM 2878 O O . PRO A 1 373 ? 6.971 -9.175 -5.625 1.00 91.06 373 PRO A O 1
ATOM 2881 N N . PHE A 1 374 ? 5.133 -9.170 -4.360 1.00 95.62 374 PHE A N 1
ATOM 2882 C CA . PHE A 1 374 ? 4.182 -8.909 -5.446 1.00 95.62 374 PHE A CA 1
ATOM 2883 C C . PHE A 1 374 ? 2.925 -8.223 -4.881 1.00 95.62 374 PHE A C 1
ATOM 2885 O O . PHE A 1 374 ? 2.480 -8.635 -3.807 1.00 95.62 374 PHE A O 1
ATOM 2892 N N . PRO A 1 375 ? 2.312 -7.214 -5.536 1.00 95.38 375 PRO A N 1
ATOM 2893 C CA . PRO A 1 375 ? 2.563 -6.710 -6.892 1.00 95.38 375 PRO A CA 1
ATOM 2894 C C . PRO A 1 375 ? 3.577 -5.568 -6.985 1.00 95.38 375 PRO A C 1
ATOM 2896 O O . PRO A 1 375 ? 3.857 -5.070 -8.076 1.00 95.38 375 PRO A O 1
ATOM 2899 N N . THR A 1 376 ? 4.109 -5.131 -5.850 1.00 93.75 376 THR A N 1
ATOM 2900 C CA . THR A 1 376 ? 5.144 -4.105 -5.778 1.00 93.75 376 THR A CA 1
ATOM 2901 C C . THR A 1 376 ? 6.430 -4.756 -5.300 1.00 93.75 376 THR A C 1
ATOM 2903 O O . THR A 1 376 ? 6.409 -5.495 -4.325 1.00 93.75 376 THR A O 1
ATOM 2906 N N . VAL A 1 377 ? 7.545 -4.451 -5.954 1.00 94.00 377 VAL A N 1
ATOM 2907 C CA . VAL A 1 377 ? 8.887 -4.810 -5.485 1.00 94.00 377 VAL A CA 1
ATOM 2908 C C . VAL A 1 377 ? 9.631 -3.553 -5.068 1.00 94.00 377 VAL A C 1
ATOM 2910 O O . VAL A 1 377 ? 9.398 -2.469 -5.607 1.00 94.00 377 VAL A O 1
ATOM 2913 N N . GLY A 1 378 ? 10.563 -3.680 -4.136 1.00 90.81 378 GLY A N 1
ATOM 2914 C CA . GLY A 1 378 ? 11.472 -2.588 -3.832 1.00 90.81 378 GLY A CA 1
ATOM 2915 C C . GLY A 1 378 ? 12.764 -3.072 -3.222 1.00 90.81 378 GLY A C 1
ATOM 2916 O O . GLY A 1 378 ? 12.862 -4.192 -2.723 1.00 90.81 378 GLY A O 1
ATOM 2917 N N . GLY A 1 379 ? 13.754 -2.198 -3.259 1.00 90.94 379 GLY A N 1
ATOM 2918 C CA . GLY A 1 379 ? 15.083 -2.466 -2.743 1.00 90.94 379 GLY A CA 1
ATOM 2919 C C . GLY A 1 379 ? 15.679 -1.227 -2.103 1.00 90.94 379 GLY A C 1
ATOM 2920 O O . GLY A 1 379 ? 15.235 -0.099 -2.338 1.00 90.94 379 GLY A O 1
ATOM 2921 N N . VAL A 1 380 ? 16.691 -1.465 -1.279 1.00 90.81 380 VAL A N 1
ATOM 2922 C CA . VAL A 1 380 ? 17.528 -0.415 -0.709 1.00 90.81 380 VAL A CA 1
ATOM 2923 C C . VAL A 1 380 ? 18.764 -0.302 -1.579 1.00 90.81 380 VAL A C 1
ATOM 2925 O O . VAL A 1 380 ? 19.487 -1.279 -1.777 1.00 90.81 380 VAL A O 1
ATOM 2928 N N . PHE A 1 381 ? 19.003 0.889 -2.110 1.00 88.56 381 PHE A N 1
ATOM 2929 C CA . PHE A 1 381 ? 20.099 1.126 -3.034 1.00 88.56 381 PHE A CA 1
ATOM 2930 C C . PHE A 1 381 ? 20.976 2.273 -2.557 1.00 88.56 381 PHE A C 1
ATOM 2932 O O . PHE A 1 381 ? 20.523 3.244 -1.951 1.00 88.56 381 PHE A O 1
ATOM 2939 N N . TRP A 1 382 ? 22.247 2.189 -2.905 1.00 85.88 382 TRP A N 1
ATOM 2940 C CA . TRP A 1 382 ? 23.114 3.340 -3.015 1.00 85.88 382 TRP A CA 1
ATOM 2941 C C . TRP A 1 382 ? 23.043 3.895 -4.422 1.00 85.88 382 TRP A C 1
ATOM 2943 O O . TRP A 1 382 ? 23.045 3.164 -5.414 1.00 85.88 382 TRP A O 1
ATOM 2953 N N . TYR A 1 383 ? 23.033 5.213 -4.503 1.00 75.69 383 TYR A N 1
ATOM 2954 C CA . TYR A 1 383 ? 23.235 5.901 -5.757 1.00 75.69 383 TYR A CA 1
ATOM 2955 C C . TYR A 1 383 ? 24.738 6.107 -5.953 1.00 75.69 383 TYR A C 1
ATOM 2957 O O . TYR A 1 383 ? 25.398 6.704 -5.104 1.00 75.69 383 TYR A O 1
ATOM 2965 N N . ARG A 1 384 ? 25.302 5.572 -7.038 1.00 71.44 384 ARG A N 1
ATOM 2966 C CA . ARG A 1 384 ? 26.722 5.740 -7.365 1.00 71.44 384 ARG A CA 1
ATOM 2967 C C . ARG A 1 384 ? 26.873 6.250 -8.784 1.00 71.44 384 ARG A C 1
ATOM 2969 O O . ARG A 1 384 ? 26.234 5.756 -9.710 1.00 71.44 384 ARG A O 1
ATOM 2976 N N . GLU A 1 385 ? 27.769 7.208 -8.952 1.00 63.22 385 GLU A N 1
ATOM 2977 C CA . GLU A 1 385 ? 28.222 7.630 -10.267 1.00 63.22 385 GLU A CA 1
ATOM 2978 C C . GLU A 1 385 ? 29.542 6.920 -10.581 1.00 63.22 385 GLU A C 1
ATOM 2980 O O . GLU A 1 385 ? 30.491 6.993 -9.800 1.00 63.22 385 GLU A O 1
ATOM 2985 N N . ARG A 1 386 ? 29.607 6.199 -11.704 1.00 56.22 386 ARG A N 1
ATOM 2986 C CA . ARG A 1 386 ? 30.835 5.544 -12.170 1.00 56.22 386 ARG A CA 1
ATOM 2987 C C . ARG A 1 386 ? 31.006 5.806 -13.658 1.00 56.22 386 ARG A C 1
ATOM 2989 O O . ARG A 1 386 ? 30.096 5.527 -14.433 1.00 56.22 386 ARG A O 1
ATOM 2996 N N . ASP A 1 387 ? 32.155 6.358 -14.038 1.00 58.84 387 ASP A N 1
ATOM 2997 C CA . ASP A 1 387 ? 32.491 6.687 -15.431 1.00 58.84 387 ASP A CA 1
ATOM 2998 C C . ASP A 1 387 ? 31.442 7.598 -16.108 1.00 58.84 387 ASP A C 1
ATOM 3000 O O . ASP A 1 387 ? 31.115 7.438 -17.280 1.00 58.84 387 ASP A O 1
ATOM 3004 N N . GLY A 1 388 ? 30.853 8.529 -15.342 1.00 54.94 388 GLY A N 1
ATOM 3005 C CA . GLY A 1 388 ? 29.785 9.425 -15.809 1.00 54.94 388 GLY A CA 1
ATOM 3006 C C . GLY A 1 388 ? 28.402 8.772 -15.929 1.00 54.94 388 GLY A C 1
ATOM 3007 O O . GLY A 1 388 ? 27.437 9.445 -16.285 1.00 54.94 388 GLY A O 1
ATOM 3008 N N . VAL A 1 389 ? 28.273 7.481 -15.605 1.00 58.75 389 VAL A N 1
ATOM 3009 C CA . VAL A 1 389 ? 27.001 6.752 -15.623 1.00 58.75 389 VAL A CA 1
ATOM 3010 C C . VAL A 1 389 ? 26.452 6.635 -14.205 1.00 58.75 389 VAL A C 1
ATOM 3012 O O . VAL A 1 389 ? 27.087 6.075 -13.309 1.00 58.75 389 VAL A O 1
ATOM 3015 N N . GLN A 1 390 ? 25.240 7.144 -14.013 1.00 67.00 390 GLN A N 1
ATOM 3016 C CA . GLN A 1 390 ? 24.483 7.004 -12.774 1.00 67.00 390 GLN A CA 1
ATOM 3017 C C . GLN A 1 390 ? 23.941 5.580 -12.674 1.00 67.00 390 GLN A C 1
ATOM 3019 O O . GLN A 1 390 ? 23.274 5.106 -13.596 1.00 67.00 390 GLN A O 1
ATOM 3024 N N . ARG A 1 391 ? 24.223 4.885 -11.572 1.00 69.94 391 ARG A N 1
ATOM 3025 C CA . ARG A 1 391 ? 23.722 3.529 -11.337 1.00 69.94 391 ARG A CA 1
ATOM 3026 C C . ARG A 1 391 ? 23.217 3.375 -9.915 1.00 69.94 391 ARG A C 1
ATOM 3028 O O . ARG A 1 391 ? 23.777 3.931 -8.969 1.00 69.94 391 ARG A O 1
ATOM 3035 N N . LEU A 1 392 ? 22.173 2.570 -9.783 1.00 77.38 392 LEU A N 1
ATOM 3036 C CA . LEU A 1 392 ? 21.761 2.034 -8.501 1.00 77.38 392 LEU A CA 1
ATOM 3037 C C . LEU A 1 392 ? 22.610 0.806 -8.211 1.00 77.38 392 LEU A C 1
ATOM 3039 O O . LEU A 1 392 ? 22.686 -0.118 -9.016 1.00 77.38 392 LEU A O 1
ATOM 3043 N N . VAL A 1 393 ? 23.261 0.810 -7.058 1.00 83.88 393 VAL A N 1
ATOM 3044 C CA . VAL A 1 393 ? 23.973 -0.353 -6.539 1.00 83.88 393 VAL A CA 1
ATOM 3045 C C . VAL A 1 393 ? 23.203 -0.818 -5.314 1.00 83.88 393 VAL A C 1
ATOM 3047 O O . VAL A 1 393 ? 22.975 0.011 -4.435 1.00 83.88 393 VAL A O 1
ATOM 3050 N N . PRO A 1 394 ? 22.763 -2.086 -5.237 1.00 87.56 394 PRO A N 1
ATOM 3051 C CA . PRO A 1 394 ? 22.119 -2.599 -4.034 1.00 87.56 394 PRO A CA 1
ATOM 3052 C C . PRO A 1 394 ? 22.964 -2.281 -2.796 1.00 87.56 394 PRO A C 1
ATOM 3054 O O . PRO A 1 394 ? 24.179 -2.494 -2.801 1.00 87.56 394 PRO A O 1
ATOM 3057 N N . ALA A 1 395 ? 22.337 -1.728 -1.759 1.00 89.75 395 ALA A N 1
ATOM 3058 C CA . ALA A 1 395 ? 23.021 -1.488 -0.497 1.00 89.75 395 ALA A CA 1
ATOM 3059 C C . ALA A 1 395 ? 23.349 -2.845 0.155 1.00 89.75 395 ALA A C 1
ATOM 3061 O O . ALA A 1 395 ? 22.486 -3.735 0.166 1.00 89.75 395 ALA A O 1
ATOM 3062 N N . PRO A 1 396 ? 24.566 -3.042 0.694 1.00 91.38 396 PRO A N 1
ATOM 3063 C CA . PRO A 1 396 ? 24.899 -4.247 1.442 1.00 91.38 396 PRO A CA 1
ATOM 3064 C C . PRO A 1 396 ? 23.925 -4.486 2.602 1.00 91.38 396 PRO A C 1
ATOM 3066 O O . PRO A 1 396 ? 23.384 -3.547 3.187 1.00 91.38 396 PRO A O 1
ATOM 3069 N N . LYS A 1 397 ? 23.708 -5.757 2.965 1.00 92.56 397 LYS A N 1
ATOM 3070 C CA . LYS A 1 397 ? 22.906 -6.104 4.148 1.00 92.56 397 LYS A CA 1
ATOM 3071 C C . LYS A 1 397 ? 23.491 -5.402 5.379 1.00 92.56 397 LYS A C 1
ATOM 3073 O O . LYS A 1 397 ? 24.672 -5.562 5.666 1.00 92.56 397 LYS A O 1
ATOM 3078 N N . GLY A 1 398 ? 22.649 -4.691 6.127 1.00 91.88 398 GLY A N 1
ATOM 3079 C CA . GLY A 1 398 ? 23.066 -3.909 7.293 1.00 91.88 398 GLY A CA 1
ATOM 3080 C C . GLY A 1 398 ? 23.296 -2.426 7.018 1.00 91.88 398 GLY A C 1
ATOM 3081 O O . GLY A 1 398 ? 23.239 -1.652 7.971 1.00 91.88 398 GLY A O 1
ATOM 3082 N N . ASP A 1 399 ? 23.443 -2.027 5.756 1.00 91.88 399 ASP A N 1
ATOM 3083 C CA . ASP A 1 399 ? 23.723 -0.640 5.398 1.00 91.88 399 ASP A CA 1
ATOM 3084 C C . ASP A 1 399 ? 22.442 0.137 5.068 1.00 91.88 399 ASP A C 1
ATOM 3086 O O . ASP A 1 399 ? 21.469 -0.401 4.526 1.00 91.88 399 ASP A O 1
ATOM 3090 N N . GLU A 1 400 ? 22.452 1.430 5.392 1.00 92.12 400 GLU A N 1
ATOM 3091 C CA . GLU A 1 400 ? 21.410 2.380 5.005 1.00 92.12 400 GLU A CA 1
ATOM 3092 C C . GLU A 1 400 ? 21.538 2.756 3.524 1.00 92.12 400 GLU A C 1
ATOM 3094 O O . GLU A 1 400 ? 22.637 2.961 3.004 1.00 92.12 400 GLU A O 1
ATOM 3099 N N . GLY A 1 401 ? 20.406 2.908 2.842 1.00 89.88 401 GLY A N 1
ATOM 3100 C CA . GLY A 1 401 ? 20.343 3.484 1.505 1.00 89.88 401 GLY A CA 1
ATOM 3101 C C . GLY A 1 401 ? 18.984 4.104 1.202 1.00 89.88 401 GLY A C 1
ATOM 3102 O O . GLY A 1 401 ? 18.126 4.243 2.075 1.00 89.88 401 GLY A O 1
ATOM 3103 N N . ILE A 1 402 ? 18.783 4.484 -0.059 1.00 88.19 402 ILE A N 1
ATOM 3104 C CA . ILE A 1 402 ? 17.502 5.008 -0.533 1.00 88.19 402 ILE A CA 1
ATOM 3105 C C . ILE A 1 402 ? 16.550 3.860 -0.861 1.00 88.19 402 ILE A C 1
ATOM 3107 O O . ILE A 1 402 ? 16.937 2.884 -1.507 1.00 88.19 402 ILE A O 1
ATOM 3111 N N . LEU A 1 403 ? 15.294 3.996 -0.444 1.00 89.19 403 LEU A N 1
ATOM 3112 C CA . LEU A 1 403 ? 14.240 3.057 -0.789 1.00 89.19 403 LEU A CA 1
ATOM 3113 C C . LEU A 1 403 ? 13.714 3.369 -2.194 1.00 89.19 403 LEU A C 1
ATOM 3115 O O . LEU A 1 403 ? 13.265 4.485 -2.486 1.00 89.19 403 LEU A O 1
ATOM 3119 N N . VAL A 1 404 ? 13.779 2.370 -3.069 1.00 91.25 404 VAL A N 1
ATOM 3120 C CA . VAL A 1 404 ? 13.333 2.466 -4.460 1.00 91.25 404 VAL A CA 1
ATOM 3121 C C . VAL A 1 404 ? 12.301 1.383 -4.729 1.00 91.25 404 VAL A C 1
ATOM 3123 O O . VAL A 1 404 ? 12.478 0.240 -4.312 1.00 91.25 404 VAL A O 1
ATOM 3126 N N . VAL A 1 405 ? 11.215 1.745 -5.413 1.00 93.06 405 VAL A N 1
ATOM 3127 C CA . VAL A 1 405 ? 10.049 0.875 -5.609 1.00 93.06 405 VAL A CA 1
ATOM 3128 C C . VAL A 1 405 ? 9.658 0.755 -7.077 1.00 93.06 405 VAL A C 1
ATOM 3130 O O . VAL A 1 405 ? 9.832 1.686 -7.863 1.00 93.06 405 VAL A O 1
ATOM 3133 N N . THR A 1 406 ? 9.092 -0.391 -7.441 1.00 95.25 406 THR A N 1
ATOM 3134 C CA . THR A 1 406 ? 8.531 -0.673 -8.764 1.00 95.25 406 THR A CA 1
ATOM 3135 C C . THR A 1 406 ? 7.192 -1.385 -8.616 1.00 95.25 406 THR A C 1
ATOM 3137 O O . THR A 1 406 ? 7.110 -2.423 -7.964 1.00 95.25 406 THR A O 1
ATOM 3140 N N . SER A 1 407 ? 6.145 -0.846 -9.242 1.00 95.38 407 SER A N 1
ATOM 3141 C CA . SER A 1 407 ? 4.847 -1.523 -9.359 1.00 95.38 407 SER A CA 1
ATOM 3142 C C . SER A 1 407 ? 4.840 -2.389 -10.617 1.00 95.38 407 SER A C 1
ATOM 3144 O O . SER A 1 407 ? 4.985 -1.860 -11.718 1.00 95.38 407 SER A O 1
ATOM 3146 N N . LEU A 1 408 ? 4.665 -3.706 -10.472 1.00 97.00 408 LEU A N 1
ATOM 3147 C CA . LEU A 1 408 ? 4.775 -4.661 -11.583 1.00 97.00 408 LEU A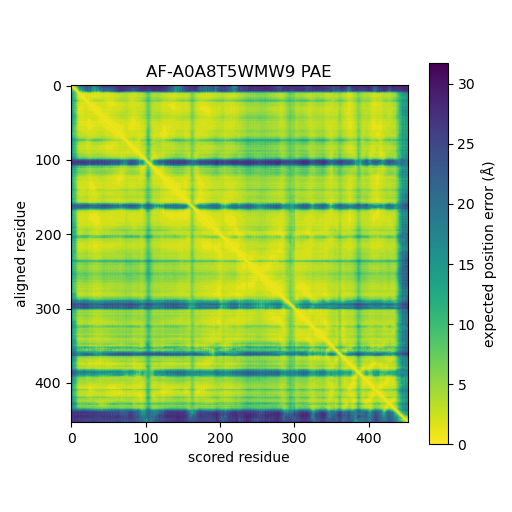 CA 1
ATOM 3148 C C . LEU A 1 408 ? 3.541 -4.692 -12.503 1.00 97.00 408 LEU A C 1
ATOM 3150 O O . LEU A 1 408 ? 3.630 -5.168 -13.631 1.00 97.00 408 LEU A O 1
ATOM 3154 N N . ILE A 1 409 ? 2.395 -4.161 -12.060 1.00 94.19 409 ILE A N 1
ATOM 3155 C CA . ILE A 1 409 ? 1.113 -4.289 -12.775 1.00 94.19 409 ILE A CA 1
ATOM 3156 C C . ILE A 1 409 ? 1.102 -3.450 -14.061 1.00 94.19 409 ILE A C 1
ATOM 3158 O O . ILE A 1 409 ? 0.787 -3.943 -15.138 1.00 94.19 409 ILE A O 1
ATOM 3162 N N . GLY A 1 410 ? 1.432 -2.157 -13.982 1.00 86.38 410 GLY A N 1
ATOM 3163 C CA . GLY A 1 410 ? 1.438 -1.253 -15.143 1.00 86.38 410 GLY A CA 1
ATOM 3164 C C . GLY A 1 410 ? 0.086 -1.059 -15.854 1.00 86.38 410 GLY A C 1
ATOM 3165 O O . GLY A 1 410 ? 0.080 -0.719 -17.035 1.00 86.38 410 GLY A O 1
ATOM 3166 N N . ALA A 1 411 ? -1.048 -1.278 -15.171 1.00 92.56 411 ALA A N 1
ATOM 3167 C CA . ALA A 1 411 ? -2.402 -0.939 -15.642 1.00 92.56 411 ALA A CA 1
ATOM 3168 C C . ALA A 1 411 ? -2.872 0.403 -15.051 1.00 92.56 411 ALA A C 1
ATOM 3170 O O . ALA A 1 411 ? -3.804 0.470 -14.248 1.00 92.56 411 ALA A O 1
ATOM 3171 N N . GLY A 1 412 ? -2.176 1.479 -15.415 1.00 95.62 412 GLY A N 1
ATOM 3172 C CA . GLY A 1 412 ? -2.379 2.825 -14.878 1.00 95.62 412 GLY A CA 1
ATOM 3173 C C . GLY A 1 412 ? -1.063 3.594 -14.791 1.00 95.62 412 GLY A C 1
ATOM 3174 O O . GLY A 1 412 ? -0.100 3.255 -15.478 1.00 95.62 412 GLY A O 1
ATOM 3175 N N . SER A 1 413 ? -1.008 4.612 -13.934 1.00 95.56 413 SER A N 1
ATOM 3176 C CA . SER A 1 413 ? 0.213 5.317 -13.548 1.00 95.56 413 SER A CA 1
ATOM 3177 C C . SER A 1 413 ? 1.325 4.318 -13.236 1.00 95.56 413 SER A C 1
ATOM 3179 O O . SER A 1 413 ? 1.200 3.497 -12.331 1.00 95.56 413 SER A O 1
ATOM 3181 N N . THR A 1 414 ? 2.401 4.387 -14.014 1.00 95.38 414 THR A N 1
ATOM 3182 C CA . THR A 1 414 ? 3.497 3.420 -13.963 1.00 95.38 414 THR A CA 1
ATOM 3183 C C . THR A 1 414 ? 4.707 3.996 -13.233 1.00 95.38 414 THR A C 1
ATOM 3185 O O . THR A 1 414 ? 5.222 5.059 -13.591 1.00 95.38 414 THR A O 1
ATOM 3188 N N . TYR A 1 415 ? 5.192 3.260 -12.234 1.00 94.06 415 TYR A N 1
ATOM 3189 C CA . TYR A 1 415 ? 6.361 3.609 -11.429 1.00 94.06 415 TYR A CA 1
ATOM 3190 C C . TYR A 1 415 ? 7.367 2.463 -11.506 1.00 94.06 415 TYR A C 1
ATOM 3192 O O . TYR A 1 415 ? 7.104 1.383 -10.977 1.00 94.06 415 TYR A O 1
ATOM 3200 N N . ILE A 1 416 ? 8.495 2.694 -12.180 1.00 93.94 416 ILE A N 1
ATOM 3201 C CA . ILE A 1 416 ? 9.609 1.745 -12.277 1.00 93.94 416 ILE A CA 1
ATOM 3202 C C . ILE A 1 416 ? 10.865 2.438 -11.784 1.00 93.94 416 ILE A C 1
ATOM 3204 O O . ILE A 1 416 ? 11.150 3.552 -12.220 1.00 93.94 416 ILE A O 1
ATOM 3208 N N . GLN A 1 417 ? 11.597 1.784 -10.883 1.00 91.12 417 GLN A N 1
ATOM 3209 C CA . GLN A 1 417 ? 12.742 2.371 -10.191 1.00 91.12 417 GLN A CA 1
ATOM 3210 C C . GLN A 1 417 ? 12.411 3.761 -9.625 1.00 91.12 417 GLN A C 1
ATOM 3212 O O . GLN A 1 417 ? 13.123 4.741 -9.838 1.00 91.12 417 GLN A O 1
ATOM 3217 N N . TYR A 1 418 ? 11.276 3.872 -8.934 1.00 90.75 418 TYR A N 1
ATOM 3218 C CA . TYR A 1 418 ? 10.827 5.125 -8.350 1.00 90.75 418 TYR A CA 1
ATOM 3219 C C . TYR A 1 418 ? 11.469 5.350 -6.980 1.00 90.75 418 TYR A C 1
ATOM 3221 O O . TYR A 1 418 ? 11.194 4.626 -6.022 1.00 90.75 418 TYR A O 1
ATOM 3229 N N . ARG A 1 419 ? 12.306 6.387 -6.872 1.00 88.62 419 ARG A N 1
ATOM 3230 C CA . ARG A 1 419 ? 12.823 6.893 -5.595 1.00 88.62 419 ARG A CA 1
ATOM 3231 C C . ARG A 1 419 ? 11.687 7.580 -4.854 1.00 88.62 419 ARG A C 1
ATOM 3233 O O . ARG A 1 419 ? 11.315 8.706 -5.195 1.00 88.62 419 ARG A O 1
ATOM 3240 N N . ILE A 1 420 ? 11.192 6.929 -3.808 1.00 79.81 420 ILE A N 1
ATOM 3241 C CA . ILE A 1 420 ? 10.060 7.454 -3.045 1.00 79.81 420 ILE A CA 1
ATOM 3242 C C . ILE A 1 420 ? 10.435 8.605 -2.100 1.00 79.81 420 ILE A C 1
ATOM 3244 O O . ILE A 1 420 ? 9.585 9.423 -1.757 1.00 79.81 420 ILE A O 1
ATOM 3248 N N . GLY A 1 421 ? 11.718 8.707 -1.739 1.00 78.62 421 GLY A N 1
ATOM 3249 C CA . GLY A 1 421 ? 12.241 9.720 -0.814 1.00 78.62 421 GLY A CA 1
ATOM 3250 C C . GLY A 1 421 ? 12.479 9.204 0.606 1.00 78.62 421 GLY A C 1
ATOM 3251 O O . GLY A 1 421 ? 13.014 9.939 1.430 1.00 78.62 421 GLY A O 1
ATOM 3252 N N . ASP A 1 422 ? 12.152 7.942 0.873 1.00 83.94 422 ASP A N 1
ATOM 3253 C CA . ASP A 1 422 ? 12.418 7.296 2.156 1.00 83.94 422 ASP A CA 1
ATOM 3254 C C . ASP A 1 422 ? 13.802 6.634 2.140 1.00 83.94 422 ASP A C 1
ATOM 3256 O O . ASP A 1 422 ? 14.302 6.211 1.089 1.00 83.94 422 ASP A O 1
ATOM 3260 N N . LYS A 1 423 ? 14.418 6.545 3.317 1.00 88.38 423 LYS A N 1
ATOM 3261 C CA . LYS A 1 423 ? 15.620 5.751 3.565 1.00 88.38 423 LYS A CA 1
ATOM 3262 C C . LYS A 1 423 ? 15.263 4.510 4.363 1.00 88.38 423 LYS A C 1
ATOM 3264 O O . LYS A 1 423 ? 14.279 4.506 5.098 1.00 88.38 423 LYS A O 1
ATOM 3269 N N . ALA A 1 424 ? 16.058 3.464 4.210 1.00 90.56 424 ALA A N 1
ATOM 3270 C CA . ALA A 1 424 ? 15.917 2.247 4.992 1.00 90.56 424 ALA A CA 1
ATOM 3271 C C . ALA A 1 424 ? 17.263 1.536 5.111 1.00 90.56 424 ALA A C 1
ATOM 3273 O O . ALA A 1 424 ? 18.130 1.677 4.248 1.00 90.56 424 ALA A O 1
ATOM 3274 N N . ILE A 1 425 ? 17.405 0.720 6.149 1.00 91.06 425 ILE A N 1
ATOM 3275 C CA . ILE A 1 425 ? 18.500 -0.237 6.279 1.00 91.06 425 ILE A CA 1
ATOM 3276 C C . ILE A 1 425 ? 18.130 -1.506 5.511 1.00 91.06 425 ILE A C 1
ATOM 3278 O O . ILE A 1 425 ? 17.073 -2.102 5.750 1.00 91.06 425 ILE A O 1
ATOM 3282 N N . CYS A 1 426 ? 19.018 -1.943 4.618 1.00 91.31 426 CYS A N 1
ATOM 3283 C CA . CYS A 1 426 ? 18.878 -3.201 3.895 1.00 91.31 426 CYS A CA 1
ATOM 3284 C C . CYS A 1 426 ? 18.897 -4.382 4.879 1.00 91.31 426 CYS A C 1
ATOM 3286 O O . CYS A 1 426 ? 19.808 -4.511 5.708 1.00 91.31 426 CYS A O 1
ATOM 3288 N N . ALA A 1 427 ? 17.887 -5.247 4.811 1.00 89.75 427 ALA A N 1
ATOM 3289 C CA . ALA A 1 427 ? 17.760 -6.410 5.679 1.00 89.75 427 ALA A CA 1
ATOM 3290 C C . ALA A 1 427 ? 17.495 -7.684 4.879 1.00 89.75 427 ALA A C 1
ATOM 3292 O O . ALA A 1 427 ? 17.153 -7.655 3.698 1.00 89.75 427 ALA A O 1
ATOM 3293 N N . GLU A 1 428 ? 17.671 -8.829 5.531 1.00 86.44 428 GLU A N 1
ATOM 3294 C CA . GLU A 1 428 ? 17.348 -10.114 4.927 1.00 86.44 428 GLU A CA 1
ATOM 3295 C C . GLU A 1 428 ? 15.842 -10.210 4.655 1.00 86.44 428 GLU A C 1
ATOM 3297 O O . GLU A 1 428 ? 15.038 -10.228 5.581 1.00 86.44 428 GLU A O 1
ATOM 3302 N N . GLY A 1 429 ? 15.467 -10.213 3.373 1.00 82.69 429 GLY A N 1
ATOM 3303 C CA . GLY A 1 429 ? 14.071 -10.309 2.946 1.00 82.69 429 GLY A CA 1
ATOM 3304 C C . GLY A 1 429 ? 13.218 -9.068 3.229 1.00 82.69 429 GLY A C 1
ATOM 3305 O O . GLY A 1 429 ? 11.994 -9.176 3.215 1.00 82.69 429 GLY A O 1
ATOM 3306 N N . GLY A 1 430 ? 13.813 -7.898 3.494 1.00 88.25 430 GLY A N 1
ATOM 3307 C CA . GLY A 1 430 ? 13.030 -6.720 3.858 1.00 88.25 430 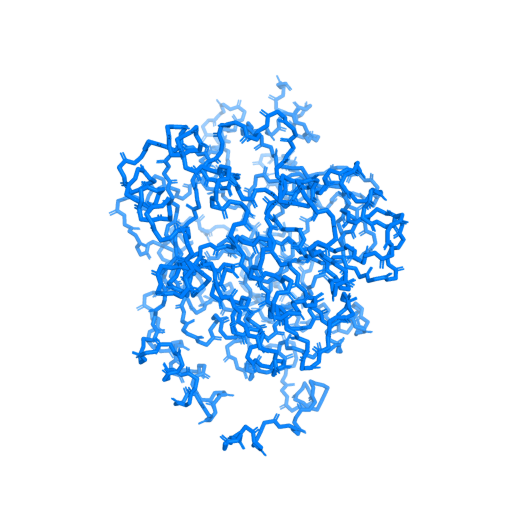GLY A CA 1
ATOM 3308 C C . GLY A 1 430 ? 13.820 -5.448 4.150 1.00 88.25 430 GLY A C 1
ATOM 3309 O O . GLY A 1 430 ? 14.895 -5.201 3.602 1.00 88.25 430 GLY A O 1
ATOM 3310 N N . TYR A 1 431 ? 13.250 -4.634 5.033 1.00 89.31 431 TYR A N 1
ATOM 3311 C CA . TYR A 1 431 ? 13.675 -3.276 5.347 1.00 89.31 431 TYR A CA 1
ATOM 3312 C C . TYR A 1 431 ? 13.660 -3.067 6.863 1.00 89.31 431 TYR A C 1
ATOM 3314 O O . TYR A 1 431 ? 12.742 -3.511 7.550 1.00 89.31 431 TYR A O 1
ATOM 3322 N N . ARG A 1 432 ? 14.649 -2.353 7.397 1.00 87.44 432 ARG A N 1
ATOM 3323 C CA . ARG A 1 432 ? 14.662 -1.914 8.802 1.00 87.44 432 ARG A CA 1
ATOM 3324 C C . ARG A 1 432 ? 14.757 -0.401 8.883 1.00 87.44 432 ARG A C 1
ATOM 3326 O O . ARG A 1 432 ? 15.272 0.223 7.958 1.00 87.44 432 ARG A O 1
ATOM 3333 N N . ALA A 1 433 ? 14.290 0.158 10.000 1.00 83.44 433 ALA A N 1
ATOM 3334 C CA . ALA A 1 433 ? 14.417 1.579 10.325 1.00 83.44 433 ALA A CA 1
ATOM 3335 C C . ALA A 1 433 ? 14.018 2.501 9.155 1.00 83.44 433 ALA A C 1
ATOM 3337 O O . ALA A 1 433 ? 14.770 3.398 8.784 1.00 83.44 433 ALA A O 1
ATOM 3338 N N . ILE A 1 434 ? 12.857 2.247 8.534 1.00 82.56 434 ILE A N 1
ATOM 3339 C CA . ILE A 1 434 ? 12.395 3.106 7.439 1.00 82.56 434 ILE A CA 1
ATOM 3340 C C . ILE A 1 434 ? 12.151 4.509 7.989 1.00 82.56 434 ILE A C 1
ATOM 3342 O O . ILE A 1 434 ? 11.331 4.695 8.893 1.00 82.56 434 ILE A O 1
ATOM 3346 N N . GLU A 1 435 ? 12.834 5.490 7.413 1.00 79.56 435 GLU A N 1
ATOM 3347 C CA . GLU A 1 435 ? 12.735 6.893 7.782 1.00 79.56 435 GLU A CA 1
ATOM 3348 C C . GLU A 1 435 ? 12.300 7.719 6.571 1.00 79.56 435 GLU A C 1
ATOM 3350 O O . GLU A 1 435 ? 12.871 7.630 5.480 1.00 79.56 435 GLU A O 1
ATOM 3355 N N . ARG A 1 436 ? 11.282 8.562 6.765 1.00 69.25 436 ARG A N 1
ATOM 3356 C CA . ARG A 1 436 ? 10.927 9.568 5.764 1.00 69.25 436 ARG A CA 1
ATOM 3357 C C . ARG A 1 436 ? 11.968 10.670 5.780 1.00 69.25 436 ARG A C 1
ATOM 3359 O O . ARG A 1 436 ? 12.053 11.412 6.757 1.00 69.25 436 ARG A O 1
ATOM 3366 N N . SER A 1 437 ? 12.696 10.842 4.682 1.00 60.59 437 SER A N 1
ATOM 3367 C CA . SER A 1 437 ? 13.551 12.014 4.555 1.00 60.59 437 SER A CA 1
ATOM 3368 C C . SER A 1 437 ? 12.680 13.254 4.340 1.00 60.59 437 SER A C 1
ATOM 3370 O O . SER A 1 437 ? 11.905 13.342 3.386 1.00 60.59 437 SER A O 1
ATOM 3372 N N . ASN A 1 438 ? 12.786 14.228 5.247 1.00 47.28 438 ASN A N 1
ATOM 3373 C CA . ASN A 1 438 ? 12.099 15.519 5.121 1.00 47.28 438 ASN A CA 1
ATOM 3374 C C . ASN A 1 438 ? 12.797 16.468 4.129 1.00 47.28 438 ASN A C 1
ATOM 3376 O O . ASN A 1 438 ? 12.289 17.552 3.844 1.00 47.28 438 ASN A O 1
ATOM 3380 N N . ILE A 1 439 ? 13.954 16.066 3.605 1.00 49.81 439 ILE A N 1
ATOM 3381 C CA . ILE A 1 439 ? 14.801 16.834 2.697 1.00 49.81 439 ILE A CA 1
ATOM 3382 C C . ILE A 1 439 ? 15.029 15.969 1.449 1.00 49.81 439 ILE A C 1
ATOM 3384 O O . ILE A 1 439 ? 14.962 14.745 1.500 1.00 49.81 439 ILE A O 1
ATOM 3388 N N . ASN A 1 440 ? 15.293 16.574 0.290 1.00 45.91 440 ASN A N 1
ATOM 3389 C CA . ASN A 1 440 ? 15.793 15.848 -0.884 1.00 45.91 440 ASN A CA 1
ATOM 3390 C C . ASN A 1 440 ? 17.238 15.347 -0.642 1.00 45.91 440 ASN A C 1
ATOM 3392 O O . ASN A 1 440 ? 18.116 15.573 -1.470 1.00 45.91 440 ASN A O 1
ATOM 3396 N N . ASP A 1 441 ? 17.501 14.683 0.487 1.00 42.69 441 ASP A N 1
ATOM 3397 C CA . ASP A 1 441 ? 18.836 14.271 0.900 1.00 42.69 441 ASP A CA 1
ATOM 3398 C C . ASP A 1 441 ? 19.287 13.082 0.059 1.00 42.69 441 ASP A C 1
ATOM 3400 O O . ASP A 1 441 ? 19.006 11.916 0.340 1.00 42.69 441 ASP A O 1
ATOM 3404 N N . ILE A 1 442 ? 20.020 13.393 -1.004 1.00 38.75 442 ILE A N 1
ATOM 3405 C CA . ILE A 1 442 ? 21.080 12.506 -1.489 1.00 38.75 442 ILE A CA 1
ATOM 3406 C C . ILE A 1 442 ? 22.308 12.586 -0.557 1.00 38.75 442 ILE A C 1
ATOM 3408 O O . ILE A 1 442 ? 23.118 11.660 -0.541 1.00 38.75 442 ILE A O 1
ATOM 3412 N N . ALA A 1 443 ? 22.376 13.616 0.298 1.00 34.19 443 ALA A N 1
ATOM 3413 C CA . ALA A 1 443 ? 23.470 13.921 1.224 1.00 34.19 443 ALA A CA 1
ATOM 3414 C C . ALA A 1 443 ? 23.732 12.869 2.325 1.00 34.19 443 ALA A C 1
ATOM 3416 O O . ALA A 1 443 ? 24.702 12.992 3.056 1.00 34.19 443 ALA A O 1
ATOM 3417 N N . GLY A 1 444 ? 22.902 11.827 2.456 1.00 33.44 444 GLY A N 1
ATOM 3418 C CA . GLY A 1 444 ? 23.125 10.743 3.425 1.00 33.44 444 GLY A CA 1
ATOM 3419 C C . GLY A 1 444 ? 23.218 9.347 2.813 1.00 33.44 444 GLY A C 1
ATOM 3420 O O . GLY A 1 444 ? 22.923 8.375 3.490 1.00 33.44 444 GLY A O 1
ATOM 3421 N N . SER A 1 445 ? 23.555 9.238 1.529 1.00 32.22 445 SER A N 1
ATOM 3422 C CA . SER A 1 445 ? 23.982 7.976 0.902 1.00 32.22 445 SER A CA 1
ATOM 3423 C C . SER A 1 445 ? 25.444 8.125 0.484 1.00 32.22 445 SER A C 1
ATOM 3425 O O . SER A 1 445 ? 25.886 9.257 0.363 1.00 32.22 445 SER A O 1
ATOM 3427 N N . CYS A 1 446 ? 26.188 7.055 0.168 1.00 30.39 446 CYS A N 1
ATOM 3428 C CA . CYS A 1 446 ? 27.574 7.155 -0.348 1.00 30.39 446 CYS A CA 1
ATOM 3429 C C . CYS A 1 446 ? 27.734 8.066 -1.593 1.00 30.39 446 CYS A C 1
ATOM 3431 O O . CYS A 1 446 ? 28.844 8.296 -2.067 1.00 30.39 446 CYS A O 1
ATOM 3433 N N . ALA A 1 447 ? 26.624 8.551 -2.156 1.00 29.19 447 ALA A N 1
ATOM 3434 C CA . ALA A 1 447 ? 26.593 9.644 -3.106 1.00 29.19 447 ALA A CA 1
ATOM 3435 C C . ALA A 1 447 ? 27.038 10.996 -2.518 1.00 29.19 447 ALA A C 1
ATOM 3437 O O . ALA A 1 447 ? 27.583 11.773 -3.278 1.00 29.19 447 ALA A O 1
ATOM 3438 N N . SER A 1 448 ? 26.864 11.312 -1.230 1.00 30.39 448 SER A N 1
ATOM 3439 C CA . SER A 1 448 ? 27.350 12.573 -0.628 1.00 30.39 448 SER A CA 1
ATOM 3440 C C . SER A 1 448 ? 28.855 12.743 -0.834 1.00 30.39 448 SER A C 1
ATOM 3442 O O . SER A 1 448 ? 29.310 13.756 -1.363 1.00 30.39 448 SER A O 1
ATOM 3444 N N . ASP A 1 449 ? 29.601 11.664 -0.593 1.00 29.31 449 ASP A N 1
ATOM 3445 C CA . ASP A 1 449 ? 31.053 11.607 -0.768 1.00 29.31 449 ASP A CA 1
ATOM 3446 C C . ASP A 1 449 ? 31.471 11.706 -2.246 1.00 29.31 449 ASP A C 1
ATOM 3448 O O . ASP A 1 449 ? 32.542 12.223 -2.562 1.00 29.31 449 ASP A O 1
ATOM 3452 N N . ALA A 1 450 ? 30.624 11.240 -3.172 1.00 27.89 450 ALA A N 1
ATOM 3453 C CA . ALA A 1 450 ? 30.862 11.318 -4.617 1.00 27.89 450 ALA A CA 1
ATOM 3454 C C . ALA A 1 450 ? 30.381 12.640 -5.248 1.00 27.89 450 ALA A C 1
ATOM 3456 O O . ALA A 1 450 ? 30.881 13.039 -6.301 1.00 27.89 450 ALA A O 1
ATOM 3457 N N . LEU A 1 451 ? 29.405 13.306 -4.625 1.00 28.80 451 LEU A N 1
ATOM 3458 C CA . LEU A 1 451 ? 28.824 14.572 -5.069 1.00 28.80 451 LEU A CA 1
ATOM 3459 C C . LEU A 1 451 ? 29.480 15.791 -4.391 1.00 28.80 451 LEU A C 1
ATOM 3461 O O . LEU A 1 451 ? 29.204 16.915 -4.805 1.00 28.80 451 LEU A O 1
ATOM 3465 N N . GLY A 1 452 ? 30.354 15.580 -3.399 1.00 26.52 452 GLY A N 1
ATOM 3466 C CA . GLY A 1 452 ? 31.065 16.642 -2.685 1.00 26.52 452 GLY A CA 1
ATOM 3467 C C . GLY A 1 452 ? 30.152 17.543 -1.849 1.00 26.52 452 GLY A C 1
ATOM 3468 O O . GLY A 1 452 ? 30.446 18.733 -1.726 1.00 26.52 452 GLY A O 1
ATOM 3469 N N . VAL A 1 453 ? 29.045 16.995 -1.329 1.00 31.42 453 VAL A N 1
ATOM 3470 C CA . VAL A 1 453 ? 28.089 17.691 -0.446 1.00 31.42 453 VAL A CA 1
ATOM 3471 C C . VAL A 1 453 ? 28.171 17.120 0.955 1.00 31.42 453 VAL A C 1
ATOM 3473 O O . VAL A 1 453 ? 28.079 15.877 1.060 1.00 31.42 453 VAL A O 1
#

Solvent-accessible surface area (backbone atoms only — not comparable to full-atom values): 23652 Å² total; per-residue (Å²): 136,88,83,67,85,85,70,86,75,76,50,60,72,60,55,51,71,76,48,62,42,68,66,31,44,49,45,62,52,39,40,67,54,37,30,46,64,58,68,74,73,49,52,65,85,66,45,31,29,34,51,3,7,13,46,22,46,38,49,49,49,34,49,73,35,14,57,51,43,46,70,72,47,80,83,44,71,61,40,91,74,39,62,29,48,74,50,55,47,69,47,69,63,30,29,54,61,59,39,81,38,80,76,46,99,82,38,74,45,41,56,36,47,49,75,55,34,74,79,34,78,54,36,44,29,37,78,56,47,70,58,47,50,52,47,34,42,70,39,26,88,64,42,70,64,57,32,52,76,57,74,65,39,62,65,46,76,30,63,34,88,26,100,81,82,60,55,55,75,35,40,32,25,44,62,53,52,46,21,28,13,24,21,39,38,34,42,42,43,47,49,66,56,58,68,63,45,27,34,36,35,62,47,55,66,78,35,59,70,30,42,32,49,53,49,20,28,56,77,42,54,19,54,73,39,44,41,66,54,54,50,52,50,36,48,75,76,42,98,39,22,70,34,44,54,51,25,53,51,28,47,74,72,69,38,50,68,59,18,35,72,77,18,26,67,54,39,39,50,47,51,36,53,47,37,43,75,70,50,30,24,29,41,36,28,36,37,61,51,81,94,40,46,87,80,29,88,86,28,59,70,59,23,43,65,69,47,40,76,74,48,56,77,33,45,75,54,36,50,32,38,39,39,29,94,45,58,68,46,66,69,62,52,53,60,36,46,79,68,70,25,44,68,38,31,50,48,63,48,76,77,37,40,39,38,24,22,21,38,76,80,60,68,91,50,54,52,37,21,41,48,36,73,46,54,9,40,69,50,32,25,28,55,43,77,55,96,83,42,81,38,53,42,74,32,55,80,74,33,67,14,41,33,29,34,28,37,37,55,59,46,25,50,54,36,59,45,26,43,76,55,31,34,21,25,21,42,93,68,30,37,27,69,54,40,78,50,94,53,94,66,55,64,78,30,78,30,12,79,74,55,77,92

Foldseek 3Di:
DPPPVPPPDDAPVNVPVVDDLQQDALLLAALLNLLHPCLVVPDCVSNFSSLLNLVLVLLVQCCPFQQQCVVVVPPQDHSVVRRTNVCLQSGAAAEQPFDAFLDDPLTRGHHHCNVVCVVPVRNLWGPPLVVSLVSSCVSHVCVVVQCVVVVVDQKAWAWFPPLPPGTRIWIFGSSLLSSLLSNVLNQVVLAVDAAQAEEEAADDCRHSVNVSVVSNCVVRNYHYHYNVNLLVCCLPPHPLVVLSVQLVVCVVVVNLQVNCVPRLVSVLVSVLQVCQVVLHAEYEAEADPPVCCRPDNRNRSVHPVSSCVSDVVSCPSHQEYEYEDAQDDLVVCVVCVVVNHRYAYFDATSQGHGAWIAGSPNDDGRQWTAGSPPQKYKAFWFFDQDPSDTTTDGDPQQDKGFIFMFGSNSSTRGGRRYRHQWMFHGHDRGTHPIHRDSDSPPCPGCVVVVSVD

Radius of gyration: 22.04 Å; Cα contacts (8 Å, |Δi|>4): 885; chains: 1; bounding box: 60×50×55 Å

Secondary structure (DSSP, 8-state):
----TTSS---HHHHHHHS-GGG--GGGS-GGGGG-THHHHS-HHHHHHHHHHHHHHHHHHHHHH-HHHHHH-TTSPPGGG--SSGGGGGSPPEESS-B--SS-TT---BPBSHHHHHH-TTTTS-TTHHHHHHHHHHT-TTHHHHHHHTTT-SEEEEE---TTS-PPEEEEEHHHHHHHHHHHHHHHHHTT--TT--EEE-S-TTSHHHHHHHHHHHHTT--EEEHHHHHHHHHHSSTTHHHHHHHHHHHHTT-HHHHIIIIIHHHHHHHHHHHHHHT--EEEEE---GGGTTT-TTTTTT-HHHHHTT-GGGGTT--EEEEESSPPPHHHHHHHHTTT-EEE-EE--SSS---EE--TTS-S-TT-EEEP-SSEEEEEEEEEEETTEEEEEEPPTT-EEEEEEEES--SBS--SSEEEEEEEEEETTEEEEEEE-SS---TTSTHHHHHT-

Nearest PDB structures (foldseek):
  6k4c-assembly1_A  TM=7.026E-01  e=8.019E-07  Lampyridae
  6abh-assembly2_C  TM=6.716E-01  e=3.849E-05  Phrixothrix hirtus
  6hps-assembly1_A  TM=4.162E-01  e=1.062E-06  Photinus pyralis
  6abh-assembly2_E  TM=6.191E-01  e=1.751E-04  Phrixothrix hirtus
  6abh-assembly1_G  TM=6.341E-01  e=2.313E-03  Phrixothrix hirtus

pLDDT: mean 85.17, std 16.46, range [26.52, 98.44]

Mean predicted aligned error: 6.86 Å

Sequence (453 aa):
MSNDGAYMGEELRDFLRTVDASNLDALDIPVHLAGSEEWNTMDATERSPILGGMLRNLVERTKRHVPFYRKNWTNAPPPGMILDIDDLSALPLVSKDSVPGTGSLEKNGILGFRAALLADPNLLVPDNLEELIRRQEAANPGHRAIVNRYGGRKILEFSSGGSQGRGTITRLSYLAVEMEAYALVRALRMNGLQSGQSIACFYNDTHKGGLQLERAAQIMEMPFYSKRKIFEDLVIDSPYAKSVLGFQRLMAEGESELANERHGAEVRKGIREYIKSKRIQVVESVQPPTGYLANNQKGSALAFMTLYEGDPSAFDSVEHVFLTGFSVPKTAYETLRERGIAVSTTWGSSEAMALGTHAILAGDDVNNLIATPFPTVGGVFWYRERDGVQRLVPAPKGDEGILVVTSLIGAGSTYIQYRIGDKAICAEGGYRAIERSNINDIAGSCASDALGV